Protein AF-0000000077428680 (afdb_homodimer)

InterPro domains:
  IPR003689 Zinc/iron permease [PF02535] (7-332)
  IPR004698 Zinc/iron permease, fungal/plant [TIGR00820] (6-335)

Radius of gyration: 29.69 Å; Cα contacts (8 Å, |Δi|>4): 941; chains: 2; bounding box: 73×96×70 Å

Nearest PDB structures (foldseek):
  7bc7-assembly1_A  TM=4.109E-01  e=5.512E+00  Gallus gallus
  7bc7-assembly1_A  TM=2.282E-01  e=4.426E+00  Gallus gallus

pLDDT: mean 78.98, std 23.43, range [19.64, 98.31]

Sequence (672 aa):
MDQEECSAIFVIFLTSAFGALFPILTRKSKKCNIPAGMYDFAKYFGSGVIIATAFIHLLVPAHESLSSPCLSEGWHTYPWAEAIAMSSVFAICIIELVAYRAGKARFTKLGMKYNSHGIEAASDDPHKDHGHTMGGGFNFTVPPPAPPSECQVSNSGKTRIEDEEDSDSEQVDVGAQLIGVAVLELGVVLHSAVIGLTLAVDSQFKTLFAVVIFHQTFEGLGLGSRLSQLKMIKKYNWLPVSAGITYSLVTPMGLAVGLAIRNTYNPNSAKALIVSGCLDSFSAGVLMYTGLVELLAHDFVFNERMLLKSSNGKLAFNFGSVLCGAVLMAILGRWSMDQEECSAIFVIFLTSAFGALFPILTRKSKKCNIPAGMYDFAKYFGSGVIIATAFIHLLVPAHESLSSPCLSEGWHTYPWAEAIAMSSVFAICIIELVAYRAGKARFTKLGMKYNSHGIEAASDDPHKDHGHTMGGGFNFTVPPPAPPSECQVSNSGKTRIEDEEDSDSEQVDVGAQLIGVAVLELGVVLHSAVIGLTLAVDSQFKTLFAVVIFHQTFEGLGLGSRLSQLKMIKKYNWLPVSAGITYSLVTPMGLAVGLAIRNTYNPNSAKALIVSGCLDSFSAGVLMYTGLVELLAHDFVFNERMLLKSSNGKLAFNFGSVLCGAVLMAILGRWS

Solvent-accessible surface area (backbone atoms only — not comparable to full-atom values): 34006 Å² total; per-residue (Å²): 131,56,72,68,55,56,50,48,37,51,50,43,26,51,41,18,33,47,18,11,39,47,40,37,52,39,68,71,32,87,83,49,83,74,61,68,65,58,45,46,41,33,27,26,19,12,42,13,32,43,36,27,36,15,42,49,69,18,34,45,56,6,40,54,36,42,58,37,83,71,45,63,70,80,47,68,61,40,70,53,32,43,51,40,13,52,50,26,31,53,48,51,51,49,51,50,52,51,49,53,42,53,48,38,54,52,32,47,72,67,70,38,53,63,40,56,74,53,69,72,77,77,74,76,71,71,71,79,66,74,74,73,72,76,72,64,78,74,74,74,72,78,72,74,87,74,74,88,78,74,82,72,80,73,79,62,74,82,60,74,62,71,57,56,61,58,49,27,57,54,48,7,22,37,53,32,46,48,49,53,50,49,54,43,48,50,31,52,44,53,37,32,28,50,51,16,29,50,47,42,54,40,92,56,38,70,59,43,48,55,52,49,45,53,49,38,23,40,40,19,25,12,50,11,30,52,45,45,67,57,79,60,57,80,90,51,58,58,50,50,57,51,52,22,51,50,54,18,46,34,28,31,49,19,26,51,53,21,53,71,39,35,89,81,47,57,69,79,36,48,67,44,20,47,52,52,12,51,52,26,6,33,31,14,14,30,24,41,42,37,28,47,40,66,38,50,34,42,58,42,71,68,20,56,58,50,48,70,65,45,54,69,65,57,48,49,49,45,53,46,25,20,49,48,23,21,50,54,44,48,61,52,42,57,68,96,132,56,72,68,54,55,49,48,37,51,50,43,26,51,41,18,33,47,19,10,38,47,41,36,52,38,68,71,33,88,83,49,85,72,59,68,66,58,45,47,41,33,28,27,20,12,43,14,31,44,36,26,36,15,43,50,67,17,34,45,55,6,40,53,36,42,58,35,83,72,45,61,68,79,46,67,60,39,69,54,30,43,51,40,13,53,50,26,32,54,48,50,50,50,52,49,52,52,50,52,42,53,50,37,53,52,31,46,70,67,71,37,53,64,40,56,74,53,70,70,77,78,73,75,71,72,74,78,64,74,71,74,72,75,73,66,78,72,77,73,74,76,72,74,86,74,74,88,78,76,83,73,80,74,82,67,73,83,65,77,66,69,58,56,62,58,50,29,57,54,46,7,21,37,53,32,48,50,50,52,49,48,54,42,47,50,29,53,44,52,38,31,29,50,50,16,28,50,47,43,55,40,90,56,37,70,59,43,46,55,52,48,45,53,50,38,23,41,39,19,25,12,52,10,30,53,45,45,66,57,77,61,57,80,91,50,59,58,51,50,57,52,54,23,51,51,55,17,44,34,27,31,49,19,26,51,53,21,53,70,40,35,89,80,45,57,65,79,35,47,68,43,20,47,52,52,11,50,51,26,6,33,32,13,13,29,24,41,44,35,25,47,39,66,38,50,34,42,58,42,71,70,19,56,58,50,48,72,66,44,52,70,66,58,47,50,49,44,53,47,25,20,51,50,22,20,50,54,45,47,61,50,41,57,68,97

Organism: Phakopsora pachyrhizi (NCBI:txid170000)

Structure (mmCIF, N/CA/C/O backbone):
data_AF-0000000077428680-model_v1
#
loop_
_entity.id
_entity.type
_entity.pdbx_description
1 polymer 'Zinc/iron permease'
#
loop_
_atom_site.group_PDB
_atom_site.id
_atom_site.type_symbol
_atom_site.label_atom_id
_atom_site.label_alt_id
_atom_site.label_comp_id
_atom_site.label_asym_id
_atom_site.label_entity_id
_atom_site.label_seq_id
_atom_site.pdbx_PDB_ins_code
_atom_site.Cartn_x
_atom_site.Cartn_y
_atom_site.Cartn_z
_atom_site.occupancy
_atom_site.B_iso_or_equiv
_atom_site.auth_seq_id
_atom_site.auth_comp_id
_atom_site.auth_asym_id
_atom_site.auth_atom_id
_atom_site.pdbx_PDB_model_num
ATOM 1 N N . MET A 1 1 ? -32.812 -16.875 -14.906 1 62.31 1 MET A N 1
ATOM 2 C CA . MET A 1 1 ? -32.469 -16.609 -13.516 1 62.31 1 MET A CA 1
ATOM 3 C C . MET A 1 1 ? -33.344 -17.391 -12.562 1 62.31 1 MET A C 1
ATOM 5 O O . MET A 1 1 ? -34.594 -17.297 -12.633 1 62.31 1 MET A O 1
ATOM 9 N N . ASP A 1 2 ? -32.719 -18.359 -11.867 1 78.19 2 ASP A N 1
ATOM 10 C CA . ASP A 1 2 ? -33.438 -19.172 -10.906 1 78.19 2 ASP A CA 1
ATOM 11 C C . ASP A 1 2 ? -33.781 -18.391 -9.648 1 78.19 2 ASP A C 1
ATOM 13 O O . ASP A 1 2 ? -33.281 -17.281 -9.445 1 78.19 2 ASP A O 1
ATOM 17 N N . GLN A 1 3 ? -34.781 -18.734 -8.938 1 76.19 3 GLN A N 1
ATOM 18 C CA . GLN A 1 3 ? -35.281 -18.094 -7.727 1 76.19 3 GLN A CA 1
ATOM 19 C C . GLN A 1 3 ? -34.125 -17.828 -6.75 1 76.19 3 GLN A C 1
ATOM 21 O O . GLN A 1 3 ? -34.094 -16.781 -6.098 1 76.19 3 GLN A O 1
ATOM 26 N N . GLU A 1 4 ? -33.188 -18.625 -6.645 1 83.12 4 GLU A N 1
ATOM 27 C CA . GLU A 1 4 ? -32.062 -18.469 -5.734 1 83.12 4 GLU A CA 1
ATOM 28 C C . GLU A 1 4 ? -31.156 -17.297 -6.156 1 83.12 4 GLU A C 1
ATOM 30 O O . GLU A 1 4 ? -30.656 -16.547 -5.312 1 83.12 4 GLU A O 1
ATOM 35 N N . GLU A 1 5 ? -31.156 -17.141 -7.453 1 87.25 5 GLU A N 1
ATOM 36 C CA . GLU A 1 5 ? -30.312 -16.078 -7.977 1 87.25 5 GLU A CA 1
ATOM 37 C C . GLU A 1 5 ? -30.938 -14.711 -7.762 1 87.25 5 GLU A C 1
ATOM 39 O O . GLU A 1 5 ? -30.25 -13.75 -7.41 1 87.25 5 GLU A O 1
ATOM 44 N N . CYS A 1 6 ? -32.156 -14.695 -7.941 1 87.62 6 CYS A N 1
ATOM 45 C CA . CYS A 1 6 ? -32.875 -13.453 -7.684 1 87.62 6 CYS A CA 1
ATOM 46 C C . CYS A 1 6 ? -32.812 -13.086 -6.207 1 87.62 6 CYS A C 1
ATOM 48 O O . CYS A 1 6 ? -32.625 -11.914 -5.859 1 87.62 6 CYS A O 1
ATOM 50 N N . SER A 1 7 ? -32.938 -14.055 -5.406 1 92.38 7 SER A N 1
ATOM 51 C CA . SER A 1 7 ? -32.875 -13.82 -3.969 1 92.38 7 SER A CA 1
ATOM 52 C C . SER A 1 7 ? -31.484 -13.328 -3.568 1 92.38 7 SER A C 1
ATOM 54 O O . SER A 1 7 ? -31.344 -12.5 -2.664 1 92.38 7 SER A O 1
ATOM 56 N N . ALA A 1 8 ? -30.516 -13.836 -4.223 1 94 8 ALA A N 1
ATOM 57 C CA . ALA A 1 8 ? -29.141 -13.438 -3.916 1 94 8 ALA A CA 1
ATOM 58 C C . ALA A 1 8 ? -28.922 -11.961 -4.211 1 94 8 ALA A C 1
ATOM 60 O O . ALA A 1 8 ? -28.266 -11.258 -3.443 1 94 8 ALA A O 1
ATOM 61 N N . ILE A 1 9 ? -29.469 -11.484 -5.305 1 95.31 9 ILE A N 1
ATOM 62 C CA . ILE A 1 9 ? -29.344 -10.086 -5.684 1 95.31 9 ILE A CA 1
ATOM 63 C C . ILE A 1 9 ? -29.969 -9.203 -4.605 1 95.31 9 ILE A C 1
ATOM 65 O O . ILE A 1 9 ? -29.375 -8.211 -4.176 1 95.31 9 ILE A O 1
ATOM 69 N N . PHE A 1 10 ? -31.062 -9.594 -4.129 1 95.81 10 PHE A N 1
ATOM 70 C CA . PHE A 1 10 ? -31.797 -8.82 -3.135 1 95.81 10 PHE A CA 1
ATOM 71 C C . PHE A 1 10 ? -31.078 -8.852 -1.789 1 95.81 10 PHE A C 1
ATOM 73 O O . PHE A 1 10 ? -30.984 -7.832 -1.104 1 95.81 10 PHE A O 1
ATOM 80 N N . VAL A 1 11 ? -30.625 -9.992 -1.457 1 95.94 11 VAL A N 1
ATOM 81 C CA . VAL A 1 11 ? -29.938 -10.133 -0.174 1 95.94 11 VAL A CA 1
ATOM 82 C C . VAL A 1 11 ? -28.672 -9.273 -0.162 1 95.94 11 VAL A C 1
ATOM 84 O O . VAL A 1 11 ? -28.406 -8.578 0.817 1 95.94 11 VAL A O 1
ATOM 87 N N . ILE A 1 12 ? -27.938 -9.281 -1.234 1 96.19 12 ILE A N 1
ATOM 88 C CA . ILE A 1 12 ? -26.719 -8.492 -1.327 1 96.19 12 ILE A CA 1
ATOM 89 C C . ILE A 1 12 ? -27.062 -7.004 -1.275 1 96.19 12 ILE A C 1
ATOM 91 O O . ILE A 1 12 ? -26.375 -6.223 -0.611 1 96.19 12 ILE A O 1
ATOM 95 N N . PHE A 1 13 ? -28.156 -6.688 -1.962 1 97.19 13 PHE A N 1
ATOM 96 C CA . PHE A 1 13 ? -28.578 -5.293 -1.955 1 97.19 13 PHE A CA 1
ATOM 97 C C . PHE A 1 13 ? -28.953 -4.848 -0.544 1 97.19 13 PHE A C 1
ATOM 99 O O . PHE A 1 13 ? -28.5 -3.805 -0.078 1 97.19 13 PHE A O 1
ATOM 106 N N . LEU A 1 14 ? -29.688 -5.637 0.158 1 96.94 14 LEU A N 1
ATOM 107 C CA . LEU A 1 14 ? -30.172 -5.273 1.483 1 96.94 14 LEU A CA 1
ATOM 108 C C . LEU A 1 14 ? -29.031 -5.207 2.488 1 96.94 14 LEU A C 1
ATOM 110 O O . LEU A 1 14 ? -28.969 -4.285 3.307 1 96.94 14 LEU A O 1
ATOM 114 N N . THR A 1 15 ? -28.188 -6.113 2.439 1 96.25 15 THR A N 1
ATOM 115 C CA . THR A 1 15 ? -27.078 -6.156 3.393 1 96.25 15 THR A CA 1
ATOM 116 C C . THR A 1 15 ? -26.094 -5.016 3.133 1 96.25 15 THR A C 1
ATOM 118 O O . THR A 1 15 ? -25.609 -4.391 4.074 1 96.25 15 THR A O 1
ATOM 121 N N . SER A 1 16 ? -25.828 -4.75 1.83 1 96.69 16 SER A N 1
ATOM 122 C CA . SER A 1 16 ? -24.938 -3.641 1.489 1 96.69 16 SER A CA 1
ATOM 123 C C . SER A 1 16 ? -25.562 -2.299 1.852 1 96.69 16 SER A C 1
ATOM 125 O O . SER A 1 16 ? -24.891 -1.4 2.348 1 96.69 16 SER A O 1
ATOM 127 N N . ALA A 1 17 ? -26.875 -2.225 1.626 1 97.38 17 ALA A N 1
ATOM 128 C CA . ALA A 1 17 ? -27.594 -0.997 1.963 1 97.38 17 ALA A CA 1
ATOM 129 C C . ALA A 1 17 ? -27.625 -0.771 3.471 1 97.38 17 ALA A C 1
ATOM 131 O O . ALA A 1 17 ? -27.375 0.343 3.943 1 97.38 17 ALA A O 1
ATOM 132 N N . PHE A 1 18 ? -27.891 -1.792 4.137 1 96.81 18 PHE A N 1
ATOM 133 C CA . PHE A 1 18 ? -27.875 -1.707 5.59 1 96.81 18 PHE A CA 1
ATOM 134 C C . PHE A 1 18 ? -26.5 -1.307 6.102 1 96.81 18 PHE A C 1
ATOM 136 O O . PHE A 1 18 ? -26.391 -0.428 6.957 1 96.81 18 PHE A O 1
ATOM 143 N N . GLY A 1 19 ? -25.516 -1.914 5.613 1 95.94 19 GLY A N 1
ATOM 144 C CA . GLY A 1 19 ? -24.172 -1.612 6.047 1 95.94 19 GLY A CA 1
ATOM 145 C C . GLY A 1 19 ? -23.766 -0.17 5.793 1 95.94 19 GLY A C 1
ATOM 146 O O . GLY A 1 19 ? -23.281 0.51 6.699 1 95.94 19 GLY A O 1
ATOM 147 N N . ALA A 1 20 ? -24.016 0.316 4.652 1 96.31 20 ALA A N 1
ATOM 148 C CA . ALA A 1 20 ? -23.547 1.638 4.25 1 96.31 20 ALA A CA 1
ATOM 149 C C . ALA A 1 20 ? -24.438 2.736 4.812 1 96.31 20 ALA A C 1
ATOM 151 O O . ALA A 1 20 ? -23.953 3.762 5.289 1 96.31 20 ALA A O 1
ATOM 152 N N . LEU A 1 21 ? -25.781 2.549 4.875 1 96.5 21 LEU A N 1
ATOM 153 C CA . LEU A 1 21 ? -26.703 3.625 5.211 1 96.5 21 LEU A CA 1
ATOM 154 C C . LEU A 1 21 ? -26.969 3.664 6.711 1 96.5 21 LEU A C 1
ATOM 156 O O . LEU A 1 21 ? -27.328 4.711 7.254 1 96.5 21 LEU A O 1
ATOM 160 N N . PHE A 1 22 ? -26.797 2.568 7.371 1 95.19 22 PHE A N 1
ATOM 161 C CA . PHE A 1 22 ? -27.094 2.504 8.797 1 95.19 22 PHE A CA 1
ATOM 162 C C . PHE A 1 22 ? -26.297 3.549 9.562 1 95.19 22 PHE A C 1
ATOM 164 O O . PHE A 1 22 ? -26.859 4.375 10.273 1 95.19 22 PHE A O 1
ATOM 171 N N . PRO A 1 23 ? -25 3.613 9.445 1 94.81 23 PRO A N 1
ATOM 172 C CA . PRO A 1 23 ? -24.219 4.625 10.164 1 94.81 23 PRO A CA 1
ATOM 173 C C . PRO A 1 23 ? -24.531 6.047 9.711 1 94.81 23 PRO A C 1
ATOM 175 O O . PRO A 1 23 ? -24.516 6.977 10.523 1 94.81 23 PRO A O 1
ATOM 178 N N . ILE A 1 24 ? -24.812 6.219 8.461 1 93.25 24 ILE A N 1
ATOM 179 C CA . ILE A 1 24 ? -25.078 7.543 7.914 1 93.25 24 ILE A CA 1
ATOM 180 C C . ILE A 1 24 ? -26.375 8.086 8.5 1 93.25 24 ILE A C 1
ATOM 182 O O . ILE A 1 24 ? -26.438 9.234 8.945 1 93.25 24 ILE A O 1
ATOM 186 N N . LEU A 1 25 ? -27.406 7.266 8.594 1 92.88 25 LEU A N 1
ATOM 187 C CA . LEU A 1 25 ? -28.734 7.699 9.039 1 92.88 25 LEU A CA 1
ATOM 188 C C . LEU A 1 25 ? -28.797 7.797 10.555 1 92.88 25 LEU A C 1
ATOM 190 O O . LEU A 1 25 ? -29.453 8.688 11.102 1 92.88 25 LEU A O 1
ATOM 194 N N . THR A 1 26 ? -28.141 6.957 11.219 1 92.25 26 THR A N 1
ATOM 195 C CA . THR A 1 26 ? -28.203 6.934 12.68 1 92.25 26 THR A CA 1
ATOM 196 C C . THR A 1 26 ? -27.406 8.078 13.273 1 92.25 26 THR A C 1
ATOM 198 O O . THR A 1 26 ? -27.734 8.602 14.344 1 92.25 26 THR A O 1
ATOM 201 N N . ARG A 1 27 ? -26.344 8.406 12.625 1 88.62 27 ARG A N 1
ATOM 202 C CA . ARG A 1 27 ? -25.547 9.508 13.156 1 88.62 27 ARG A CA 1
ATOM 203 C C . ARG A 1 27 ? -26.281 10.836 12.992 1 88.62 27 ARG A C 1
ATOM 205 O O . ARG A 1 27 ? -26.109 11.75 13.805 1 88.62 27 ARG A O 1
ATOM 212 N N . LYS A 1 28 ? -27.047 10.945 12.031 1 83.06 28 LYS A N 1
ATOM 213 C CA . LYS A 1 28 ? -27.812 12.164 11.781 1 83.06 28 LYS A CA 1
ATOM 214 C C . LYS A 1 28 ? -29.078 12.203 12.641 1 83.06 28 LYS A C 1
ATOM 216 O O . LYS A 1 28 ? -29.625 13.273 12.883 1 83.06 28 LYS A O 1
ATOM 221 N N . SER A 1 29 ? -29.438 11.047 13.016 1 85.19 29 SER A N 1
ATOM 222 C CA . SER A 1 29 ? -30.688 10.969 13.758 1 85.19 29 SER A CA 1
ATOM 223 C C . SER A 1 29 ? -30.469 11.266 15.234 1 85.19 29 SER A C 1
ATOM 225 O O . SER A 1 29 ? -29.547 10.734 15.852 1 85.19 29 SER A O 1
ATOM 227 N N . LYS A 1 30 ? -31.125 12.203 15.82 1 78.81 30 LYS A N 1
ATOM 228 C CA . LYS A 1 30 ? -31.094 12.547 17.234 1 78.81 30 LYS A CA 1
ATOM 229 C C . LYS A 1 30 ? -31.734 11.445 18.078 1 78.81 30 LYS A C 1
ATOM 231 O O . LYS A 1 30 ? -31.516 11.375 19.297 1 78.81 30 LYS A O 1
ATOM 236 N N . LYS A 1 31 ? -32.438 10.531 17.484 1 85 31 LYS A N 1
ATOM 237 C CA . LYS A 1 31 ? -33.188 9.492 18.203 1 85 31 LYS A CA 1
ATOM 238 C C . LYS A 1 31 ? -32.281 8.297 18.5 1 85 31 LY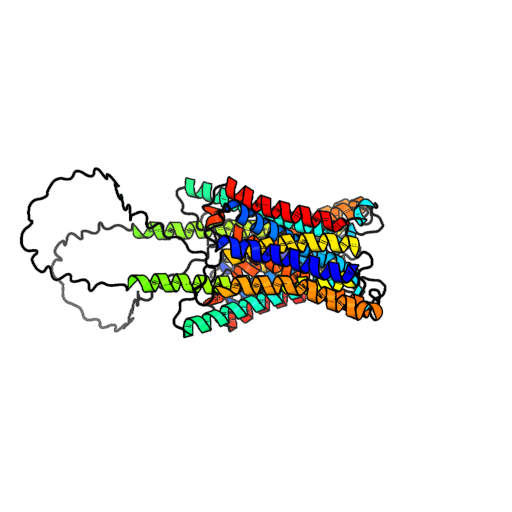S A C 1
ATOM 240 O O . LYS A 1 31 ? -32.562 7.52 19.422 1 85 31 LYS A O 1
ATOM 245 N N . CYS A 1 32 ? -31.312 8.117 17.703 1 81.25 32 CYS A N 1
ATOM 246 C CA . CYS A 1 32 ? -30.422 6.965 17.891 1 81.25 32 CYS A CA 1
ATOM 247 C C . CYS A 1 32 ? -29.188 7.352 18.688 1 81.25 32 CYS A C 1
ATOM 249 O O . CYS A 1 32 ? -28.469 8.281 18.312 1 81.25 32 CYS A O 1
ATOM 251 N N . ASN A 1 33 ? -29.047 6.848 19.922 1 86 33 ASN A N 1
ATOM 252 C CA . ASN A 1 33 ? -27.875 7.156 20.75 1 86 33 ASN A CA 1
ATOM 253 C C . ASN A 1 33 ? -26.828 6.047 20.688 1 86 33 ASN A C 1
ATOM 255 O O . ASN A 1 33 ? -26.609 5.34 21.672 1 86 33 ASN A O 1
ATOM 259 N N . ILE A 1 34 ? -26.266 5.867 19.547 1 88.81 34 ILE A N 1
ATOM 260 C CA . ILE A 1 34 ? -25.203 4.891 19.406 1 88.81 34 ILE A CA 1
ATOM 261 C C . ILE A 1 34 ? -23.875 5.496 19.875 1 88.81 34 ILE A C 1
ATOM 263 O O . ILE A 1 34 ? -23.516 6.605 19.469 1 88.81 34 ILE A O 1
ATOM 267 N N . PRO A 1 35 ? -23.297 4.746 20.797 1 90.25 35 PRO A N 1
ATOM 268 C CA . PRO A 1 35 ? -22.016 5.254 21.297 1 90.25 35 PRO A CA 1
ATOM 269 C C . PRO A 1 35 ? -20.984 5.441 20.188 1 90.25 35 PRO A C 1
ATOM 271 O O . PRO A 1 35 ? -20.969 4.684 19.203 1 90.25 35 PRO A O 1
ATOM 274 N N . ALA A 1 36 ? -20.109 6.367 20.312 1 88.88 36 ALA A N 1
ATOM 275 C CA . ALA A 1 36 ? -19.078 6.711 19.328 1 88.88 36 ALA A CA 1
ATOM 276 C C . ALA A 1 36 ? -18.141 5.535 19.078 1 88.88 36 ALA A C 1
ATOM 278 O O . ALA A 1 36 ? -17.625 5.363 17.969 1 88.88 36 ALA A O 1
ATOM 279 N N . GLY A 1 37 ? -17.953 4.672 20.094 1 92.19 37 GLY A N 1
ATOM 280 C CA . GLY A 1 37 ? -17.078 3.516 19.984 1 92.19 37 GLY A CA 1
ATOM 281 C C . GLY A 1 37 ? -17.562 2.512 18.938 1 92.19 37 GLY A C 1
ATOM 282 O O . GLY A 1 37 ? -16.75 1.821 18.328 1 92.19 37 GLY A O 1
ATOM 283 N N . MET A 1 38 ? -18.812 2.469 18.812 1 92.12 38 MET A N 1
ATOM 284 C CA . MET A 1 38 ? -19.375 1.529 17.844 1 92.12 38 MET A CA 1
ATOM 285 C C . MET A 1 38 ? -19.125 2.014 16.406 1 92.12 38 MET A C 1
ATOM 287 O O . MET A 1 38 ? -18.891 1.207 15.508 1 92.12 38 MET A O 1
ATOM 291 N N . TYR A 1 39 ? -19.172 3.305 16.219 1 92.44 39 TYR A N 1
ATOM 292 C CA . TYR A 1 39 ? -18.859 3.859 14.906 1 92.44 39 TYR A CA 1
ATOM 293 C C . TYR A 1 39 ? -17.375 3.668 14.586 1 92.44 39 TYR A C 1
ATOM 295 O O . TYR A 1 39 ? -17.031 3.309 13.453 1 92.44 39 TYR A O 1
ATOM 303 N N . ASP A 1 40 ? -16.578 3.828 15.609 1 94.31 40 ASP A N 1
ATOM 304 C CA . ASP A 1 40 ? -15.148 3.629 15.422 1 94.31 40 ASP A CA 1
ATOM 305 C C . ASP A 1 40 ? -14.828 2.166 15.109 1 94.31 40 ASP A C 1
ATOM 307 O O . ASP A 1 40 ? -14.016 1.875 14.234 1 94.31 40 ASP A O 1
ATOM 311 N N . PHE A 1 41 ? -15.477 1.33 15.82 1 95.94 41 PHE A N 1
ATOM 312 C CA . PHE A 1 41 ? -15.266 -0.09 15.57 1 95.94 41 PHE A CA 1
ATOM 313 C C . PHE A 1 41 ? -15.633 -0.45 14.141 1 95.94 41 PHE A C 1
ATOM 315 O O . PHE A 1 41 ? -14.867 -1.124 13.445 1 95.94 41 PHE A O 1
ATOM 322 N N . ALA A 1 42 ? -16.766 0.002 13.719 1 94.69 42 ALA A N 1
ATOM 323 C CA . ALA A 1 42 ? -17.234 -0.294 12.367 1 94.69 42 ALA A CA 1
ATOM 324 C C . ALA A 1 42 ? -16.281 0.303 11.32 1 94.69 42 ALA A C 1
ATOM 326 O O . ALA A 1 42 ? -15.953 -0.35 10.328 1 94.69 42 ALA A O 1
ATOM 327 N N . LYS A 1 43 ? -15.859 1.464 11.547 1 94.81 43 LYS A N 1
ATOM 328 C CA . LYS A 1 43 ? -14.969 2.18 10.633 1 94.81 43 LYS A CA 1
ATOM 329 C C . LYS A 1 43 ? -13.648 1.441 10.461 1 94.81 43 LYS A C 1
ATOM 331 O O . LYS A 1 43 ? -13.258 1.117 9.336 1 94.81 43 LYS A O 1
ATOM 336 N N . TYR A 1 44 ? -13.055 1.086 11.57 1 97.31 44 TYR A N 1
ATOM 337 C CA . TYR A 1 44 ? -11.719 0.499 11.531 1 97.31 44 TYR A CA 1
ATOM 338 C C . TYR A 1 44 ? -11.789 -0.986 11.195 1 97.31 44 TYR A C 1
ATOM 340 O O . TYR A 1 44 ? -10.891 -1.521 10.531 1 97.31 44 TYR A O 1
ATOM 348 N N . PHE A 1 45 ? -12.844 -1.669 11.641 1 97.38 45 PHE A N 1
ATOM 349 C CA . PHE A 1 45 ? -13.086 -3.041 11.211 1 97.38 45 PHE A CA 1
ATOM 350 C C . PHE A 1 45 ? -13.227 -3.113 9.695 1 97.38 45 PHE A C 1
ATOM 352 O O . PHE A 1 45 ? -12.648 -3.99 9.055 1 97.38 45 PHE A O 1
ATOM 359 N N . GLY A 1 46 ? -13.969 -2.168 9.18 1 95.06 46 GLY A N 1
ATOM 360 C CA . GLY A 1 46 ? -14.117 -2.076 7.738 1 95.06 46 GLY A CA 1
ATOM 361 C C . GLY A 1 46 ? -12.805 -1.842 7.012 1 95.06 46 GLY A C 1
ATOM 362 O O . GLY A 1 46 ? -12.57 -2.398 5.938 1 95.06 46 GLY A O 1
ATOM 363 N N . SER A 1 47 ? -11.914 -1.01 7.574 1 96 47 SER A N 1
ATOM 364 C CA . SER A 1 47 ? -10.602 -0.766 6.977 1 96 47 SER A CA 1
ATOM 365 C C . SER A 1 47 ? -9.797 -2.053 6.875 1 96 47 SER A C 1
ATOM 367 O O . SER A 1 47 ? -9.141 -2.305 5.863 1 96 47 SER A O 1
ATOM 369 N N . GLY A 1 48 ? -9.859 -2.889 7.941 1 97.5 48 GLY A N 1
ATOM 370 C CA . GLY A 1 48 ? -9.195 -4.184 7.914 1 97.5 48 GLY A CA 1
ATOM 371 C C . GLY A 1 48 ? -9.742 -5.109 6.844 1 97.5 48 GLY A C 1
ATOM 372 O O . GLY A 1 48 ? -8.969 -5.777 6.148 1 97.5 48 GLY A O 1
ATOM 373 N N . VAL A 1 49 ? -11.031 -5.078 6.691 1 95.62 49 VAL A N 1
ATOM 374 C CA . VAL A 1 49 ? -11.688 -5.91 5.688 1 95.62 49 VAL A CA 1
ATOM 375 C C . VAL A 1 49 ? -11.242 -5.488 4.293 1 95.62 49 VAL A C 1
ATOM 377 O O . VAL A 1 49 ? -10.93 -6.336 3.451 1 95.62 49 VAL A O 1
ATOM 380 N N . ILE A 1 50 ? -11.141 -4.254 4.055 1 94.56 50 ILE A N 1
ATOM 381 C CA . ILE A 1 50 ? -10.773 -3.713 2.75 1 94.56 50 ILE A CA 1
ATOM 382 C C . ILE A 1 50 ? -9.336 -4.113 2.416 1 94.56 50 ILE A C 1
ATOM 384 O O . ILE A 1 50 ? -9.055 -4.57 1.306 1 94.56 50 ILE A O 1
ATOM 388 N N . ILE A 1 51 ? -8.461 -3.996 3.355 1 96.75 51 ILE A N 1
ATOM 389 C CA . ILE A 1 51 ? -7.055 -4.305 3.129 1 96.75 51 ILE A CA 1
ATOM 390 C C . ILE A 1 51 ? -6.891 -5.801 2.852 1 96.75 51 ILE A C 1
ATOM 392 O O . ILE A 1 51 ? -6.199 -6.191 1.907 1 96.75 51 ILE A O 1
ATOM 396 N N . ALA A 1 52 ? -7.555 -6.617 3.631 1 96.75 52 ALA A N 1
ATOM 397 C CA . ALA A 1 52 ? -7.469 -8.062 3.428 1 96.75 52 ALA A CA 1
ATOM 398 C C . ALA A 1 52 ? -8.078 -8.469 2.09 1 96.75 52 ALA A C 1
ATOM 400 O O . ALA A 1 52 ? -7.598 -9.391 1.434 1 96.75 52 ALA A O 1
ATOM 401 N N . THR A 1 53 ? -9.117 -7.812 1.747 1 93.25 53 THR A N 1
ATOM 402 C CA . THR A 1 53 ? -9.742 -8.086 0.458 1 93.25 53 THR A CA 1
ATOM 403 C C . THR A 1 53 ? -8.766 -7.816 -0.685 1 93.25 53 THR A C 1
ATOM 405 O O . THR A 1 53 ? -8.68 -8.602 -1.63 1 93.25 53 THR A O 1
ATOM 408 N N . ALA A 1 54 ? -8.016 -6.77 -0.582 1 95.5 54 ALA A N 1
ATOM 409 C CA . ALA A 1 54 ? -7.066 -6.414 -1.63 1 95.5 54 ALA A CA 1
ATOM 410 C C . ALA A 1 54 ? -6.008 -7.504 -1.801 1 95.5 54 ALA A C 1
ATOM 412 O O . ALA A 1 54 ? -5.727 -7.934 -2.922 1 95.5 54 ALA A O 1
ATOM 413 N N . PHE A 1 55 ? -5.484 -7.992 -0.703 1 96.94 55 PHE A N 1
ATOM 414 C CA . PHE A 1 55 ? -4.383 -8.945 -0.739 1 96.94 55 PHE A CA 1
ATOM 415 C C . PHE A 1 55 ? -4.883 -10.344 -1.066 1 96.94 55 PHE A C 1
ATOM 417 O O . PHE A 1 55 ? -4.309 -11.039 -1.907 1 96.94 55 PHE A O 1
ATOM 424 N N . ILE A 1 56 ? -5.969 -10.719 -0.452 1 94.38 56 ILE A N 1
ATOM 425 C CA . ILE A 1 56 ? -6.324 -12.133 -0.432 1 94.38 56 ILE A CA 1
ATOM 426 C C . ILE A 1 56 ? -7.449 -12.398 -1.432 1 94.38 56 ILE A C 1
ATOM 428 O O . ILE A 1 56 ? -7.398 -13.367 -2.193 1 94.38 56 ILE A O 1
ATOM 432 N N . HIS A 1 57 ? -8.398 -11.547 -1.49 1 90.94 57 HIS A N 1
ATOM 433 C CA . HIS A 1 57 ? -9.609 -11.875 -2.242 1 90.94 57 HIS A CA 1
ATOM 434 C C . HIS A 1 57 ? -9.57 -11.273 -3.641 1 90.94 57 HIS A C 1
ATOM 436 O O . HIS A 1 57 ? -10.43 -11.562 -4.473 1 90.94 57 HIS A O 1
ATOM 442 N N . LEU A 1 58 ? -8.594 -10.469 -3.904 1 93 58 LEU A N 1
ATOM 443 C CA . LEU A 1 58 ? -8.523 -9.883 -5.242 1 93 58 LEU A CA 1
ATOM 444 C C . LEU A 1 58 ? -7.207 -10.258 -5.922 1 93 58 LEU A C 1
ATOM 446 O O . LEU A 1 58 ? -7.211 -10.805 -7.027 1 93 58 LEU A O 1
ATOM 450 N N . LEU A 1 59 ? -6.145 -10.078 -5.223 1 95.81 59 LEU A N 1
ATOM 451 C CA . LEU A 1 59 ? -4.848 -10.305 -5.852 1 95.81 59 LEU A CA 1
ATOM 452 C C . LEU A 1 59 ? -4.629 -11.797 -6.117 1 95.81 59 LEU A C 1
ATOM 454 O O . LEU A 1 59 ? -4.109 -12.172 -7.172 1 95.81 59 LEU A O 1
ATOM 458 N N . VAL A 1 60 ? -5.039 -12.633 -5.188 1 94.38 60 VAL A N 1
ATOM 459 C CA . VAL A 1 60 ? -4.801 -14.07 -5.297 1 94.38 60 VAL A CA 1
ATOM 460 C C . VAL A 1 60 ? -5.582 -14.633 -6.484 1 94.38 60 VAL A C 1
ATOM 462 O O . VAL A 1 60 ? -5.004 -15.258 -7.375 1 94.38 60 VAL A O 1
ATOM 465 N N . PRO A 1 61 ? -6.895 -14.398 -6.566 1 91.56 61 PRO A N 1
ATOM 466 C CA . PRO A 1 61 ? -7.602 -14.898 -7.746 1 91.56 61 PRO A CA 1
ATOM 467 C C . PRO A 1 61 ? -7.094 -14.273 -9.047 1 91.56 61 PRO A C 1
ATOM 469 O O . PRO A 1 61 ? -7.117 -14.922 -10.094 1 91.56 61 PRO A O 1
ATOM 472 N N . ALA A 1 62 ? -6.641 -13.047 -8.992 1 93.88 62 ALA A N 1
ATOM 473 C CA . ALA A 1 62 ? -6.051 -12.43 -10.18 1 93.88 62 ALA A CA 1
ATOM 474 C C . ALA A 1 62 ? -4.832 -13.211 -10.648 1 93.88 62 ALA A C 1
ATOM 476 O O . ALA A 1 62 ? -4.684 -13.477 -11.852 1 93.88 62 ALA A O 1
ATOM 477 N N . HIS A 1 63 ? -4.035 -13.57 -9.727 1 94.06 63 HIS A N 1
ATOM 478 C CA . HIS A 1 63 ? -2.85 -14.359 -10.039 1 94.06 63 HIS A CA 1
ATOM 479 C C . HIS A 1 63 ? -3.234 -15.719 -10.617 1 94.06 63 HIS A C 1
ATOM 481 O O . HIS A 1 63 ? -2.625 -16.172 -11.586 1 94.06 63 HIS A O 1
ATOM 487 N N . GLU A 1 64 ? -4.184 -16.328 -10.07 1 91 64 GLU A N 1
ATOM 488 C CA . GLU A 1 64 ? -4.629 -17.641 -10.523 1 91 64 GLU A CA 1
ATOM 489 C C . GLU A 1 64 ? -5.199 -17.578 -11.938 1 91 64 GLU A C 1
ATOM 491 O O . GLU A 1 64 ? -4.91 -18.438 -12.773 1 91 64 GLU A O 1
ATOM 496 N N . SER A 1 65 ? -5.957 -16.547 -12.188 1 92.19 65 SER A N 1
ATOM 497 C CA . SER A 1 65 ? -6.586 -16.391 -13.492 1 92.19 65 SER A CA 1
ATOM 498 C C . SER A 1 65 ? -5.551 -16.094 -14.57 1 92.19 65 SER A C 1
ATOM 500 O O . SER A 1 65 ? -5.586 -16.656 -15.656 1 92.19 65 SER A O 1
ATOM 502 N N . LEU A 1 66 ? -4.598 -15.305 -14.25 1 94.81 66 LEU A N 1
ATOM 503 C CA . LEU A 1 66 ? -3.662 -14.828 -15.258 1 94.81 66 LEU A CA 1
ATOM 504 C C . LEU A 1 66 ? -2.488 -15.789 -15.414 1 94.81 66 LEU A C 1
ATOM 506 O O . LEU A 1 66 ? -1.684 -15.648 -16.344 1 94.81 66 LEU A O 1
ATOM 510 N N . SER A 1 67 ? -2.434 -16.734 -14.508 1 91.75 67 SER A N 1
ATOM 511 C CA . SER A 1 67 ? -1.403 -17.766 -14.617 1 91.75 67 SER A CA 1
ATOM 512 C C . SER A 1 67 ? -1.993 -19.094 -15.07 1 91.75 67 SER A C 1
ATOM 514 O O . SER A 1 67 ? -1.321 -20.125 -15.023 1 91.75 67 SER A O 1
ATOM 516 N N . SER A 1 68 ? -3.17 -19.109 -15.516 1 92.06 68 SER A N 1
ATOM 517 C CA . SER A 1 68 ? -3.834 -20.328 -15.945 1 92.06 68 SER A CA 1
ATOM 518 C C . SER A 1 68 ? -3.154 -20.922 -17.172 1 92.06 68 SER A C 1
ATOM 520 O O . SER A 1 68 ? -2.746 -20.203 -18.078 1 92.06 68 SER A O 1
ATOM 522 N N . PRO A 1 69 ? -3.088 -22.203 -17.219 1 90.5 69 PRO A N 1
ATOM 523 C CA . PRO A 1 69 ? -2.479 -22.859 -18.375 1 90.5 69 PRO A CA 1
ATOM 524 C C . PRO A 1 69 ? -3.289 -22.688 -19.656 1 90.5 69 PRO A C 1
ATOM 526 O O . PRO A 1 69 ? -2.781 -22.922 -20.75 1 90.5 69 PRO A O 1
ATOM 529 N N . CYS A 1 70 ? -4.492 -22.234 -19.516 1 90 70 CYS A N 1
ATOM 530 C CA . CYS A 1 70 ? -5.367 -22.031 -20.656 1 90 70 CYS A CA 1
ATOM 531 C C . CYS A 1 70 ? -4.977 -20.781 -21.438 1 90 70 CYS A C 1
ATOM 533 O O . CYS A 1 70 ? -5.457 -20.562 -22.547 1 90 70 CYS A O 1
ATOM 535 N N . LEU A 1 71 ? -4.094 -20.016 -20.812 1 93.19 71 LEU A N 1
ATOM 536 C CA . LEU A 1 71 ? -3.705 -18.766 -21.469 1 93.19 71 LEU A CA 1
ATOM 537 C C . LEU A 1 71 ? -2.484 -18.969 -22.359 1 93.19 71 LEU A C 1
ATOM 539 O O . LEU A 1 71 ? -1.741 -19.938 -22.188 1 93.19 71 LEU A O 1
ATOM 543 N N . SER A 1 72 ? -2.326 -18.078 -23.312 1 91.19 72 SER A N 1
ATOM 544 C CA . SER A 1 72 ? -1.186 -18.141 -24.219 1 91.19 72 SER A CA 1
ATOM 545 C C . SER A 1 72 ? 0.127 -17.906 -23.469 1 91.19 72 SER A C 1
ATOM 547 O O . SER A 1 72 ? 0.128 -17.438 -22.328 1 91.19 72 SER A O 1
ATOM 549 N N . GLU A 1 73 ? 1.187 -18.219 -24.078 1 88.19 73 GLU A N 1
ATOM 550 C CA . GLU A 1 73 ? 2.521 -18.188 -23.5 1 88.19 73 GLU A CA 1
ATOM 551 C C . GLU A 1 73 ? 2.893 -16.797 -23.016 1 88.19 73 GLU A C 1
ATOM 553 O O . GLU A 1 73 ? 3.602 -16.641 -22.016 1 88.19 73 GLU A O 1
ATOM 558 N N . GLY A 1 74 ? 2.445 -15.781 -23.656 1 85.94 74 GLY A N 1
ATOM 559 C CA . GLY A 1 74 ? 2.752 -14.398 -23.328 1 85.94 74 GLY A CA 1
ATOM 560 C C . GLY A 1 74 ? 2.297 -14.016 -21.922 1 85.94 74 GLY A C 1
ATOM 561 O O . GLY A 1 74 ? 2.914 -13.172 -21.281 1 85.94 74 GLY A O 1
ATOM 562 N N . TRP A 1 75 ? 1.345 -14.719 -21.406 1 88.5 75 TRP A N 1
ATOM 563 C CA . TRP A 1 75 ? 0.787 -14.398 -20.094 1 88.5 75 TRP A CA 1
ATOM 564 C C . TRP A 1 75 ? 1.585 -15.07 -18.984 1 88.5 75 TRP A C 1
ATOM 566 O O . TRP A 1 75 ? 1.438 -14.727 -17.812 1 88.5 75 TRP A O 1
ATOM 576 N N . HIS A 1 76 ? 2.502 -16.031 -19.375 1 86.38 76 HIS A N 1
ATOM 577 C CA . HIS A 1 76 ? 3.25 -16.766 -18.359 1 86.38 76 HIS A CA 1
ATOM 578 C C . HIS A 1 76 ? 4.68 -16.25 -18.25 1 86.38 76 HIS A C 1
ATOM 580 O O . HIS A 1 76 ? 5.406 -16.641 -17.328 1 86.38 76 HIS A O 1
ATOM 586 N N . THR A 1 77 ? 5.086 -15.375 -19.109 1 85.31 77 THR A N 1
ATOM 587 C CA . THR A 1 77 ? 6.469 -14.914 -19.156 1 85.31 77 THR A CA 1
ATOM 588 C C . THR A 1 77 ? 6.676 -13.734 -18.219 1 85.31 77 THR A C 1
ATOM 590 O O . THR A 1 77 ? 7.812 -13.32 -17.969 1 85.31 77 THR A O 1
ATOM 593 N N . TYR A 1 78 ? 5.613 -13.219 -17.688 1 90.12 78 TYR A N 1
ATOM 594 C CA . TYR A 1 78 ? 5.668 -12.023 -16.859 1 90.12 78 TYR A CA 1
ATOM 595 C C . TYR A 1 78 ? 4.555 -12.039 -15.82 1 90.12 78 TYR A C 1
ATOM 597 O O . TYR A 1 78 ? 3.473 -12.578 -16.062 1 90.12 78 TYR A O 1
ATOM 605 N N . PRO A 1 79 ? 4.91 -11.555 -14.656 1 92.81 79 PRO A N 1
ATOM 606 C CA . PRO A 1 79 ? 3.877 -11.508 -13.617 1 92.81 79 PRO A CA 1
ATOM 607 C C . PRO A 1 79 ? 2.871 -10.383 -13.836 1 92.81 79 PRO A C 1
ATOM 609 O O . PRO A 1 79 ? 2.92 -9.359 -13.141 1 92.81 79 PRO A O 1
ATOM 612 N N . TRP A 1 80 ? 1.896 -10.602 -14.625 1 94.5 80 TRP A N 1
ATOM 613 C CA . TRP A 1 80 ? 0.951 -9.578 -15.055 1 94.5 80 TRP A CA 1
ATOM 614 C C . TRP A 1 80 ? 0.04 -9.164 -13.906 1 94.5 80 TRP A C 1
ATOM 616 O O . TRP A 1 80 ? -0.349 -7.996 -13.805 1 94.5 80 TRP A O 1
ATOM 626 N N . ALA A 1 81 ? -0.344 -10.141 -13.055 1 96.12 81 ALA A N 1
ATOM 627 C CA . ALA A 1 81 ? -1.24 -9.812 -11.945 1 96.12 81 ALA A CA 1
ATOM 628 C C . ALA A 1 81 ? -0.646 -8.727 -11.055 1 96.12 81 ALA A C 1
ATOM 630 O O . ALA A 1 81 ? -1.295 -7.711 -10.789 1 96.12 81 ALA A O 1
ATOM 631 N N . GLU A 1 82 ? 0.604 -8.906 -10.648 1 96.94 82 GLU A N 1
ATOM 632 C CA . GLU A 1 82 ? 1.277 -7.945 -9.781 1 96.94 82 GLU A CA 1
ATOM 633 C C . GLU A 1 82 ? 1.607 -6.66 -10.531 1 96.94 82 GLU A C 1
ATOM 635 O O . GLU A 1 82 ? 1.561 -5.57 -9.961 1 96.94 82 GLU A O 1
ATOM 640 N N . ALA A 1 83 ? 1.934 -6.781 -11.797 1 96.88 83 ALA A N 1
ATOM 641 C CA . ALA A 1 83 ? 2.256 -5.605 -12.609 1 96.88 83 ALA A CA 1
ATOM 642 C C . ALA A 1 83 ? 1.035 -4.707 -12.773 1 96.88 83 ALA A C 1
ATOM 644 O O . ALA A 1 83 ? 1.138 -3.482 -12.656 1 96.88 83 ALA A O 1
ATOM 645 N N . ILE A 1 84 ? -0.09 -5.305 -13.031 1 97.19 84 ILE A N 1
ATOM 646 C CA . ILE A 1 84 ? -1.322 -4.547 -13.211 1 97.19 84 ILE A CA 1
ATOM 647 C C . ILE A 1 84 ? -1.743 -3.922 -11.883 1 97.19 84 ILE A C 1
ATOM 649 O O . ILE A 1 84 ? -2.16 -2.762 -11.844 1 97.19 84 ILE A O 1
ATOM 653 N N . ALA A 1 85 ? -1.632 -4.699 -10.828 1 97.75 85 ALA A N 1
ATOM 654 C CA . ALA A 1 85 ? -1.949 -4.156 -9.508 1 97.75 85 ALA A CA 1
ATOM 655 C C . ALA A 1 85 ? -1.074 -2.947 -9.188 1 97.75 85 ALA A C 1
ATOM 657 O O . ALA A 1 85 ? -1.574 -1.911 -8.742 1 97.75 85 ALA A O 1
ATOM 658 N N . MET A 1 86 ? 0.207 -3.039 -9.445 1 97.81 86 MET A N 1
ATOM 659 C CA . MET A 1 86 ? 1.134 -1.935 -9.211 1 97.81 86 MET A CA 1
ATOM 660 C C . MET A 1 86 ? 0.773 -0.729 -10.07 1 97.81 86 MET A C 1
ATOM 662 O O . MET A 1 86 ? 0.748 0.402 -9.578 1 97.81 86 MET A O 1
ATOM 666 N N . SER A 1 87 ? 0.469 -0.964 -11.328 1 97.88 87 SER A N 1
ATOM 667 C CA . SER A 1 87 ? 0.107 0.116 -12.242 1 97.88 87 SER A CA 1
ATOM 668 C C . SER A 1 87 ? -1.148 0.841 -11.766 1 97.88 87 SER A C 1
ATOM 670 O O . SER A 1 87 ? -1.247 2.064 -11.891 1 97.88 87 SER A O 1
ATOM 672 N N . SER A 1 88 ? -2.051 0.055 -11.242 1 97.12 88 SER A N 1
ATOM 673 C CA . SER A 1 88 ? -3.291 0.669 -10.781 1 97.12 88 SER A CA 1
ATOM 674 C C . SER A 1 88 ? -3.061 1.516 -9.539 1 97.12 88 SER A C 1
ATOM 676 O O . SER A 1 88 ? -3.734 2.527 -9.336 1 97.12 88 SER A O 1
ATOM 678 N N . VAL A 1 89 ? -2.117 1.139 -8.695 1 97.44 89 VAL A N 1
ATOM 679 C CA . VAL A 1 89 ? -1.726 1.954 -7.551 1 97.44 89 VAL A CA 1
ATOM 680 C C . VAL A 1 89 ? -1.262 3.328 -8.031 1 97.44 89 VAL A C 1
ATOM 682 O O . VAL A 1 89 ? -1.706 4.355 -7.508 1 97.44 89 VAL A O 1
ATOM 685 N N . PHE A 1 90 ? -0.438 3.346 -9.023 1 97.94 90 PHE A N 1
ATOM 686 C CA . PHE A 1 90 ? 0.065 4.609 -9.555 1 97.94 90 PHE A CA 1
ATOM 687 C C . PHE A 1 90 ? -1.051 5.395 -10.227 1 97.94 90 PHE A C 1
ATOM 689 O O . PHE A 1 90 ? -1.113 6.621 -10.109 1 97.94 90 PHE A O 1
ATOM 696 N N . ALA A 1 91 ? -1.911 4.691 -10.883 1 96.62 91 ALA A N 1
ATOM 697 C CA . ALA A 1 91 ? -3.01 5.355 -11.586 1 96.62 91 ALA A CA 1
ATOM 698 C C . ALA A 1 91 ? -3.93 6.07 -10.594 1 96.62 91 ALA A C 1
ATOM 700 O O . ALA A 1 91 ? -4.285 7.234 -10.805 1 96.62 91 ALA A O 1
ATOM 701 N N . ILE A 1 92 ? -4.27 5.379 -9.547 1 95 92 ILE A N 1
ATOM 702 C CA . ILE A 1 92 ? -5.188 5.988 -8.586 1 95 92 ILE A CA 1
ATOM 703 C C . ILE A 1 92 ? -4.48 7.125 -7.848 1 95 92 ILE A C 1
ATOM 705 O O . ILE A 1 92 ? -5.105 8.125 -7.496 1 95 92 ILE A O 1
ATOM 709 N N . CYS A 1 93 ? -3.232 7 -7.598 1 95.25 93 CYS A N 1
ATOM 710 C CA . CYS A 1 93 ? -2.475 8.086 -6.992 1 95.25 93 CYS A CA 1
ATOM 711 C C . CYS A 1 93 ? -2.477 9.32 -7.891 1 95.25 93 CYS A C 1
ATOM 713 O O . CYS A 1 93 ? -2.656 10.438 -7.41 1 95.25 93 CYS A O 1
ATOM 715 N N . ILE A 1 94 ? -2.291 9.117 -9.18 1 95.5 94 ILE A N 1
ATOM 716 C CA . ILE A 1 94 ? -2.295 10.219 -10.133 1 95.5 94 ILE A CA 1
ATOM 717 C C . ILE A 1 94 ? -3.67 10.883 -10.148 1 95.5 94 ILE A C 1
ATOM 719 O O . ILE A 1 94 ? -3.773 12.109 -10.125 1 95.5 94 ILE A O 1
ATOM 723 N N . ILE A 1 95 ? -4.676 10.07 -10.125 1 93.38 95 ILE A N 1
ATOM 724 C CA . ILE A 1 95 ? -6.039 10.594 -10.117 1 93.38 95 ILE A CA 1
ATOM 725 C C . ILE A 1 95 ? -6.258 11.445 -8.867 1 93.38 95 ILE A C 1
ATOM 727 O O . ILE A 1 95 ? -6.859 12.516 -8.938 1 93.38 95 ILE A O 1
ATOM 731 N N . GLU A 1 96 ? -5.773 10.969 -7.816 1 92.69 96 GLU A N 1
ATOM 732 C CA . GLU A 1 96 ? -5.91 11.695 -6.559 1 92.69 96 GLU A CA 1
ATOM 733 C C . GLU A 1 96 ? -5.152 13.023 -6.598 1 92.69 96 GLU A C 1
ATOM 735 O O . GLU A 1 96 ? -5.676 14.055 -6.176 1 92.69 96 GLU A O 1
ATOM 740 N N . LEU A 1 97 ? -3.971 13.047 -7.133 1 92.44 97 LEU A N 1
ATOM 741 C CA . LEU A 1 97 ? -3.16 14.258 -7.227 1 92.44 97 LEU A CA 1
ATOM 742 C C . LEU A 1 97 ? -3.824 15.289 -8.133 1 92.44 97 LEU A C 1
ATOM 744 O O . LEU A 1 97 ? -3.893 16.469 -7.781 1 92.44 97 LEU A O 1
ATOM 748 N N . VAL A 1 98 ? -4.312 14.828 -9.227 1 90.88 98 VAL A N 1
ATOM 749 C CA . VAL A 1 98 ? -4.977 15.711 -10.18 1 90.88 98 VAL A CA 1
ATOM 750 C C . VAL A 1 98 ? -6.258 16.266 -9.562 1 90.88 98 VAL A C 1
ATOM 752 O O . VAL A 1 98 ? -6.574 17.453 -9.734 1 90.88 98 VAL A O 1
ATOM 755 N N . ALA A 1 99 ? -6.949 15.445 -8.844 1 88.19 99 ALA A N 1
ATOM 756 C CA . ALA A 1 99 ? -8.18 15.867 -8.195 1 88.19 99 ALA A CA 1
ATOM 757 C C . ALA A 1 99 ? -7.906 16.938 -7.145 1 88.19 99 ALA A C 1
ATOM 759 O O . ALA A 1 99 ? -8.641 17.922 -7.043 1 88.19 99 ALA A O 1
ATOM 760 N N . TYR A 1 100 ? -6.867 16.734 -6.352 1 86.31 100 TYR A N 1
ATOM 761 C CA . TYR A 1 100 ? -6.5 17.719 -5.336 1 86.31 100 TYR A CA 1
ATOM 762 C C . TYR A 1 100 ? -6.098 19.031 -5.98 1 86.31 100 TYR A C 1
ATOM 764 O O . TYR A 1 100 ? -6.504 20.109 -5.52 1 86.31 100 TYR A O 1
ATOM 772 N N . ARG A 1 101 ? -5.391 19 -7.023 1 86.12 101 ARG A N 1
ATOM 773 C CA . ARG A 1 101 ? -4.93 20.203 -7.699 1 86.12 101 ARG A CA 1
ATOM 774 C C . ARG A 1 101 ? -6.086 20.922 -8.391 1 86.12 101 ARG A C 1
ATOM 776 O O . ARG A 1 101 ? -6.152 22.156 -8.383 1 86.12 101 ARG A O 1
ATOM 783 N N . ALA A 1 102 ? -6.898 20.203 -9.039 1 83.75 102 ALA A N 1
ATOM 784 C CA . ALA A 1 102 ? -8.07 20.797 -9.68 1 83.75 102 ALA A CA 1
ATOM 785 C C . ALA A 1 102 ? -9.023 21.391 -8.648 1 83.75 102 ALA A C 1
ATOM 787 O O . ALA A 1 102 ? -9.641 22.422 -8.898 1 83.75 102 ALA A O 1
ATOM 788 N N . GLY A 1 103 ? -9.203 20.688 -7.527 1 77.19 103 GLY A N 1
ATOM 789 C CA . GLY A 1 103 ? -10.031 21.219 -6.449 1 77.19 103 GLY A CA 1
ATOM 790 C C . GLY A 1 103 ? -9.5 22.516 -5.875 1 77.19 103 GLY A C 1
ATOM 791 O O . GLY A 1 103 ? -10.266 23.453 -5.621 1 77.19 103 GLY A O 1
ATOM 792 N N . LYS A 1 104 ? -8.258 22.578 -5.672 1 74.44 104 LYS A N 1
ATOM 793 C CA . LYS A 1 104 ? -7.633 23.797 -5.18 1 74.44 104 LYS A CA 1
ATOM 794 C C . LYS A 1 104 ? -7.848 24.953 -6.152 1 74.44 104 LYS A C 1
ATOM 796 O O . LYS A 1 104 ? -8.156 26.078 -5.734 1 74.44 104 LYS A O 1
ATOM 801 N N . ALA A 1 105 ? -7.66 24.672 -7.387 1 72.12 105 ALA A N 1
ATOM 802 C CA . ALA A 1 105 ? -7.832 25.703 -8.406 1 72.12 105 ALA A CA 1
ATOM 803 C C . ALA A 1 105 ? -9.25 26.266 -8.391 1 72.12 105 ALA A C 1
ATOM 805 O O . ALA A 1 105 ? -9.453 27.469 -8.523 1 72.12 105 ALA A O 1
ATOM 806 N N . ARG A 1 106 ? -10.102 25.359 -8.164 1 68.5 106 ARG A N 1
ATOM 807 C CA . ARG A 1 106 ? -11.5 25.766 -8.141 1 68.5 106 ARG A CA 1
ATOM 808 C C . ARG A 1 106 ? -11.812 26.562 -6.871 1 68.5 106 ARG A C 1
ATOM 810 O O . ARG A 1 106 ? -12.508 27.578 -6.926 1 68.5 106 ARG A O 1
ATOM 817 N N . PHE A 1 107 ? -11.242 26.047 -5.801 1 66.25 107 PHE A N 1
ATOM 818 C CA . PHE A 1 107 ? -11.492 26.719 -4.531 1 66.25 107 PHE A CA 1
ATOM 819 C C . PHE A 1 107 ? -10.805 28.078 -4.496 1 66.25 107 PHE A C 1
ATOM 821 O O . PHE A 1 107 ? -11.359 29.047 -3.963 1 66.25 107 PHE A O 1
ATOM 828 N N . THR A 1 108 ? -9.625 28.156 -5.047 1 61.47 108 THR A N 1
ATOM 829 C CA . THR A 1 108 ? -8.914 29.422 -5.125 1 61.47 108 THR A CA 1
ATOM 830 C C . THR A 1 108 ? -9.672 30.422 -6.012 1 61.47 108 THR A C 1
ATOM 832 O O . THR A 1 108 ? -9.734 31.609 -5.711 1 61.47 108 THR A O 1
ATOM 835 N N . LYS A 1 109 ? -10.188 29.875 -6.996 1 62.94 109 LYS A N 1
ATOM 836 C CA . LYS A 1 109 ? -10.992 30.719 -7.867 1 62.94 109 LYS A CA 1
ATOM 837 C C . LYS A 1 109 ? -12.234 31.25 -7.141 1 62.94 109 LYS A C 1
ATOM 839 O O . LYS A 1 109 ? -12.703 32.344 -7.41 1 62.94 109 LYS A O 1
ATOM 844 N N . LEU A 1 110 ? -12.57 30.391 -6.301 1 56.84 110 LEU A N 1
ATOM 845 C CA . LEU A 1 110 ? -13.75 30.781 -5.543 1 56.84 110 LEU A CA 1
ATOM 846 C C . LEU A 1 110 ? -13.359 31.594 -4.312 1 56.84 110 LEU A C 1
ATOM 848 O O . LEU A 1 110 ? -14.219 31.984 -3.521 1 56.84 110 LEU A O 1
ATOM 852 N N . GLY A 1 111 ? -12.07 31.859 -4.207 1 49.03 111 GLY A N 1
ATOM 853 C CA . GLY A 1 111 ? -11.57 32.688 -3.121 1 49.03 111 GLY A CA 1
ATOM 854 C C . GLY A 1 111 ? -11.461 31.938 -1.805 1 49.03 111 GLY A C 1
ATOM 855 O O . GLY A 1 111 ? -11.43 32.562 -0.736 1 49.03 111 GLY A O 1
ATOM 856 N N . MET A 1 112 ? -11.484 30.578 -1.887 1 50.66 112 MET A N 1
ATOM 857 C CA . MET A 1 112 ? -11.477 29.781 -0.665 1 50.66 112 MET A CA 1
ATOM 858 C C . MET A 1 112 ? -10.094 29.172 -0.425 1 50.66 112 MET A C 1
ATOM 860 O O . MET A 1 112 ? -9.336 28.938 -1.37 1 50.66 112 MET A O 1
ATOM 864 N N . LYS A 1 113 ? -9.5 29.25 0.803 1 49.66 113 LYS A N 1
ATOM 865 C CA . LYS A 1 113 ? -8.219 28.625 1.134 1 49.66 113 LYS A CA 1
ATOM 866 C C . LYS A 1 113 ? -8.336 27.109 1.194 1 49.66 113 LYS A C 1
ATOM 868 O O . LYS A 1 113 ? -9.305 26.578 1.743 1 49.66 113 LYS A O 1
ATOM 873 N N . TYR A 1 114 ? -7.621 26.375 0.481 1 43.69 114 TYR A N 1
ATOM 874 C CA . TYR A 1 114 ? -7.582 24.922 0.315 1 43.69 114 TYR A CA 1
ATOM 875 C C . TYR A 1 114 ? -6.543 24.297 1.233 1 43.69 114 TYR A C 1
ATOM 877 O O . TYR A 1 114 ? -5.359 24.625 1.164 1 43.69 114 TYR A O 1
ATOM 885 N N . ASN A 1 115 ? -6.867 23.828 2.543 1 43.66 115 ASN A N 1
ATOM 886 C CA . ASN A 1 115 ? -5.895 23.062 3.309 1 43.66 115 ASN A CA 1
ATOM 887 C C . ASN A 1 115 ? -5.988 21.578 2.994 1 43.66 115 ASN A C 1
ATOM 889 O O . ASN A 1 115 ? -7.09 21.031 2.867 1 43.66 115 ASN A O 1
ATOM 893 N N . SER A 1 116 ? -5.168 21.094 2.529 1 44.31 116 SER A N 1
ATOM 894 C CA . SER A 1 116 ? -5.117 19.75 1.964 1 44.31 116 SER A CA 1
ATOM 895 C C . SER A 1 116 ? -5.676 18.719 2.938 1 44.31 116 SER A C 1
ATOM 897 O O . SER A 1 116 ? -6.52 17.891 2.566 1 44.31 116 SER A O 1
ATOM 899 N N . HIS A 1 117 ? -4.977 18.188 3.896 1 45.44 117 HIS A N 1
ATOM 900 C CA . HIS A 1 117 ? -5.383 17.047 4.703 1 45.44 117 HIS A CA 1
ATOM 901 C C . HIS A 1 117 ? -5.938 17.484 6.051 1 45.44 117 HIS A C 1
ATOM 903 O O . HIS A 1 117 ? -5.359 18.344 6.711 1 45.44 117 HIS A O 1
ATOM 909 N N . GLY A 1 118 ? -7.273 17.797 6.16 1 38.59 118 GLY A N 1
ATOM 910 C CA . GLY A 1 118 ? -8.148 18.156 7.258 1 38.59 118 GLY A CA 1
ATOM 911 C C . GLY A 1 118 ? -7.539 17.891 8.625 1 38.59 118 GLY A C 1
ATOM 912 O O . GLY A 1 118 ? -8.25 17.594 9.578 1 38.59 118 GLY A O 1
ATOM 913 N N . ILE A 1 119 ? -6.234 17.766 8.703 1 35.88 119 ILE A N 1
ATOM 914 C CA . ILE A 1 119 ? -5.738 17.531 10.055 1 35.88 119 ILE A CA 1
ATOM 915 C C . ILE A 1 119 ? -5.832 18.828 10.867 1 35.88 119 ILE A C 1
ATOM 917 O O . ILE A 1 119 ? -5.094 19.781 10.609 1 35.88 119 ILE A O 1
ATOM 921 N N . GLU A 1 120 ? -7 19.375 11.18 1 34.66 120 GLU A N 1
ATOM 922 C CA . GLU A 1 120 ? -7.188 20.531 12.062 1 34.66 120 GLU A CA 1
ATOM 923 C C . GLU A 1 120 ? -6.359 20.375 13.336 1 34.66 120 GLU A C 1
ATOM 925 O O . GLU A 1 120 ? -6.449 19.359 14.031 1 34.66 120 GLU A O 1
ATOM 930 N N . ALA A 1 121 ? -5.227 21.078 13.5 1 31.77 121 ALA A N 1
ATOM 931 C CA . ALA A 1 121 ? -4.703 21.422 14.82 1 31.77 121 ALA A CA 1
ATOM 932 C C . ALA A 1 121 ? -5.75 22.156 15.648 1 31.77 121 ALA A C 1
ATOM 934 O O . ALA A 1 121 ? -6.164 23.266 15.297 1 31.77 121 ALA A O 1
ATOM 935 N N . ALA A 1 122 ? -6.695 21.5 16.359 1 30.67 122 ALA A N 1
ATOM 936 C CA . ALA A 1 122 ? -7.508 22.219 17.344 1 30.67 122 ALA A CA 1
ATOM 937 C C . ALA A 1 122 ? -6.648 23.156 18.188 1 30.67 122 ALA A C 1
ATOM 939 O O . ALA A 1 122 ? -5.711 22.719 18.859 1 30.67 122 ALA A O 1
ATOM 940 N N . SER A 1 123 ? -6.363 24.344 17.844 1 28.23 123 SER A N 1
ATOM 941 C CA . SER A 1 123 ? -5.844 25.375 18.734 1 28.23 123 SER A CA 1
ATOM 942 C C . SER A 1 123 ? -6.578 25.391 20.062 1 28.23 123 SER A C 1
ATOM 944 O O . SER A 1 123 ? -7.797 25.562 20.109 1 28.23 123 SER A O 1
ATOM 946 N N . ASP A 1 124 ? -6.133 24.625 21.078 1 27.8 124 ASP A N 1
ATOM 947 C CA . ASP A 1 124 ? -6.551 24.797 22.469 1 27.8 124 ASP A CA 1
ATOM 948 C C . ASP A 1 124 ? -6.539 26.266 22.859 1 27.8 124 ASP A C 1
ATOM 950 O O . ASP A 1 124 ? -5.473 26.875 23.031 1 27.8 124 ASP A O 1
ATOM 954 N N . ASP A 1 125 ? -7.297 27.125 22.25 1 26.52 125 ASP A N 1
ATOM 955 C CA . ASP A 1 125 ? -7.438 28.344 23.047 1 26.52 125 ASP A CA 1
ATOM 956 C C . ASP A 1 125 ? -7.879 28.016 24.469 1 26.52 125 ASP A C 1
ATOM 958 O O . ASP A 1 125 ? -8.992 27.547 24.688 1 26.52 125 ASP A O 1
ATOM 962 N N . PRO A 1 126 ? -6.949 27.609 25.375 1 29.27 126 PRO A N 1
ATOM 963 C CA . PRO A 1 126 ? -7.254 27.359 26.781 1 29.27 126 PRO A CA 1
ATOM 964 C C . PRO A 1 126 ? -8.211 28.391 27.375 1 29.27 126 PRO A C 1
ATOM 966 O O . PRO A 1 126 ? -8.859 28.125 28.391 1 29.27 126 PRO A O 1
ATOM 969 N N . HIS A 1 127 ? -7.957 29.75 27 1 27.36 127 HIS A N 1
ATOM 970 C CA . HIS A 1 127 ? -8.375 30.703 28.016 1 27.36 127 HIS A CA 1
ATOM 971 C C . HIS A 1 127 ? -9.891 30.766 28.141 1 27.36 127 HIS A C 1
ATOM 973 O O . HIS A 1 127 ? -10.438 31.594 28.859 1 27.36 127 HIS A O 1
ATOM 979 N N . LYS A 1 128 ? -10.641 30.469 27.047 1 29.45 128 LYS A N 1
ATOM 980 C CA . LYS A 1 128 ? -11.961 30.969 27.406 1 29.45 128 LYS A CA 1
ATOM 981 C C . LYS A 1 128 ? -12.594 30.125 28.516 1 29.45 128 LYS A C 1
ATOM 983 O O . LYS A 1 128 ? -13.109 29.047 28.25 1 29.45 128 LYS A O 1
ATOM 988 N N . ASP A 1 129 ? -11.945 30.031 29.766 1 23.14 129 ASP A N 1
ATOM 989 C CA . ASP A 1 129 ? -12.539 29.609 31.016 1 23.14 129 ASP A CA 1
ATOM 990 C C . ASP A 1 129 ? -13.93 30.203 31.219 1 23.14 129 ASP A C 1
ATOM 992 O O . ASP A 1 129 ? -14.062 31.406 31.484 1 23.14 129 ASP A O 1
ATOM 996 N N . HIS A 1 130 ? -14.828 30.172 30.188 1 23.59 130 HIS A N 1
ATOM 997 C CA . HIS A 1 130 ? -16.141 30.641 30.641 1 23.59 130 HIS A CA 1
ATOM 998 C C . HIS A 1 130 ? -16.578 29.891 31.891 1 23.59 130 HIS A C 1
ATOM 1000 O O . HIS A 1 130 ? -16.797 28.672 31.844 1 23.59 130 HIS A O 1
ATOM 1006 N N . GLY A 1 131 ? -15.938 30.109 33.062 1 21.47 131 GLY A N 1
ATOM 1007 C CA . GLY A 1 131 ? -16.391 29.781 34.406 1 21.47 131 GLY A CA 1
ATOM 1008 C C . GLY A 1 131 ? -17.859 30.062 34.625 1 21.47 131 GLY A C 1
ATOM 1009 O O . GLY A 1 131 ? -18.25 31.188 34.938 1 21.47 131 GLY A O 1
ATOM 1010 N N . HIS A 1 132 ? -18.75 29.703 33.625 1 22.41 132 HIS A N 1
ATOM 1011 C CA . HIS A 1 132 ? -20.141 29.938 34 1 22.41 132 HIS A CA 1
ATOM 1012 C C . HIS A 1 132 ? -20.484 29.234 35.312 1 22.41 132 HIS A C 1
ATOM 1014 O O . HIS A 1 132 ? -20.406 28.016 35.406 1 22.41 132 HIS A O 1
ATOM 1020 N N . THR A 1 133 ? -19.938 29.719 36.469 1 21.31 133 THR A N 1
ATOM 1021 C CA . THR A 1 133 ? -20.406 29.422 37.812 1 21.31 133 THR A CA 1
ATOM 1022 C C . THR A 1 133 ? -21.922 29.516 37.906 1 21.31 133 THR A C 1
ATOM 1024 O O . THR A 1 133 ? -22.516 30.547 37.594 1 21.31 133 THR A O 1
ATOM 1027 N N . MET A 1 134 ? -22.625 28.438 37.438 1 20.42 134 MET A N 1
ATOM 1028 C CA . MET A 1 134 ? -24.078 28.328 37.5 1 20.42 134 MET A CA 1
ATOM 1029 C C . MET A 1 134 ? -24.578 28.562 38.938 1 20.42 134 MET A C 1
ATOM 1031 O O . MET A 1 134 ? -24.844 27.609 39.656 1 20.42 134 MET A O 1
ATOM 1035 N N . GLY A 1 135 ? -23.781 29.25 39.844 1 20.66 135 GLY A N 1
ATOM 1036 C CA . GLY A 1 135 ? -24.406 29.375 41.125 1 20.66 135 GLY A CA 1
ATOM 1037 C C . GLY A 1 135 ? -25.797 29.984 41.062 1 20.66 135 GLY A C 1
ATOM 1038 O O . GLY A 1 135 ? -25.969 31.141 40.688 1 20.66 135 GLY A O 1
ATOM 1039 N N . GLY A 1 136 ? -26.766 29.203 40.625 1 20.73 136 GLY A N 1
ATOM 1040 C CA . GLY A 1 136 ? -28.156 29.594 40.469 1 20.73 136 GLY A CA 1
ATOM 1041 C C . GLY A 1 136 ? -28.766 30.141 41.75 1 20.73 136 GLY A C 1
ATOM 1042 O O . GLY A 1 136 ? -30 30.266 41.844 1 20.73 136 GLY A O 1
ATOM 1043 N N . GLY A 1 137 ? -28.016 30.391 42.844 1 20.34 137 GLY A N 1
ATOM 1044 C CA . GLY A 1 137 ? -28.969 30.703 43.906 1 20.34 137 GLY A CA 1
ATOM 1045 C C . GLY A 1 137 ? -29.938 31.812 43.531 1 20.34 137 GLY A C 1
ATOM 1046 O O . GLY A 1 137 ? -29.547 32.812 42.906 1 20.34 137 GLY A O 1
ATOM 1047 N N . PHE A 1 138 ? -31.172 31.438 43.188 1 22.14 138 PHE A N 1
ATOM 1048 C CA . PHE A 1 138 ? -32.312 32.219 42.781 1 22.14 138 PHE A CA 1
ATOM 1049 C C . PHE A 1 138 ? -32.562 33.406 43.719 1 22.14 138 PHE A C 1
ATOM 1051 O O . PHE A 1 138 ? -33.625 33.531 44.344 1 22.14 138 PHE A O 1
ATOM 1058 N N . ASN A 1 139 ? -31.453 33.875 44.469 1 20.56 139 ASN A N 1
ATOM 1059 C CA . ASN A 1 139 ? -31.984 34.812 45.438 1 20.56 139 ASN A CA 1
ATOM 1060 C C . ASN A 1 139 ? -32.75 35.969 44.781 1 20.56 139 ASN A C 1
ATOM 1062 O O . ASN A 1 139 ? -32.25 36.531 43.781 1 20.56 139 ASN A O 1
ATOM 1066 N N . PHE A 1 140 ? -34.062 36.031 45 1 23.38 140 PHE A N 1
ATOM 1067 C CA . PHE A 1 140 ? -35.188 36.844 44.531 1 23.38 140 PHE A CA 1
ATOM 1068 C C . PHE A 1 140 ? -34.875 38.312 44.719 1 23.38 140 PHE A C 1
ATOM 1070 O O . PHE A 1 140 ? -35.75 39.156 44.5 1 23.38 140 PHE A O 1
ATOM 1077 N N . THR A 1 141 ? -33.625 38.656 45.188 1 23.48 141 THR A N 1
ATOM 1078 C CA . THR A 1 141 ? -33.75 39.969 45.781 1 23.48 141 THR A CA 1
ATOM 1079 C C . THR A 1 141 ? -34.094 41 44.719 1 23.48 141 THR A C 1
ATOM 1081 O O . THR A 1 141 ? -33.562 41 43.625 1 23.48 141 THR A O 1
ATOM 1084 N N . VAL A 1 142 ? -35.188 41.781 45.094 1 26.59 142 VAL A N 1
ATOM 1085 C CA . VAL A 1 142 ? -36 42.812 44.438 1 26.59 142 VAL A CA 1
ATOM 1086 C C . VAL A 1 142 ? -35.094 43.969 43.969 1 26.59 142 VAL A C 1
ATOM 1088 O O . VAL A 1 142 ? -34.531 44.688 44.781 1 26.59 142 VAL A O 1
ATOM 1091 N N . PRO A 1 143 ? -34.031 43.656 43.125 1 27.84 143 PRO A N 1
ATOM 1092 C CA . PRO A 1 143 ? -33.094 44.781 43.062 1 27.84 143 PRO A CA 1
ATOM 1093 C C . PRO A 1 143 ? -33.719 46.062 42.594 1 27.84 143 PRO A C 1
ATOM 1095 O O . PRO A 1 143 ? -34.75 46.062 41.906 1 27.84 143 PRO A O 1
ATOM 1098 N N . PRO A 1 144 ? -33.469 47.219 43.375 1 31.22 144 PRO A N 1
ATOM 1099 C CA . PRO A 1 144 ? -34.125 48.5 43.188 1 31.22 144 PRO A CA 1
ATOM 1100 C C . PRO A 1 144 ? -34 49.031 41.781 1 31.22 144 PRO A C 1
ATOM 1102 O O . PRO A 1 144 ? -33.125 48.594 41.031 1 31.22 144 PRO A O 1
ATOM 1105 N N . PRO A 1 145 ? -34.938 50.062 41.344 1 28.8 145 PRO A N 1
ATOM 1106 C CA . PRO A 1 145 ? -35.281 50.594 40.031 1 28.8 145 PRO A CA 1
ATOM 1107 C C . PRO A 1 145 ? -34.094 51.281 39.344 1 28.8 145 PRO A C 1
ATOM 1109 O O . PRO A 1 145 ? -33.531 52.219 39.906 1 28.8 145 PRO A O 1
ATOM 1112 N N . ALA A 1 146 ? -33.094 50.562 38.906 1 28.25 146 ALA A N 1
ATOM 1113 C CA . ALA A 1 146 ? -31.812 51.156 38.5 1 28.25 146 ALA A CA 1
ATOM 1114 C C . ALA A 1 146 ? -32.031 52.25 37.438 1 28.25 146 ALA A C 1
ATOM 1116 O O . ALA A 1 146 ? -32.969 52.156 36.656 1 28.25 146 ALA A O 1
ATOM 1117 N N . PRO A 1 147 ? -31.375 53.438 37.75 1 32.28 147 PRO A N 1
ATOM 1118 C CA . PRO A 1 147 ? -31.562 54.688 37.031 1 32.28 147 PRO A CA 1
ATOM 1119 C C . PRO A 1 147 ? -31.25 54.562 35.531 1 32.28 147 PRO A C 1
ATOM 1121 O O . PRO A 1 147 ? -30.641 53.594 35.125 1 32.28 147 PRO A O 1
ATOM 1124 N N . PRO A 1 148 ? -31.516 55.719 34.75 1 27.94 148 PRO A N 1
ATOM 1125 C CA . PRO A 1 148 ? -31.641 55.938 33.281 1 27.94 148 PRO A CA 1
ATOM 1126 C C . PRO A 1 148 ? -30.344 55.625 32.531 1 27.94 148 PRO A C 1
ATOM 1128 O O . PRO A 1 148 ? -29.266 55.969 33 1 27.94 148 PRO A O 1
ATOM 1131 N N . SER A 1 149 ? -30.203 54.469 31.938 1 26.16 149 SER A N 1
ATOM 1132 C CA . SER A 1 149 ? -29.094 53.875 31.219 1 26.16 149 SER A CA 1
ATOM 1133 C C . SER A 1 149 ? -28.562 54.781 30.125 1 26.16 149 SER A C 1
ATOM 1135 O O . SER A 1 149 ? -29.328 55.25 29.281 1 26.16 149 SER A O 1
ATOM 1137 N N . GLU A 1 150 ? -27.578 55.688 30.531 1 26.17 150 GLU A N 1
ATOM 1138 C CA . GLU A 1 150 ? -26.859 56.5 29.547 1 26.17 150 GLU A CA 1
ATOM 1139 C C . GLU A 1 150 ? -26.422 55.656 28.359 1 26.17 150 GLU A C 1
ATOM 1141 O O . GLU A 1 150 ? -26.141 54.469 28.5 1 26.17 150 GLU A O 1
ATOM 1146 N N . CYS A 1 151 ? -26.625 56.188 27.125 1 24.84 151 CYS A N 1
ATOM 1147 C CA . CYS A 1 151 ? -26.469 55.781 25.734 1 24.84 151 CYS A CA 1
ATOM 1148 C C . CYS A 1 151 ? -25.031 55.375 25.438 1 24.84 151 CYS A C 1
ATOM 1150 O O . CYS A 1 151 ? -24.156 56.25 25.375 1 24.84 151 CYS A O 1
ATOM 1152 N N . GLN A 1 152 ? -24.406 54.438 26.266 1 26.02 152 GLN A N 1
ATOM 1153 C CA . GLN A 1 152 ? -23.047 54.125 25.859 1 26.02 152 GLN A CA 1
ATOM 1154 C C . GLN A 1 152 ? -23 53.688 24.391 1 26.02 152 GLN A C 1
ATOM 1156 O O . GLN A 1 152 ? -23.797 52.844 23.984 1 26.02 152 GLN A O 1
ATOM 1161 N N . VAL A 1 153 ? -22.531 54.562 23.531 1 29.31 153 VAL A N 1
ATOM 1162 C CA . VAL A 1 153 ? -22.172 54.406 22.109 1 29.31 153 VAL A CA 1
ATOM 1163 C C . VAL A 1 153 ? -21.281 53.188 21.938 1 29.31 153 VAL A C 1
ATOM 1165 O O . VAL A 1 153 ? -20.172 53.125 22.5 1 29.31 153 VAL A O 1
ATOM 1168 N N . SER A 1 154 ? -21.859 52 22.016 1 28.14 154 SER A N 1
ATOM 1169 C CA . SER A 1 154 ? -21.141 50.75 21.766 1 28.14 154 SER A CA 1
ATOM 1170 C C . SER A 1 154 ? -20.438 50.781 20.406 1 28.14 154 SER A C 1
ATOM 1172 O O . SER A 1 154 ? -21.062 51.062 19.391 1 28.14 154 SER A O 1
ATOM 1174 N N . ASN A 1 155 ? -19.203 51.312 20.359 1 28.34 155 ASN A N 1
ATOM 1175 C CA . ASN A 1 155 ? -18.25 51.156 19.266 1 28.34 155 ASN A CA 1
ATOM 1176 C C . ASN A 1 155 ? -18.172 49.688 18.812 1 28.34 155 ASN A C 1
ATOM 1178 O O . ASN A 1 155 ? -17.406 48.906 19.375 1 28.34 155 ASN A O 1
ATOM 1182 N N . SER A 1 156 ? -19.266 49.094 18.594 1 31 156 SER A N 1
ATOM 1183 C CA . SER A 1 156 ? -19.297 47.688 18.234 1 31 156 SER A CA 1
ATOM 1184 C C . SER A 1 156 ? -18.625 47.406 16.906 1 31 156 SER A C 1
ATOM 1186 O O . SER A 1 156 ? -18.75 46.344 16.328 1 31 156 SER A O 1
ATOM 1188 N N . GLY A 1 157 ? -17.953 48.406 16.312 1 29.2 157 GLY A N 1
ATOM 1189 C CA . GLY A 1 157 ? -17.672 48.031 14.938 1 29.2 157 GLY A CA 1
ATOM 1190 C C . GLY A 1 157 ? -16.641 46.938 14.82 1 29.2 157 GLY A C 1
ATOM 1191 O O . GLY A 1 157 ? -16.125 46.656 13.734 1 29.2 157 GLY A O 1
ATOM 1192 N N . LYS A 1 158 ? -15.898 46.656 15.859 1 37.03 158 LYS A N 1
ATOM 1193 C CA . LYS A 1 158 ? -14.875 45.656 15.531 1 37.03 158 LYS A CA 1
ATOM 1194 C C . LYS A 1 158 ? -15.5 44.312 15.188 1 37.03 158 LYS A C 1
ATOM 1196 O O . LYS A 1 158 ? -15.648 43.438 16.062 1 37.03 158 LYS A O 1
ATOM 1201 N N . THR A 1 159 ? -16.562 44.25 14.406 1 30.92 159 THR A N 1
ATOM 1202 C CA . THR A 1 159 ? -17.219 43 14.156 1 30.92 159 THR A CA 1
ATOM 1203 C C . THR A 1 159 ? -16.203 41.938 13.734 1 30.92 159 THR A C 1
ATOM 1205 O O . THR A 1 159 ? -15.07 42.25 13.375 1 30.92 159 THR A O 1
ATOM 1208 N N . ARG A 1 160 ? -16.781 40.875 12.867 1 34.75 160 ARG A N 1
ATOM 1209 C CA . ARG A 1 160 ? -16.641 39.469 12.547 1 34.75 160 ARG A CA 1
ATOM 1210 C C . ARG A 1 160 ? -15.461 39.219 11.617 1 34.75 160 ARG A C 1
ATOM 1212 O O . ARG A 1 160 ? -15.641 38.844 10.461 1 34.75 160 ARG A O 1
ATOM 1219 N N . ILE A 1 161 ? -14.5 40.125 11.648 1 36.44 161 ILE A N 1
ATOM 1220 C CA . ILE A 1 161 ? -13.492 39.719 10.688 1 36.44 161 ILE A CA 1
ATOM 1221 C C . ILE A 1 161 ? -12.906 38.375 11.102 1 36.44 161 ILE A C 1
ATOM 1223 O O . ILE A 1 161 ? -12.195 37.719 10.32 1 36.44 161 ILE A O 1
ATOM 1227 N N . GLU A 1 162 ? -13 38.156 12.383 1 37.22 162 GLU A N 1
ATOM 1228 C CA . GLU A 1 162 ? -12.297 36.938 12.781 1 37.22 162 GLU A CA 1
ATOM 1229 C C . GLU A 1 162 ? -12.977 35.688 12.219 1 37.22 162 GLU A C 1
ATOM 1231 O O . GLU A 1 162 ? -12.398 34.594 12.219 1 37.22 162 GLU A O 1
ATOM 1236 N N . ASP A 1 163 ? -14.273 35.812 11.875 1 38.41 163 ASP A N 1
ATOM 1237 C CA . ASP A 1 163 ? -14.969 34.562 11.516 1 38.41 163 ASP A CA 1
ATOM 1238 C C . ASP A 1 163 ? -14.57 34.125 10.117 1 38.41 163 ASP A C 1
ATOM 1240 O O . ASP A 1 163 ? -14.898 33 9.711 1 38.41 163 ASP A O 1
ATOM 1244 N N . GLU A 1 164 ? -14.102 35.031 9.352 1 39 164 GLU A N 1
ATOM 1245 C CA . GLU A 1 164 ? -13.836 34.594 7.984 1 39 164 GLU A CA 1
ATOM 1246 C C . GLU A 1 164 ? -12.594 33.719 7.914 1 39 164 GLU A C 1
ATOM 1248 O O . GLU A 1 164 ? -12.477 32.875 7.031 1 39 164 GLU A O 1
ATOM 1253 N N . GLU A 1 165 ? -11.641 34 8.68 1 41.78 165 GLU A N 1
ATOM 1254 C CA . GLU A 1 165 ? -10.43 33.219 8.594 1 41.78 165 GLU A CA 1
ATOM 1255 C C . GLU A 1 165 ? -10.688 31.766 9.047 1 41.78 165 GLU A C 1
ATOM 1257 O O . GLU A 1 165 ? -10.117 30.828 8.492 1 41.78 165 GLU A O 1
ATOM 1262 N N . ASP A 1 166 ? -11.523 31.578 10.094 1 42.69 166 ASP A N 1
ATOM 1263 C CA . ASP A 1 166 ? -11.875 30.25 10.586 1 42.69 166 ASP A CA 1
ATOM 1264 C C . ASP A 1 166 ? -12.695 29.469 9.562 1 42.69 166 ASP A C 1
ATOM 1266 O O . ASP A 1 166 ? -12.594 28.25 9.469 1 42.69 166 ASP A O 1
ATOM 1270 N N . SER A 1 167 ? -13.492 30.203 8.82 1 45.47 167 SER A N 1
ATOM 1271 C CA . SER A 1 167 ? -14.352 29.594 7.824 1 45.47 167 SER A CA 1
ATOM 1272 C C . SER A 1 167 ? -13.539 28.984 6.684 1 45.47 167 SER A C 1
ATOM 1274 O O . SER A 1 167 ? -13.867 27.922 6.18 1 45.47 167 SER A O 1
ATOM 1276 N N . ASP A 1 168 ? -12.492 29.656 6.273 1 44.38 168 ASP A N 1
ATOM 1277 C CA . ASP A 1 168 ? -11.695 29.219 5.129 1 44.38 168 ASP A CA 1
ATOM 1278 C C . ASP A 1 168 ? -10.898 27.969 5.465 1 44.38 168 ASP A C 1
ATOM 1280 O O . ASP A 1 168 ? -10.758 27.078 4.625 1 44.38 168 ASP A O 1
ATOM 1284 N N . SER A 1 169 ? -10.344 28.016 6.66 1 47.47 169 SER A N 1
ATOM 1285 C CA . SER A 1 169 ? -9.602 26.844 7.105 1 47.47 169 SER A CA 1
ATOM 1286 C C . SER A 1 169 ? -10.508 25.625 7.227 1 47.47 169 SER A C 1
ATOM 1288 O O . SER A 1 169 ? -10.117 24.5 6.875 1 47.47 169 SER A O 1
ATOM 1290 N N . GLU A 1 170 ? -11.805 25.922 7.582 1 52.22 170 GLU A N 1
ATOM 1291 C CA . GLU A 1 170 ? -12.797 24.859 7.723 1 52.22 170 GLU A CA 1
ATOM 1292 C C . GLU A 1 170 ? -13.219 24.328 6.359 1 52.22 170 GLU A C 1
ATOM 1294 O O . GLU A 1 170 ? -13.43 23.109 6.203 1 52.22 170 GLU A O 1
ATOM 1299 N N . GLN A 1 171 ? -13.188 25.141 5.324 1 52.31 171 GLN A N 1
ATOM 1300 C CA . GLN A 1 171 ? -13.641 24.719 4.004 1 52.31 171 GLN A CA 1
ATOM 1301 C C . GLN A 1 171 ? -12.578 23.891 3.299 1 52.31 171 GLN A C 1
ATOM 1303 O O . GLN A 1 171 ? -12.906 22.906 2.611 1 52.31 171 GLN A O 1
ATOM 1308 N N . VAL A 1 172 ? -11.281 24.281 3.402 1 53.06 172 VAL A N 1
ATOM 1309 C CA . VAL A 1 172 ? -10.195 23.547 2.766 1 53.06 172 VAL A CA 1
ATOM 1310 C C . VAL A 1 172 ? -10.109 22.141 3.348 1 53.06 172 VAL A C 1
ATOM 1312 O O . VAL A 1 172 ? -9.93 21.156 2.611 1 53.06 172 VAL A O 1
ATOM 1315 N N . ASP A 1 173 ? -10.445 22.031 4.543 1 63.81 173 ASP A N 1
ATOM 1316 C CA . ASP A 1 173 ? -10.445 20.734 5.238 1 63.81 173 ASP A CA 1
ATOM 1317 C C . ASP A 1 173 ? -11.578 19.844 4.734 1 63.81 173 ASP A C 1
ATOM 1319 O O . ASP A 1 173 ? -11.367 18.656 4.484 1 63.81 173 ASP A O 1
ATOM 1323 N N . VAL A 1 174 ? -12.523 20.609 4.129 1 69.31 174 VAL A N 1
ATOM 1324 C CA . VAL A 1 174 ? -13.672 19.844 3.654 1 69.31 174 VAL A CA 1
ATOM 1325 C C . VAL A 1 174 ? -13.391 19.297 2.258 1 69.31 174 VAL A C 1
ATOM 1327 O O . VAL A 1 174 ? -13.727 18.156 1.953 1 69.31 174 VAL A O 1
ATOM 1330 N N . GLY A 1 175 ? -12.688 20.094 1.45 1 72.56 175 GLY A N 1
ATOM 1331 C CA . GLY A 1 175 ? -12.344 19.656 0.108 1 72.56 175 GLY A CA 1
ATOM 1332 C C . GLY A 1 175 ? -11.43 18.438 0.092 1 72.56 175 GLY A C 1
ATOM 1333 O O . GLY A 1 175 ? -11.664 17.484 -0.659 1 72.56 175 GLY A O 1
ATOM 1334 N N . ALA A 1 176 ? -10.414 18.5 0.943 1 73.44 176 ALA A N 1
ATOM 1335 C CA . ALA A 1 176 ? -9.469 17.391 1.041 1 73.44 176 ALA A CA 1
ATOM 1336 C C . ALA A 1 176 ? -10.164 16.125 1.538 1 73.44 176 ALA A C 1
ATOM 1338 O O . ALA A 1 176 ? -9.898 15.023 1.043 1 73.44 176 ALA A O 1
ATOM 1339 N N . GLN A 1 177 ? -11.055 16.328 2.371 1 75.06 177 GLN A N 1
ATOM 1340 C CA . GLN A 1 177 ? -11.805 15.195 2.9 1 75.06 177 GLN A CA 1
ATOM 1341 C C . GLN A 1 177 ? -12.719 14.594 1.834 1 75.06 177 GLN A C 1
ATOM 1343 O O . GLN A 1 177 ? -12.836 13.367 1.726 1 75.06 177 GLN A O 1
ATOM 1348 N N . LEU A 1 178 ? -13.25 15.492 1.044 1 79.94 178 LEU A N 1
ATOM 1349 C CA . LEU A 1 178 ? -14.148 15.031 -0.009 1 79.94 178 LEU A CA 1
ATOM 1350 C C . LEU A 1 178 ? -13.383 14.266 -1.083 1 79.94 178 LEU A C 1
ATOM 1352 O O . LEU A 1 178 ? -13.875 13.258 -1.597 1 79.94 178 LEU A O 1
ATOM 1356 N N . ILE A 1 179 ? -12.227 14.695 -1.358 1 83.19 179 ILE A N 1
ATOM 1357 C CA . ILE A 1 179 ? -11.422 14.016 -2.365 1 83.19 179 ILE A CA 1
ATOM 1358 C C . ILE A 1 179 ? -11.008 12.641 -1.848 1 83.19 179 ILE A C 1
ATOM 1360 O O . ILE A 1 179 ? -11.078 11.648 -2.576 1 83.19 179 ILE A O 1
ATOM 1364 N N . GLY A 1 180 ? -10.602 12.578 -0.603 1 81.19 180 GLY A N 1
ATOM 1365 C CA . GLY A 1 180 ? -10.25 11.297 -0.01 1 81.19 180 GLY A CA 1
ATOM 1366 C C . GLY A 1 180 ? -11.383 10.297 -0.04 1 81.19 180 GLY A C 1
ATOM 1367 O O . GLY A 1 180 ? -11.18 9.133 -0.398 1 81.19 180 GLY A O 1
ATOM 1368 N N . VAL A 1 181 ? -12.523 10.789 0.221 1 82.06 181 VAL A N 1
ATOM 1369 C CA . VAL A 1 181 ? -13.695 9.922 0.247 1 82.06 181 VAL A CA 1
ATOM 1370 C C . VAL A 1 181 ? -14.062 9.508 -1.175 1 82.06 181 VAL A C 1
ATOM 1372 O O . VAL A 1 181 ? -14.477 8.367 -1.406 1 82.06 181 VAL A O 1
ATOM 1375 N N . ALA A 1 182 ? -13.875 10.398 -2.066 1 86.38 182 ALA A N 1
ATOM 1376 C CA . ALA A 1 182 ? -14.172 10.086 -3.461 1 86.38 182 ALA A CA 1
ATOM 1377 C C . ALA A 1 182 ? -13.242 9.008 -3.996 1 86.38 182 ALA A C 1
ATOM 1379 O O . ALA A 1 182 ? -13.672 8.109 -4.723 1 86.38 182 ALA A O 1
ATOM 1380 N N . VAL A 1 183 ? -12 9.172 -3.621 1 87.38 183 VAL A N 1
ATOM 1381 C CA . VAL A 1 183 ? -11.016 8.18 -4.043 1 87.38 183 VAL A CA 1
ATOM 1382 C C . VAL A 1 183 ? -11.336 6.832 -3.404 1 87.38 183 VAL A C 1
ATOM 1384 O O . VAL A 1 183 ? -11.266 5.793 -4.062 1 87.38 183 VAL A O 1
ATOM 1387 N N . LEU A 1 184 ? -11.695 6.844 -2.191 1 85.81 184 LEU A N 1
ATOM 1388 C CA . LEU A 1 184 ? -12.094 5.621 -1.507 1 85.81 184 LEU A CA 1
ATOM 1389 C C . LEU A 1 184 ? -13.312 4.996 -2.184 1 85.81 184 LEU A C 1
ATOM 1391 O O . LEU A 1 184 ? -13.328 3.791 -2.445 1 85.81 184 LEU A O 1
ATOM 1395 N N . GLU A 1 185 ? -14.258 5.82 -2.504 1 89.5 185 GLU A N 1
ATOM 1396 C CA . GLU A 1 185 ? -15.484 5.355 -3.141 1 89.5 185 GLU A CA 1
ATOM 1397 C C . GLU A 1 185 ? -15.203 4.738 -4.508 1 89.5 185 GLU A C 1
ATOM 1399 O O . GLU A 1 185 ? -15.797 3.721 -4.867 1 89.5 185 GLU A O 1
ATOM 1404 N N . LEU A 1 186 ? -14.312 5.312 -5.188 1 87.31 186 LEU A N 1
ATOM 1405 C CA . LEU A 1 186 ? -13.977 4.785 -6.504 1 87.31 186 LEU A CA 1
ATOM 1406 C C . LEU A 1 186 ? -13.391 3.383 -6.395 1 87.31 186 LEU A C 1
ATOM 1408 O O . LEU A 1 186 ? -13.773 2.484 -7.148 1 87.31 186 LEU A O 1
ATOM 1412 N N . GLY A 1 187 ? -12.523 3.244 -5.473 1 86.56 187 GLY A N 1
ATOM 1413 C CA . GLY A 1 187 ? -11.922 1.934 -5.277 1 86.56 187 GLY A CA 1
ATOM 1414 C C . GLY A 1 187 ? -12.93 0.874 -4.863 1 86.56 187 GLY A C 1
ATOM 1415 O O . GLY A 1 187 ? -12.938 -0.231 -5.41 1 86.56 187 GLY A O 1
ATOM 1416 N N . VAL A 1 188 ? -13.812 1.205 -4.012 1 89.75 188 VAL A N 1
ATOM 1417 C CA . VAL A 1 188 ? -14.773 0.261 -3.449 1 89.75 188 VAL A CA 1
ATOM 1418 C C . VAL A 1 188 ? -15.828 -0.079 -4.496 1 89.75 188 VAL A C 1
ATOM 1420 O O . VAL A 1 188 ? -16.219 -1.239 -4.633 1 89.75 188 VAL A O 1
ATOM 1423 N N . VAL A 1 189 ? -16.219 0.906 -5.234 1 89.19 189 VAL A N 1
ATOM 1424 C CA . VAL A 1 189 ? -17.25 0.703 -6.258 1 89.19 189 VAL A CA 1
ATOM 1425 C C . VAL A 1 189 ? -16.688 -0.184 -7.367 1 89.19 189 VAL A C 1
ATOM 1427 O O . VAL A 1 189 ? -17.375 -1.097 -7.84 1 89.19 189 VAL A O 1
ATOM 1430 N N . LEU A 1 190 ? -15.469 0.061 -7.715 1 86.56 190 LEU A N 1
ATOM 1431 C CA . LEU A 1 190 ? -14.859 -0.733 -8.773 1 86.56 190 LEU A CA 1
ATOM 1432 C C . LEU A 1 190 ? -14.734 -2.195 -8.359 1 86.56 190 LEU A C 1
ATOM 1434 O O . LEU A 1 190 ? -15.125 -3.094 -9.109 1 86.56 190 LEU A O 1
ATOM 1438 N N . HIS A 1 191 ? -14.258 -2.408 -7.25 1 89.88 191 HIS A N 1
ATOM 1439 C CA . HIS A 1 191 ? -14.078 -3.787 -6.809 1 89.88 191 HIS A CA 1
ATOM 1440 C C . HIS A 1 191 ? -15.422 -4.48 -6.602 1 89.88 191 HIS A C 1
ATOM 1442 O O . HIS A 1 191 ? -15.555 -5.676 -6.875 1 89.88 191 HIS A O 1
ATOM 1448 N N . SER A 1 192 ? -16.469 -3.686 -6.152 1 94.38 192 SER A N 1
ATOM 1449 C CA . SER A 1 192 ? -17.797 -4.242 -5.941 1 94.38 192 SER A CA 1
ATOM 1450 C C . SER A 1 192 ? -18.422 -4.703 -7.258 1 94.38 192 SER A C 1
ATOM 1452 O O . SER A 1 192 ? -19.078 -5.738 -7.305 1 94.38 192 SER A O 1
ATOM 1454 N N . ALA A 1 193 ? -18.156 -3.963 -8.258 1 91.06 193 ALA A N 1
ATOM 1455 C CA . ALA A 1 193 ? -18.656 -4.348 -9.57 1 91.06 193 ALA A CA 1
ATOM 1456 C C . ALA A 1 193 ? -18.031 -5.66 -10.039 1 91.06 193 ALA A C 1
ATOM 1458 O O . ALA A 1 193 ? -18.734 -6.543 -10.539 1 91.06 193 ALA A O 1
ATOM 1459 N N . VAL A 1 194 ? -16.828 -5.801 -9.828 1 87.5 194 VAL A N 1
ATOM 1460 C CA . VAL A 1 194 ? -16.094 -6.969 -10.305 1 87.5 194 VAL A CA 1
ATOM 1461 C C . VAL A 1 194 ? -16.5 -8.203 -9.5 1 87.5 194 VAL A C 1
ATOM 1463 O O . VAL A 1 194 ? -16.719 -9.273 -10.07 1 87.5 194 VAL A O 1
ATOM 1466 N N . ILE A 1 195 ? -16.609 -8.055 -8.211 1 89.88 195 ILE A N 1
ATOM 1467 C CA . ILE A 1 195 ? -16.969 -9.18 -7.363 1 89.88 195 ILE A CA 1
ATOM 1468 C C . ILE A 1 195 ? -18.375 -9.656 -7.703 1 89.88 195 ILE A C 1
ATOM 1470 O O . ILE A 1 195 ? -18.656 -10.859 -7.668 1 89.88 195 ILE A O 1
ATOM 1474 N N . GLY A 1 196 ? -19.266 -8.742 -7.988 1 92.56 196 GLY A N 1
ATOM 1475 C CA . GLY A 1 196 ? -20.594 -9.133 -8.438 1 92.56 196 GLY A CA 1
ATOM 1476 C C . GLY A 1 196 ? -20.578 -9.977 -9.695 1 92.56 196 GLY A C 1
ATOM 1477 O O . GLY A 1 196 ? -21.234 -11.016 -9.766 1 92.56 196 GLY A O 1
ATOM 1478 N N . LEU A 1 197 ? -19.797 -9.594 -10.594 1 88.88 197 LEU A N 1
ATOM 1479 C CA . LEU A 1 197 ? -19.672 -10.305 -11.859 1 88.88 197 LEU A CA 1
ATOM 1480 C C . LEU A 1 197 ? -19.062 -11.688 -11.656 1 88.88 197 LEU A C 1
ATOM 1482 O O . LEU A 1 197 ? -19.578 -12.68 -12.188 1 88.88 197 LEU A O 1
ATOM 1486 N N . THR A 1 198 ? -18.047 -11.719 -10.875 1 85.56 198 THR A N 1
ATOM 1487 C CA . THR A 1 198 ? -17.328 -12.969 -10.68 1 85.56 198 THR A CA 1
ATOM 1488 C C . THR A 1 198 ? -18.156 -13.953 -9.852 1 85.56 198 THR A C 1
ATOM 1490 O O . THR A 1 198 ? -18.078 -15.164 -10.047 1 85.56 198 THR A O 1
ATOM 1493 N N . LEU A 1 199 ? -18.906 -13.422 -8.93 1 89.31 199 LEU A N 1
ATOM 1494 C CA . LEU A 1 199 ? -19.781 -14.266 -8.133 1 89.31 199 LEU A CA 1
ATOM 1495 C C . LEU A 1 199 ? -20.781 -15.008 -9.023 1 89.31 199 LEU A C 1
ATOM 1497 O O . LEU A 1 199 ? -21.031 -16.203 -8.82 1 89.31 199 LEU A O 1
ATOM 1501 N N . ALA A 1 200 ? -21.281 -14.43 -10.055 1 90 200 ALA A N 1
ATOM 1502 C CA . ALA A 1 200 ? -22.328 -14.977 -10.914 1 90 200 ALA A CA 1
ATOM 1503 C C . ALA A 1 200 ? -21.797 -16.156 -11.727 1 90 200 ALA A C 1
ATOM 1505 O O . ALA A 1 200 ? -22.547 -17.078 -12.047 1 90 200 ALA A O 1
ATOM 1506 N N . VAL A 1 201 ? -20.547 -16.156 -12 1 84.06 201 VAL A N 1
ATOM 1507 C CA . VAL A 1 201 ? -20.016 -17.156 -12.922 1 84.06 201 VAL A CA 1
ATOM 1508 C C . VAL A 1 201 ? -19.172 -18.172 -12.164 1 84.06 201 VAL A C 1
ATOM 1510 O O . VAL A 1 201 ? -18.625 -19.109 -12.766 1 84.06 201 VAL A O 1
ATOM 1513 N N . ASP A 1 202 ? -19.125 -17.969 -10.898 1 84.06 202 ASP A N 1
ATOM 1514 C CA . ASP A 1 202 ? -18.297 -18.859 -10.094 1 84.06 202 ASP A CA 1
ATOM 1515 C C . ASP A 1 202 ? -18.984 -20.203 -9.859 1 84.06 202 ASP A C 1
ATOM 1517 O O . ASP A 1 202 ? -20.203 -20.234 -9.602 1 84.06 202 ASP A O 1
ATOM 1521 N N . SER A 1 203 ? -18.203 -21.312 -9.891 1 82.69 203 SER A N 1
ATOM 1522 C CA . SER A 1 203 ? -18.75 -22.656 -9.695 1 82.69 203 SER A CA 1
ATOM 1523 C C . SER A 1 203 ? -19.156 -22.875 -8.242 1 82.69 203 SER A C 1
ATOM 1525 O O . SER A 1 203 ? -20.031 -23.688 -7.949 1 82.69 203 SER A O 1
ATOM 1527 N N . GLN A 1 204 ? -18.516 -22.141 -7.371 1 84.94 204 GLN A N 1
ATOM 1528 C CA . GLN A 1 204 ? -18.828 -22.234 -5.949 1 84.94 204 GLN A CA 1
ATOM 1529 C C . GLN A 1 204 ? -19.688 -21.047 -5.5 1 84.94 204 GLN A C 1
ATOM 1531 O O . GLN A 1 204 ? -19.359 -20.391 -4.512 1 84.94 204 GLN A O 1
ATOM 1536 N N . PHE A 1 205 ? -20.766 -20.891 -6.082 1 86.5 205 PHE A N 1
ATOM 1537 C CA . PHE A 1 205 ? -21.625 -19.719 -5.91 1 86.5 205 PHE A CA 1
ATOM 1538 C C . PHE A 1 205 ? -22.078 -19.594 -4.461 1 86.5 205 PHE A C 1
ATOM 1540 O O . PHE A 1 205 ? -21.969 -18.516 -3.865 1 86.5 205 PHE A O 1
ATOM 1547 N N . LYS A 1 206 ? -22.484 -20.688 -3.842 1 87.25 206 LYS A N 1
ATOM 1548 C CA . LYS A 1 206 ? -23.062 -20.625 -2.5 1 87.25 206 LYS A CA 1
ATOM 1549 C C . LYS A 1 206 ? -22.016 -20.219 -1.47 1 87.25 206 LYS A C 1
ATOM 1551 O O . LYS A 1 206 ? -22.281 -19.375 -0.615 1 87.25 206 LYS A O 1
ATOM 1556 N N . THR A 1 207 ? -20.891 -20.766 -1.571 1 85.56 207 THR A N 1
ATOM 1557 C CA . THR A 1 207 ? -19.828 -20.453 -0.638 1 85.56 207 THR A CA 1
ATOM 1558 C C . THR A 1 207 ? -19.359 -19.016 -0.832 1 85.56 207 THR A C 1
ATOM 1560 O O . THR A 1 207 ? -19.203 -18.266 0.139 1 85.56 207 THR A O 1
ATOM 1563 N N . LEU A 1 208 ? -19.172 -18.656 -2.057 1 87.5 208 LEU A N 1
ATOM 1564 C CA . LEU A 1 208 ? -18.719 -17.312 -2.357 1 87.5 208 LEU A CA 1
ATOM 1565 C C . LEU A 1 208 ? -19.781 -16.281 -1.993 1 87.5 208 LEU A C 1
ATOM 1567 O O . LEU A 1 208 ? -19.469 -15.164 -1.568 1 87.5 208 LEU A O 1
ATOM 1571 N N . PHE A 1 209 ? -21.016 -16.75 -2.143 1 91.94 209 PHE A N 1
ATOM 1572 C CA . PHE A 1 209 ? -22.141 -15.867 -1.81 1 91.94 209 PHE A CA 1
ATOM 1573 C C . PHE A 1 209 ? -22.094 -15.469 -0.34 1 91.94 209 PHE A C 1
ATOM 1575 O O . PHE A 1 209 ? -22.234 -14.289 -0.008 1 91.94 209 PHE A O 1
ATOM 1582 N N . ALA A 1 210 ? -21.812 -16.344 0.495 1 88.94 210 ALA A N 1
ATOM 1583 C CA . ALA A 1 210 ? -21.719 -16.078 1.928 1 88.94 210 ALA A CA 1
ATOM 1584 C C . ALA A 1 210 ? -20.562 -15.125 2.234 1 88.94 210 ALA A C 1
ATOM 1586 O O . ALA A 1 210 ? -20.703 -14.211 3.049 1 88.94 210 ALA A O 1
ATOM 1587 N N . VAL A 1 211 ? -19.484 -15.32 1.612 1 88.44 211 VAL A N 1
ATOM 1588 C CA . VAL A 1 211 ? -18.297 -14.492 1.827 1 88.44 211 VAL A CA 1
ATOM 1589 C C . VAL A 1 211 ? -18.578 -13.062 1.361 1 88.44 211 VAL A C 1
ATOM 1591 O O . VAL A 1 211 ? -18.219 -12.102 2.045 1 88.44 211 VAL A O 1
ATOM 1594 N N . VAL A 1 212 ? -19.25 -12.953 0.264 1 91.88 212 VAL A N 1
ATOM 1595 C CA . VAL A 1 212 ? -19.531 -11.648 -0.325 1 91.88 212 VAL A CA 1
ATOM 1596 C C . VAL A 1 212 ? -20.5 -10.875 0.566 1 91.88 212 VAL A C 1
ATOM 1598 O O . VAL A 1 212 ? -20.344 -9.672 0.775 1 91.88 212 VAL A O 1
ATOM 1601 N N . ILE A 1 213 ? -21.469 -11.586 1.102 1 92.88 213 ILE A N 1
ATOM 1602 C CA . ILE A 1 213 ? -22.422 -10.93 1.982 1 92.88 213 ILE A CA 1
ATOM 1603 C C . ILE A 1 213 ? -21.703 -10.367 3.205 1 92.88 213 ILE A C 1
ATOM 1605 O O . ILE A 1 213 ? -21.953 -9.227 3.607 1 92.88 213 ILE A O 1
ATOM 1609 N N . PHE A 1 214 ? -20.875 -11.117 3.783 1 90.31 214 PHE A N 1
ATOM 1610 C CA . PHE A 1 214 ? -20.125 -10.703 4.961 1 90.31 214 PHE A CA 1
ATOM 1611 C C . PHE A 1 214 ? -19.219 -9.516 4.637 1 90.31 214 PHE A C 1
ATOM 1613 O O . PHE A 1 214 ? -19.234 -8.508 5.344 1 90.31 214 PHE A O 1
ATOM 1620 N N . HIS A 1 215 ? -18.547 -9.633 3.637 1 91.12 215 HIS A N 1
ATOM 1621 C CA . HIS A 1 215 ? -17.609 -8.594 3.223 1 91.12 215 HIS A CA 1
ATOM 1622 C C . HIS A 1 215 ? -18.328 -7.305 2.867 1 91.12 215 HIS A C 1
ATOM 1624 O O . HIS A 1 215 ? -17.922 -6.219 3.279 1 91.12 215 HIS A O 1
ATOM 1630 N N . GLN A 1 216 ? -19.438 -7.422 2.127 1 93.69 216 GLN A N 1
ATOM 1631 C CA . GLN A 1 216 ? -20.219 -6.258 1.705 1 93.69 216 GLN A CA 1
ATOM 1632 C C . GLN A 1 216 ? -20.812 -5.535 2.906 1 93.69 216 GLN A C 1
ATOM 1634 O O . GLN A 1 216 ? -20.875 -4.305 2.928 1 93.69 216 GLN A O 1
ATOM 1639 N N . THR A 1 217 ? -21.188 -6.293 3.838 1 94.88 217 THR A N 1
ATOM 1640 C CA . THR A 1 217 ? -21.812 -5.695 5.02 1 94.88 217 THR A CA 1
ATOM 1641 C C . THR A 1 217 ? -20.781 -4.891 5.812 1 94.88 217 THR A C 1
ATOM 1643 O O . THR A 1 217 ? -21.016 -3.7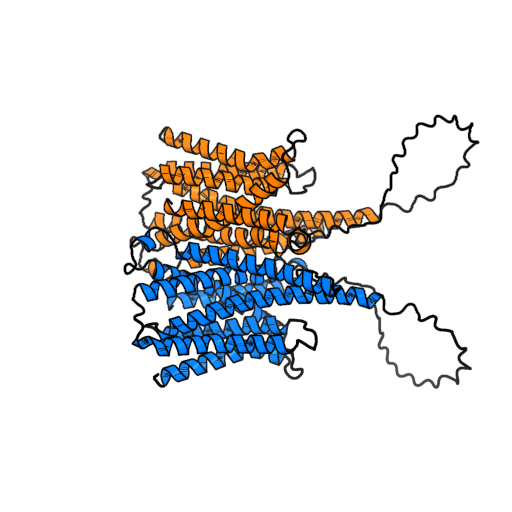25 6.133 1 94.88 217 THR A O 1
ATOM 1646 N N . PHE A 1 218 ? -19.656 -5.457 6.055 1 94 218 PHE A N 1
ATOM 1647 C CA . PHE A 1 218 ? -18.688 -4.809 6.922 1 94 218 PHE A CA 1
ATOM 1648 C C . PHE A 1 218 ? -17.906 -3.74 6.16 1 94 218 PHE A C 1
ATOM 1650 O O . PHE A 1 218 ? -17.5 -2.732 6.738 1 94 218 PHE A O 1
ATOM 1657 N N . GLU A 1 219 ? -17.703 -3.957 4.93 1 93.94 219 GLU A N 1
ATOM 1658 C CA . GLU A 1 219 ? -17.156 -2.887 4.102 1 93.94 219 GLU A CA 1
ATOM 1659 C C . GLU A 1 219 ? -18.109 -1.69 4.055 1 93.94 219 GLU A C 1
ATOM 1661 O O . GLU A 1 219 ? -17.672 -0.542 4.164 1 93.94 219 GLU A O 1
ATOM 1666 N N . GLY A 1 220 ? -19.406 -2.01 3.896 1 95.31 220 GLY A N 1
ATOM 1667 C CA . GLY A 1 220 ? -20.422 -0.959 3.938 1 95.31 220 GLY A CA 1
ATOM 1668 C C . GLY A 1 220 ? -20.453 -0.214 5.258 1 95.31 220 GLY A C 1
ATOM 1669 O O . GLY A 1 220 ? -20.547 1.015 5.281 1 95.31 220 GLY A O 1
ATOM 1670 N N . LEU A 1 221 ? -20.344 -0.953 6.32 1 95.12 221 LEU A N 1
ATOM 1671 C CA . LEU A 1 221 ? -20.312 -0.335 7.641 1 95.12 221 LEU A CA 1
ATOM 1672 C C . LEU A 1 221 ? -19.125 0.599 7.777 1 95.12 221 LEU A C 1
ATOM 1674 O O . LEU A 1 221 ? -19.234 1.688 8.344 1 95.12 221 LEU A O 1
ATOM 1678 N N . GLY A 1 222 ? -18.031 0.12 7.27 1 93.75 222 GLY A N 1
ATOM 1679 C CA . GLY A 1 222 ? -16.844 0.965 7.289 1 93.75 222 GLY A CA 1
ATOM 1680 C C . GLY A 1 222 ? -17 2.232 6.469 1 93.75 222 GLY A C 1
ATOM 1681 O O . GLY A 1 222 ? -16.719 3.33 6.953 1 93.75 222 GLY A O 1
ATOM 1682 N N . LEU A 1 223 ? -17.438 2.104 5.309 1 93.62 223 LEU A N 1
ATOM 1683 C CA . LEU A 1 223 ? -17.672 3.232 4.414 1 93.62 223 LEU A CA 1
ATOM 1684 C C . LEU A 1 223 ? -18.719 4.188 5 1 93.62 223 LEU A C 1
ATOM 1686 O O . LEU A 1 223 ? -18.5 5.398 5.043 1 93.62 223 LEU A O 1
ATOM 1690 N N . GLY A 1 224 ? -19.797 3.637 5.449 1 94.5 224 GLY A N 1
ATOM 1691 C CA . GLY A 1 224 ? -20.859 4.441 6.031 1 94.5 224 GLY A CA 1
ATOM 1692 C C . GLY A 1 224 ? -20.406 5.223 7.254 1 94.5 224 GLY A C 1
ATOM 1693 O O . GLY A 1 224 ? -20.797 6.383 7.43 1 94.5 224 GLY A O 1
ATOM 1694 N N . SER A 1 225 ? -19.641 4.578 8.055 1 93.56 225 SER A N 1
ATOM 1695 C CA . SER A 1 225 ? -19.141 5.246 9.25 1 93.56 225 SER A CA 1
ATOM 1696 C C . SER A 1 225 ? -18.234 6.422 8.891 1 93.56 225 SER A C 1
ATOM 1698 O O . SER A 1 225 ? -18.297 7.473 9.539 1 93.56 225 SER A O 1
ATOM 1700 N N . ARG A 1 226 ? -17.5 6.297 7.879 1 90 226 ARG A N 1
ATOM 1701 C CA . ARG A 1 226 ? -16.625 7.379 7.426 1 90 226 ARG A CA 1
ATOM 1702 C C . ARG A 1 226 ? -17.453 8.508 6.812 1 90 226 ARG A C 1
ATOM 1704 O O . ARG A 1 226 ? -17.188 9.688 7.066 1 90 226 ARG A O 1
ATOM 1711 N N . LEU A 1 227 ? -18.391 8.133 6.055 1 90.62 227 LEU A N 1
ATOM 1712 C CA . LEU A 1 227 ? -19.234 9.117 5.395 1 90.62 227 LEU A CA 1
ATOM 1713 C C . LEU A 1 227 ? -20.062 9.906 6.414 1 90.62 227 LEU A C 1
ATOM 1715 O O . LEU A 1 227 ? -20.328 11.094 6.219 1 90.62 227 LEU A O 1
ATOM 1719 N N . SER A 1 228 ? -20.406 9.25 7.461 1 90.38 228 SER A N 1
ATOM 1720 C CA . SER A 1 228 ? -21.234 9.875 8.484 1 90.38 228 SER A CA 1
ATOM 1721 C C . SER A 1 228 ? -20.453 10.938 9.258 1 90.38 228 SER A C 1
ATOM 1723 O O . SER A 1 228 ? -21.047 11.805 9.898 1 90.38 228 SER A O 1
ATOM 1725 N N . GLN A 1 229 ? -19.141 10.859 9.211 1 84.88 229 GLN A N 1
ATOM 1726 C CA . GLN A 1 229 ? -18.297 11.773 9.977 1 84.88 229 GLN A CA 1
ATOM 1727 C C . GLN A 1 229 ? -17.891 12.984 9.141 1 84.88 229 GLN A C 1
ATOM 1729 O O . GLN A 1 229 ? -17.25 13.906 9.641 1 84.88 229 GLN A O 1
ATOM 1734 N N . LEU A 1 230 ? -18.281 13.008 7.902 1 81.69 230 LEU A N 1
ATOM 1735 C CA . LEU A 1 230 ? -17.969 14.141 7.043 1 81.69 230 LEU A CA 1
ATOM 1736 C C . LEU A 1 230 ? -18.781 15.367 7.438 1 81.69 230 LEU A C 1
ATOM 1738 O O . LEU A 1 230 ? -19.984 15.273 7.66 1 81.69 230 LEU A O 1
ATOM 1742 N N . LYS A 1 231 ? -18.016 16.406 7.734 1 77.19 231 LYS A N 1
ATOM 1743 C CA . LYS A 1 231 ? -18.688 17.672 8 1 77.19 231 LYS A CA 1
ATOM 1744 C C . LYS A 1 231 ? -19.016 18.406 6.703 1 77.19 231 LYS A C 1
ATOM 1746 O O . LYS A 1 231 ? -18.125 18.969 6.055 1 77.19 231 LYS A O 1
ATOM 1751 N N . MET A 1 232 ? -20.172 18.203 6.273 1 74.88 232 MET A N 1
ATOM 1752 C CA . MET A 1 232 ? -20.594 18.797 5.008 1 74.88 232 MET A CA 1
ATOM 1753 C C . MET A 1 232 ? -21.469 20.031 5.242 1 74.88 232 MET A C 1
ATOM 1755 O O . MET A 1 232 ? -22.078 20.172 6.301 1 74.88 232 MET A O 1
ATOM 1759 N N . ILE A 1 233 ? -21.359 20.969 4.32 1 73.81 233 ILE A N 1
ATOM 1760 C CA . ILE A 1 233 ? -22.312 22.062 4.309 1 73.81 233 ILE A CA 1
ATOM 1761 C C . ILE A 1 233 ? -23.719 21.531 4.051 1 73.81 233 ILE A C 1
ATOM 1763 O O . ILE A 1 233 ? -23.875 20.484 3.412 1 73.81 233 ILE A O 1
ATOM 1767 N N . LYS A 1 234 ? -24.641 22.25 4.602 1 76.94 234 LYS A N 1
ATOM 1768 C CA . LYS A 1 234 ? -26.047 21.812 4.555 1 76.94 234 LYS A CA 1
ATOM 1769 C C . LYS A 1 234 ? -26.469 21.5 3.125 1 76.94 234 LYS A C 1
ATOM 1771 O O . LYS A 1 234 ? -27.203 20.531 2.895 1 76.94 234 LYS A O 1
ATOM 1776 N N . LYS A 1 235 ? -25.938 22.203 2.146 1 80.12 235 LYS A N 1
ATOM 1777 C CA . LYS A 1 235 ? -26.312 22.031 0.748 1 80.12 235 LYS A CA 1
ATOM 1778 C C . LYS A 1 235 ? -25.875 20.672 0.211 1 80.12 235 LYS A C 1
ATOM 1780 O O . LYS A 1 235 ? -26.516 20.125 -0.682 1 80.12 235 LYS A O 1
ATOM 1785 N N . TYR A 1 236 ? -24.906 20.109 0.791 1 81.5 236 TYR A N 1
ATOM 1786 C CA . TYR A 1 236 ? -24.328 18.875 0.262 1 81.5 236 TYR A CA 1
ATOM 1787 C C . TYR A 1 236 ? -24.531 17.719 1.232 1 81.5 236 TYR A C 1
ATOM 1789 O O . TYR A 1 236 ? -23.844 16.688 1.135 1 81.5 236 TYR A O 1
ATOM 1797 N N . ASN A 1 237 ? -25.5 17.828 2.094 1 84.06 237 ASN A N 1
ATOM 1798 C CA . ASN A 1 237 ? -25.766 16.797 3.092 1 84.06 237 ASN A CA 1
ATOM 1799 C C . ASN A 1 237 ? -26.312 15.531 2.453 1 84.06 237 ASN A C 1
ATOM 1801 O O . ASN A 1 237 ? -26.344 14.469 3.084 1 84.06 237 ASN A O 1
ATOM 1805 N N . TRP A 1 238 ? -26.703 15.594 1.209 1 88.62 238 TRP A N 1
ATOM 1806 C CA . TRP A 1 238 ? -27.266 14.438 0.513 1 88.62 238 TRP A CA 1
ATOM 1807 C C . TRP A 1 238 ? -26.141 13.555 -0.054 1 88.62 238 TRP A C 1
ATOM 1809 O O . TRP A 1 238 ? -26.391 12.406 -0.427 1 88.62 238 TRP A O 1
ATOM 1819 N N . LEU A 1 239 ? -24.938 14.016 -0.088 1 88.12 239 LEU A N 1
ATOM 1820 C CA . LEU A 1 239 ? -23.828 13.344 -0.756 1 88.12 239 LEU A CA 1
ATOM 1821 C C . LEU A 1 239 ? -23.5 12.031 -0.063 1 88.12 239 LEU A C 1
ATOM 1823 O O . LEU A 1 239 ? -23.344 10.992 -0.72 1 88.12 239 LEU A O 1
ATOM 1827 N N . PRO A 1 240 ? -23.438 12.016 1.28 1 91.69 240 PRO A N 1
ATOM 1828 C CA . PRO A 1 240 ? -23.141 10.742 1.936 1 91.69 240 PRO A CA 1
ATOM 1829 C C . PRO A 1 240 ? -24.203 9.688 1.692 1 91.69 240 PRO A C 1
ATOM 1831 O O . PRO A 1 240 ? -23.875 8.508 1.506 1 91.69 240 PRO A O 1
ATOM 1834 N N . VAL A 1 241 ? -25.438 10.094 1.656 1 93.44 241 VAL A N 1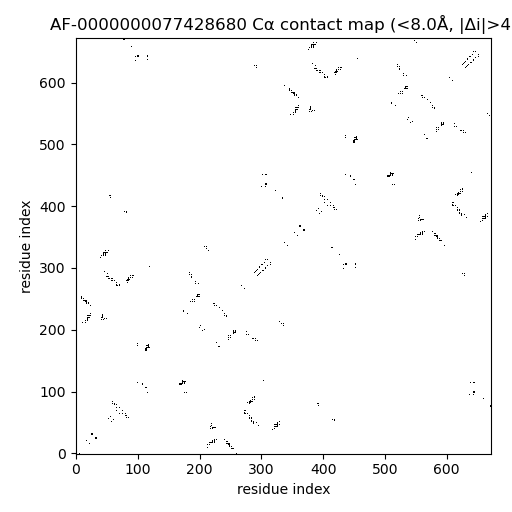
ATOM 1835 C CA . VAL A 1 241 ? -26.547 9.164 1.428 1 93.44 241 VAL A CA 1
ATOM 1836 C C . VAL A 1 241 ? -26.484 8.641 -0.006 1 93.44 241 VAL A C 1
ATOM 1838 O O . VAL A 1 241 ? -26.656 7.445 -0.243 1 93.44 241 VAL A O 1
ATOM 1841 N N . SER A 1 242 ? -26.234 9.5 -0.915 1 94.06 242 SER A N 1
ATOM 1842 C CA . SER A 1 242 ? -26.125 9.094 -2.312 1 94.06 242 SER A CA 1
ATOM 1843 C C . SER A 1 242 ? -24.953 8.133 -2.516 1 94.06 242 SER A C 1
ATOM 1845 O O . SER A 1 242 ? -25.047 7.188 -3.299 1 94.06 242 SER A O 1
ATOM 1847 N N . ALA A 1 243 ? -23.844 8.422 -1.851 1 93.38 243 ALA A N 1
ATOM 1848 C CA . ALA A 1 243 ? -22.688 7.547 -1.938 1 93.38 243 ALA A CA 1
ATOM 1849 C C . ALA A 1 243 ? -23 6.16 -1.381 1 93.38 243 ALA A C 1
ATOM 1851 O O . ALA A 1 243 ? -22.594 5.148 -1.958 1 93.38 243 ALA A O 1
ATOM 1852 N N . GLY A 1 244 ? -23.75 6.152 -0.271 1 95.12 244 GLY A N 1
ATOM 1853 C CA . GLY A 1 244 ? -24.156 4.883 0.308 1 95.12 244 GLY A CA 1
ATOM 1854 C C . GLY A 1 244 ? -25.078 4.086 -0.599 1 95.12 244 GLY A C 1
ATOM 1855 O O . GLY A 1 244 ? -24.938 2.867 -0.723 1 95.12 244 GLY A O 1
ATOM 1856 N N . ILE A 1 245 ? -25.938 4.758 -1.261 1 96.38 245 ILE A N 1
ATOM 1857 C CA . ILE A 1 245 ? -26.875 4.109 -2.178 1 96.38 245 ILE A CA 1
ATOM 1858 C C . ILE A 1 245 ? -26.109 3.561 -3.383 1 96.38 245 ILE A C 1
ATOM 1860 O O . ILE A 1 245 ? -26.359 2.434 -3.818 1 96.38 245 ILE A O 1
ATOM 1864 N N . THR A 1 246 ? -25.234 4.316 -3.883 1 95.25 246 THR A N 1
ATOM 1865 C CA . THR A 1 246 ? -24.438 3.875 -5.02 1 95.25 246 THR A CA 1
ATOM 1866 C C . THR A 1 246 ? -23.656 2.604 -4.676 1 95.25 246 THR A C 1
ATOM 1868 O O . THR A 1 246 ? -23.672 1.636 -5.438 1 95.25 246 THR A O 1
ATOM 1871 N N . TYR A 1 247 ? -23.047 2.611 -3.541 1 95.69 247 TYR A N 1
ATOM 1872 C CA . TYR A 1 247 ? -22.328 1.432 -3.08 1 95.69 247 TYR A CA 1
ATOM 1873 C C . TYR A 1 247 ? -23.234 0.212 -3.041 1 95.69 247 TYR A C 1
ATOM 1875 O O . TYR A 1 247 ? -22.844 -0.875 -3.475 1 95.69 247 TYR A O 1
ATOM 1883 N N . SER A 1 248 ? -24.422 0.388 -2.566 1 96.81 248 SER A N 1
ATOM 1884 C CA . SER A 1 248 ? -25.328 -0.723 -2.334 1 96.81 248 SER A CA 1
ATOM 1885 C C . SER A 1 248 ? -25.875 -1.278 -3.646 1 96.81 248 SER A C 1
ATOM 1887 O O . SER A 1 248 ? -26.281 -2.441 -3.717 1 96.81 248 SER A O 1
ATOM 1889 N N . LEU A 1 249 ? -25.781 -0.545 -4.68 1 96.94 249 LEU A N 1
ATOM 1890 C CA . LEU A 1 249 ? -26.375 -0.95 -5.945 1 96.94 249 LEU A CA 1
ATOM 1891 C C . LEU A 1 249 ? -25.344 -1.608 -6.855 1 96.94 249 LEU A C 1
ATOM 1893 O O . LEU A 1 249 ? -25.703 -2.385 -7.746 1 96.94 249 LEU A O 1
ATOM 1897 N N . VAL A 1 250 ? -24.141 -1.422 -6.629 1 96 250 VAL A N 1
ATOM 1898 C CA . VAL A 1 250 ? -23.109 -1.773 -7.594 1 96 250 VAL A CA 1
ATOM 1899 C C . VAL A 1 250 ? -22.938 -3.291 -7.645 1 96 250 VAL A C 1
ATOM 1901 O O . VAL A 1 250 ? -22.938 -3.885 -8.727 1 96 250 VAL A O 1
ATOM 1904 N N . THR A 1 251 ? -22.797 -3.883 -6.469 1 95.69 251 THR A N 1
ATOM 1905 C CA . THR A 1 251 ? -22.562 -5.32 -6.449 1 95.69 251 THR A CA 1
ATOM 1906 C C . THR A 1 251 ? -23.766 -6.074 -7.008 1 95.69 251 THR A C 1
ATOM 1908 O O . THR A 1 251 ? -23.625 -6.977 -7.832 1 95.69 251 THR A O 1
ATOM 1911 N N . PRO A 1 252 ? -25 -5.734 -6.605 1 96 252 PRO A N 1
ATOM 1912 C CA . PRO A 1 252 ? -26.172 -6.379 -7.199 1 96 252 PRO A CA 1
ATOM 1913 C C . PRO A 1 252 ? -26.25 -6.172 -8.711 1 96 252 PRO A C 1
ATOM 1915 O O . PRO A 1 252 ? -26.672 -7.07 -9.438 1 96 252 PRO A O 1
ATOM 1918 N N . MET A 1 253 ? -25.891 -5.07 -9.156 1 96.12 253 MET A N 1
ATOM 1919 C CA . MET A 1 253 ? -25.875 -4.824 -10.594 1 96.12 253 MET A CA 1
ATOM 1920 C C . MET A 1 253 ? -24.844 -5.707 -11.289 1 96.12 253 MET A C 1
ATOM 1922 O O . MET A 1 253 ? -25.125 -6.273 -12.344 1 96.12 253 MET A O 1
ATOM 1926 N N . GLY A 1 254 ? -23.734 -5.777 -10.703 1 94.12 254 GLY A N 1
ATOM 1927 C CA . GLY A 1 254 ? -22.734 -6.688 -11.234 1 94.12 254 GLY A CA 1
ATOM 1928 C C . GLY A 1 254 ? -23.203 -8.133 -11.273 1 94.12 254 GLY A C 1
ATOM 1929 O O . GLY A 1 254 ? -22.969 -8.836 -12.258 1 94.12 254 GLY A O 1
ATOM 1930 N N . LEU A 1 255 ? -23.812 -8.539 -10.18 1 95 255 LEU A N 1
ATOM 1931 C CA . LEU A 1 255 ? -24.344 -9.891 -10.109 1 95 255 LEU A CA 1
ATOM 1932 C C . LEU A 1 255 ? -25.391 -10.117 -11.188 1 95 255 LEU A C 1
ATOM 1934 O O . LEU A 1 255 ? -25.391 -11.156 -11.852 1 95 255 LEU A O 1
ATOM 1938 N N . ALA A 1 256 ? -26.219 -9.188 -11.422 1 94.56 256 ALA A N 1
ATOM 1939 C CA . ALA A 1 256 ? -27.266 -9.289 -12.438 1 94.56 256 ALA A CA 1
ATOM 1940 C C . ALA A 1 256 ? -26.656 -9.414 -13.836 1 94.56 256 ALA A C 1
ATOM 1942 O O . ALA A 1 256 ? -27.094 -10.25 -14.633 1 94.56 256 ALA A O 1
ATOM 1943 N N . VAL A 1 257 ? -25.703 -8.641 -14.117 1 92.06 257 VAL A N 1
ATOM 1944 C CA . VAL A 1 257 ? -25.031 -8.688 -15.414 1 92.06 257 VAL A CA 1
ATOM 1945 C C . VAL A 1 257 ? -24.344 -10.039 -15.594 1 92.06 257 VAL A C 1
ATOM 1947 O O . VAL A 1 257 ? -24.438 -10.656 -16.656 1 92.06 257 VAL A O 1
ATOM 1950 N N . GLY A 1 258 ? -23.672 -10.461 -14.555 1 90 258 GLY A N 1
ATOM 1951 C CA . GLY A 1 258 ? -23.031 -11.758 -14.602 1 90 258 GLY A CA 1
ATOM 1952 C C . GLY A 1 258 ? -23.984 -12.906 -14.852 1 90 258 GLY A C 1
ATOM 1953 O O . GLY A 1 258 ? -23.703 -13.797 -15.664 1 90 258 GLY A O 1
ATOM 1954 N N . LEU A 1 259 ? -25.125 -12.867 -14.227 1 90.44 259 LEU A N 1
ATOM 1955 C CA . LEU A 1 259 ? -26.125 -13.906 -14.391 1 90.44 259 LEU A CA 1
ATOM 1956 C C . LEU A 1 259 ? -26.719 -13.867 -15.789 1 90.44 259 LEU A C 1
ATOM 1958 O O . LEU A 1 259 ? -27.047 -14.914 -16.359 1 90.44 259 LEU A O 1
ATOM 1962 N N . ALA A 1 260 ? -26.812 -12.719 -16.328 1 89.25 260 ALA A N 1
ATOM 1963 C CA . ALA A 1 260 ? -27.375 -12.539 -17.656 1 89.25 260 ALA A CA 1
ATOM 1964 C C . ALA A 1 260 ? -26.453 -13.133 -18.734 1 89.25 260 ALA A C 1
ATOM 1966 O O . ALA A 1 260 ? -26.922 -13.648 -19.75 1 89.25 260 ALA A O 1
ATOM 1967 N N . ILE A 1 261 ? -25.219 -13.188 -18.469 1 85.75 261 ILE A N 1
ATOM 1968 C CA . ILE A 1 261 ? -24.281 -13.625 -19.5 1 85.75 261 ILE A CA 1
ATOM 1969 C C . ILE A 1 261 ? -23.719 -15 -19.141 1 85.75 261 ILE A C 1
ATOM 1971 O O . ILE A 1 261 ? -22.891 -15.547 -19.875 1 85.75 261 ILE A O 1
ATOM 1975 N N . ARG A 1 262 ? -24.078 -15.539 -18.109 1 83.88 262 ARG A N 1
ATOM 1976 C CA . ARG A 1 262 ? -23.484 -16.766 -17.578 1 83.88 262 ARG A CA 1
ATOM 1977 C C . ARG A 1 262 ? -23.609 -17.922 -18.578 1 83.88 262 ARG A C 1
ATOM 1979 O O . ARG A 1 262 ? -22.719 -18.766 -18.688 1 83.88 262 ARG A O 1
ATOM 1986 N N . ASN A 1 263 ? -24.719 -17.953 -19.281 1 81.75 263 ASN A N 1
ATOM 1987 C CA . ASN A 1 263 ? -24.938 -19.062 -20.203 1 81.75 263 ASN A CA 1
ATOM 1988 C C . ASN A 1 263 ? -24.156 -18.891 -21.5 1 81.75 263 ASN A C 1
ATOM 1990 O O . ASN A 1 263 ? -23.969 -19.844 -22.25 1 81.75 263 ASN A O 1
ATOM 1994 N N . THR A 1 264 ? -23.656 -17.734 -21.719 1 79.94 264 THR A N 1
ATOM 1995 C CA . THR A 1 264 ? -22.844 -17.469 -22.906 1 79.94 264 THR A CA 1
ATOM 1996 C C . THR A 1 264 ? -21.391 -17.266 -22.531 1 79.94 264 THR A C 1
ATOM 1998 O O . THR A 1 264 ? -20.547 -17.062 -23.406 1 79.94 264 THR A O 1
ATOM 2001 N N . TYR A 1 265 ? -21.234 -17.453 -21.266 1 73.81 265 TYR A N 1
ATOM 2002 C CA . TYR A 1 265 ? -19.922 -17.109 -20.703 1 73.81 265 TYR A CA 1
ATOM 2003 C C . TYR A 1 265 ? -19.234 -18.344 -20.141 1 73.81 265 TYR A C 1
ATOM 2005 O O . TYR A 1 265 ? -19.797 -19.031 -19.281 1 73.81 265 TYR A O 1
ATOM 2013 N N . ASN A 1 266 ? -18.172 -18.828 -20.859 1 78.88 266 ASN A N 1
ATOM 2014 C CA . ASN A 1 266 ? -17.328 -19.859 -20.266 1 78.88 266 ASN A CA 1
ATOM 2015 C C . ASN A 1 266 ? -16.266 -19.266 -19.359 1 78.88 266 ASN A C 1
ATOM 2017 O O . ASN A 1 266 ? -15.297 -18.656 -19.844 1 78.88 266 ASN A O 1
ATOM 2021 N N . PRO A 1 267 ? -16.438 -19.422 -18.031 1 78.31 267 PRO A N 1
ATOM 2022 C CA . PRO A 1 267 ? -15.5 -18.812 -17.078 1 78.31 267 PRO A CA 1
ATOM 2023 C C . PRO A 1 267 ? -14.078 -19.359 -17.219 1 78.31 267 PRO A C 1
ATOM 2025 O O . PRO A 1 267 ? -13.133 -18.734 -16.734 1 78.31 267 PRO A O 1
ATOM 2028 N N . ASN A 1 268 ? -13.961 -20.453 -17.938 1 81.94 268 ASN A N 1
ATOM 2029 C CA . ASN A 1 268 ? -12.641 -21.062 -18.078 1 81.94 268 ASN A CA 1
ATOM 2030 C C . ASN A 1 268 ? -12.031 -20.734 -19.438 1 81.94 268 ASN A C 1
ATOM 2032 O O . ASN A 1 268 ? -10.922 -21.188 -19.734 1 81.94 268 ASN A O 1
ATOM 2036 N N . SER A 1 269 ? -12.789 -19.922 -20.172 1 87.81 269 SER A N 1
ATOM 2037 C CA . SER A 1 269 ? -12.211 -19.484 -21.438 1 87.81 269 SER A CA 1
ATOM 2038 C C . SER A 1 269 ? -11.055 -18.516 -21.234 1 87.81 269 SER A C 1
ATOM 2040 O O . SER A 1 269 ? -11.008 -17.812 -20.219 1 87.81 269 SER A O 1
ATOM 2042 N N . ALA A 1 270 ? -10.148 -18.547 -22.172 1 91.06 270 ALA A N 1
ATOM 2043 C CA . ALA A 1 270 ? -8.984 -17.672 -22.094 1 91.06 270 ALA A CA 1
ATOM 2044 C C . ALA A 1 270 ? -9.398 -16.219 -21.953 1 91.06 270 ALA A C 1
ATOM 2046 O O . ALA A 1 270 ? -8.836 -15.477 -21.156 1 91.06 270 ALA A O 1
ATOM 2047 N N . LYS A 1 271 ? -10.359 -15.812 -22.734 1 89.56 271 LYS A N 1
ATOM 2048 C CA . LYS A 1 271 ? -10.828 -14.43 -22.703 1 89.56 271 LYS A CA 1
ATOM 2049 C C . LYS A 1 271 ? -11.43 -14.086 -21.344 1 89.56 271 LYS A C 1
ATOM 2051 O O . LYS A 1 271 ? -11.164 -13.016 -20.797 1 89.56 271 LYS A O 1
ATOM 2056 N N . ALA A 1 272 ? -12.188 -14.945 -20.844 1 86.62 272 ALA A N 1
ATOM 2057 C CA . ALA A 1 272 ? -12.828 -14.719 -19.547 1 86.62 272 ALA A CA 1
ATOM 2058 C C . ALA A 1 272 ? -11.789 -14.617 -18.438 1 86.62 272 ALA A C 1
ATOM 2060 O O . ALA A 1 272 ? -11.883 -13.758 -17.562 1 86.62 272 ALA A O 1
ATOM 2061 N N . LEU A 1 273 ? -10.82 -15.438 -18.5 1 91.31 273 LEU A N 1
ATOM 2062 C CA . LEU A 1 273 ? -9.75 -15.453 -17.5 1 91.31 273 LEU A CA 1
ATOM 2063 C C . LEU A 1 273 ? -8.93 -14.172 -17.562 1 91.31 273 LEU A C 1
ATOM 2065 O O . LEU A 1 273 ? -8.57 -13.602 -16.531 1 91.31 273 LEU A O 1
ATOM 2069 N N . ILE A 1 274 ? -8.727 -13.734 -18.75 1 93.31 274 ILE A N 1
ATOM 2070 C CA . ILE A 1 274 ? -7.949 -12.516 -18.938 1 93.31 274 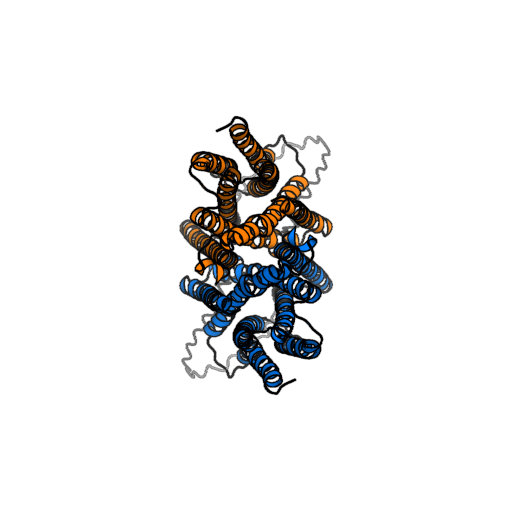ILE A CA 1
ATOM 2071 C C . ILE A 1 274 ? -8.727 -11.32 -18.406 1 93.31 274 ILE A C 1
ATOM 2073 O O . ILE A 1 274 ? -8.18 -10.492 -17.672 1 93.31 274 ILE A O 1
ATOM 2077 N N . VAL A 1 275 ? -9.992 -11.297 -18.719 1 89.5 275 VAL A N 1
ATOM 2078 C CA . VAL A 1 275 ? -10.805 -10.156 -18.312 1 89.5 275 VAL A CA 1
ATOM 2079 C C . VAL A 1 275 ? -10.961 -10.156 -16.797 1 89.5 275 VAL A C 1
ATOM 2081 O O . VAL A 1 275 ? -10.75 -9.125 -16.141 1 89.5 275 VAL A O 1
ATOM 2084 N N . SER A 1 276 ? -11.289 -11.258 -16.234 1 88.94 276 SER A N 1
ATOM 2085 C CA . SER A 1 276 ? -11.484 -11.344 -14.797 1 88.94 276 SER A CA 1
ATOM 2086 C C . SER A 1 276 ? -10.18 -11.086 -14.047 1 88.94 276 SER A C 1
ATOM 2088 O O . SER A 1 276 ? -10.164 -10.359 -13.055 1 88.94 276 SER A O 1
ATOM 2090 N N . GLY A 1 277 ? -9.117 -11.672 -14.555 1 93.19 277 GLY A N 1
ATOM 2091 C CA . GLY A 1 277 ? -7.816 -11.484 -13.93 1 93.19 277 GLY A CA 1
ATOM 2092 C C . GLY A 1 277 ? -7.348 -10.039 -13.953 1 93.19 277 GLY A C 1
ATOM 2093 O O . GLY A 1 277 ? -6.859 -9.516 -12.953 1 93.19 277 GLY A O 1
ATOM 2094 N N . CYS A 1 278 ? -7.551 -9.406 -15.055 1 94.25 278 CYS A N 1
ATOM 2095 C CA . CYS A 1 278 ? -7.133 -8.016 -15.203 1 94.25 278 CYS A CA 1
ATOM 2096 C C . CYS A 1 278 ? -7.961 -7.094 -14.312 1 94.25 278 CYS A C 1
ATOM 2098 O O . CYS A 1 278 ? -7.422 -6.191 -13.672 1 94.25 278 CYS A O 1
ATOM 2100 N N . LEU A 1 279 ? -9.203 -7.371 -14.258 1 91.75 279 LEU A N 1
ATOM 2101 C CA . LEU A 1 279 ? -10.078 -6.535 -13.438 1 91.75 279 LEU A CA 1
ATOM 2102 C C . LEU A 1 279 ? -9.797 -6.75 -11.953 1 91.75 279 LEU A C 1
ATOM 2104 O O . LEU A 1 279 ? -9.75 -5.789 -11.188 1 91.75 279 LEU A O 1
ATOM 2108 N N . ASP A 1 280 ? -9.594 -7.988 -11.594 1 93.19 280 ASP A N 1
ATOM 2109 C CA . ASP A 1 280 ? -9.258 -8.305 -10.211 1 93.19 280 ASP A CA 1
ATOM 2110 C C . ASP A 1 280 ? -7.938 -7.652 -9.805 1 93.19 280 ASP A C 1
ATOM 2112 O O . ASP A 1 280 ? -7.828 -7.074 -8.719 1 93.19 280 ASP A O 1
ATOM 2116 N N . SER A 1 281 ? -7 -7.75 -10.703 1 96.62 281 SER A N 1
ATOM 2117 C CA . SER A 1 281 ? -5.688 -7.168 -10.43 1 96.62 281 SER A CA 1
ATOM 2118 C C . SER A 1 281 ? -5.777 -5.652 -10.297 1 96.62 281 SER A C 1
ATOM 2120 O O . SER A 1 281 ? -5.18 -5.066 -9.391 1 96.62 281 SER A O 1
ATOM 2122 N N . PHE A 1 282 ? -6.488 -5.074 -11.203 1 95.19 282 PHE A N 1
ATOM 2123 C CA . PHE A 1 282 ? -6.668 -3.629 -11.172 1 95.19 282 PHE A CA 1
ATOM 2124 C C . PHE A 1 282 ? -7.355 -3.191 -9.891 1 95.19 282 PHE A C 1
ATOM 2126 O O . PHE A 1 282 ? -6.914 -2.246 -9.227 1 95.19 282 PHE A O 1
ATOM 2133 N N . SER A 1 283 ? -8.375 -3.908 -9.5 1 93.75 283 SER A N 1
ATOM 2134 C CA . SER A 1 283 ? -9.109 -3.6 -8.273 1 93.75 283 SER A CA 1
ATOM 2135 C C . SER A 1 283 ? -8.25 -3.812 -7.039 1 93.75 283 SER A C 1
ATOM 2137 O O . SER A 1 283 ? -8.336 -3.055 -6.07 1 93.75 283 SER A O 1
ATOM 2139 N N . ALA A 1 284 ? -7.445 -4.832 -7.07 1 96.06 284 ALA A N 1
ATOM 2140 C CA . ALA A 1 284 ? -6.547 -5.109 -5.949 1 96.06 284 ALA A CA 1
ATOM 2141 C C . ALA A 1 284 ? -5.605 -3.936 -5.703 1 96.06 284 ALA A C 1
ATOM 2143 O O . ALA A 1 284 ? -5.426 -3.506 -4.562 1 96.06 284 ALA A O 1
ATOM 2144 N N . GLY A 1 285 ? -5.043 -3.404 -6.762 1 96.81 285 GLY A N 1
ATOM 2145 C CA . GLY A 1 285 ? -4.145 -2.27 -6.629 1 96.81 285 GLY A CA 1
ATOM 2146 C C . GLY A 1 285 ? -4.824 -1.027 -6.086 1 96.81 285 GLY A C 1
ATOM 2147 O O . GLY A 1 285 ? -4.289 -0.36 -5.195 1 96.81 285 GLY A O 1
ATOM 2148 N N . VAL A 1 286 ? -5.961 -0.735 -6.574 1 94.94 286 VAL A N 1
ATOM 2149 C CA . VAL A 1 286 ? -6.707 0.435 -6.125 1 94.94 286 VAL A CA 1
ATOM 2150 C C . VAL A 1 286 ? -7.051 0.292 -4.641 1 94.94 286 VAL A C 1
ATOM 2152 O O . VAL A 1 286 ? -6.871 1.232 -3.865 1 94.94 286 VAL A O 1
ATOM 2155 N N . LEU A 1 287 ? -7.492 -0.888 -4.297 1 95 287 LEU A N 1
ATOM 2156 C CA . LEU A 1 287 ? -7.891 -1.118 -2.91 1 95 287 LEU A CA 1
ATOM 2157 C C . LEU A 1 287 ? -6.668 -1.143 -1.995 1 95 287 LEU A C 1
ATOM 2159 O O . LEU A 1 287 ? -6.75 -0.728 -0.836 1 95 287 LEU A O 1
ATOM 2163 N N . MET A 1 288 ? -5.582 -1.618 -2.51 1 96.88 288 MET A N 1
ATOM 2164 C CA . MET A 1 288 ? -4.352 -1.591 -1.722 1 96.88 288 MET A CA 1
ATOM 2165 C C . MET A 1 288 ? -3.939 -0.157 -1.408 1 96.88 288 MET A C 1
ATOM 2167 O O . MET A 1 288 ? -3.592 0.159 -0.269 1 96.88 288 MET A O 1
ATOM 2171 N N . TYR A 1 289 ? -4.008 0.663 -2.393 1 96.56 289 TYR A N 1
ATOM 2172 C CA . TYR A 1 289 ? -3.676 2.07 -2.199 1 96.56 289 TYR A CA 1
ATOM 2173 C C . TYR A 1 289 ? -4.637 2.73 -1.22 1 96.56 289 TYR A C 1
ATOM 2175 O O . TYR A 1 289 ? -4.211 3.389 -0.269 1 96.56 289 TYR A O 1
ATOM 2183 N N . THR A 1 290 ? -5.875 2.578 -1.448 1 93.56 290 THR A N 1
ATOM 2184 C CA . THR A 1 290 ? -6.883 3.207 -0.6 1 93.56 290 THR A CA 1
ATOM 2185 C C . THR A 1 290 ? -6.812 2.654 0.821 1 93.56 290 THR A C 1
ATOM 2187 O O . THR A 1 290 ? -6.957 3.402 1.791 1 93.56 290 THR A O 1
ATOM 2190 N N . GLY A 1 291 ? -6.641 1.361 0.912 1 95.25 291 GLY A N 1
ATOM 2191 C CA . GLY A 1 291 ? -6.559 0.735 2.223 1 95.25 291 GLY A CA 1
ATOM 2192 C C . GLY A 1 291 ? -5.34 1.175 3.016 1 95.25 291 GLY A C 1
ATOM 2193 O O . GLY A 1 291 ? -5.453 1.51 4.195 1 95.25 291 GLY A O 1
ATOM 2194 N N . LEU A 1 292 ? -4.223 1.252 2.373 1 96.69 292 LEU A N 1
ATOM 2195 C CA . LEU A 1 292 ? -2.982 1.532 3.086 1 96.69 292 LEU A CA 1
ATOM 2196 C C . LEU A 1 292 ? -2.781 3.035 3.26 1 96.69 292 LEU A C 1
ATOM 2198 O O . LEU A 1 292 ? -2.391 3.492 4.336 1 96.69 292 LEU A O 1
ATOM 2202 N N . VAL A 1 293 ? -3.111 3.801 2.238 1 93.88 293 VAL A N 1
ATOM 2203 C CA . VAL A 1 293 ? -2.807 5.227 2.258 1 93.88 293 VAL A CA 1
ATOM 2204 C C . VAL A 1 293 ? -3.998 6.004 2.814 1 93.88 293 VAL A C 1
ATOM 2206 O O . VAL A 1 293 ? -3.869 6.719 3.811 1 93.88 293 VAL A O 1
ATOM 2209 N N . GLU A 1 294 ? -5.137 5.781 2.32 1 91 294 GLU A N 1
ATOM 2210 C CA . GLU A 1 294 ? -6.281 6.621 2.65 1 91 294 GLU A CA 1
ATOM 2211 C C . GLU A 1 294 ? -6.934 6.176 3.957 1 91 294 GLU A C 1
ATOM 2213 O O . GLU A 1 294 ? -7.605 6.969 4.621 1 91 294 GLU A O 1
ATOM 2218 N N . LEU A 1 295 ? -6.73 4.887 4.301 1 93.38 295 LEU A N 1
ATOM 2219 C CA . LEU A 1 295 ? -7.379 4.418 5.52 1 93.38 295 LEU A CA 1
ATOM 2220 C C . LEU A 1 295 ? -6.359 4.227 6.637 1 93.38 295 LEU A C 1
ATOM 2222 O O . LEU A 1 295 ? -6.316 5.02 7.582 1 93.38 295 LEU A O 1
ATOM 2226 N N . LEU A 1 296 ? -5.453 3.32 6.426 1 94.38 296 LEU A N 1
ATOM 2227 C CA . LEU A 1 296 ? -4.527 2.943 7.488 1 94.38 296 LEU A CA 1
ATOM 2228 C C . LEU A 1 296 ? -3.604 4.102 7.844 1 94.38 296 LEU A C 1
ATOM 2230 O O . LEU A 1 296 ? -3.564 4.543 8.992 1 94.38 296 LEU A O 1
ATOM 2234 N N . ALA A 1 297 ? -2.938 4.645 6.906 1 91.75 297 ALA A N 1
ATOM 2235 C CA . ALA A 1 297 ? -1.967 5.707 7.156 1 91.75 297 ALA A CA 1
ATOM 2236 C C . ALA A 1 297 ? -2.666 7.012 7.535 1 91.75 297 ALA A C 1
ATOM 2238 O O . ALA A 1 297 ? -2.232 7.715 8.453 1 91.75 297 ALA A O 1
ATOM 2239 N N . HIS A 1 298 ? -3.656 7.332 6.836 1 89.5 298 HIS A N 1
ATOM 2240 C CA . HIS A 1 298 ? -4.395 8.562 7.09 1 89.5 298 HIS A CA 1
ATOM 2241 C C . HIS A 1 298 ? -4.98 8.578 8.5 1 89.5 298 HIS A C 1
ATOM 2243 O O . HIS A 1 298 ? -4.902 9.594 9.195 1 89.5 298 HIS A O 1
ATOM 2249 N N . ASP A 1 299 ? -5.477 7.477 8.953 1 91.38 299 ASP A N 1
ATOM 2250 C CA . ASP A 1 299 ? -6.188 7.434 10.227 1 91.38 299 ASP A CA 1
ATOM 2251 C C . ASP A 1 299 ? -5.215 7.301 11.391 1 91.38 299 ASP A C 1
ATOM 2253 O O . ASP A 1 299 ? -5.516 7.73 12.508 1 91.38 299 ASP A O 1
ATOM 2257 N N . PHE A 1 300 ? -4.098 6.715 11.148 1 92.38 300 PHE A N 1
ATOM 2258 C CA . PHE A 1 300 ? -3.266 6.379 12.297 1 92.38 300 PHE A CA 1
ATOM 2259 C C . PHE A 1 300 ? -1.938 7.125 12.242 1 92.38 300 PHE A C 1
ATOM 2261 O O . PHE A 1 300 ? -1.526 7.746 13.219 1 92.38 300 PHE A O 1
ATOM 2268 N N . VAL A 1 301 ? -1.327 7.164 11.164 1 86.06 301 VAL A N 1
ATOM 2269 C CA . VAL A 1 301 ? 0.042 7.664 11.086 1 86.06 301 VAL A CA 1
ATOM 2270 C C . VAL A 1 301 ? 0.03 9.164 10.82 1 86.06 301 VAL A C 1
ATOM 2272 O O . VAL A 1 301 ? 0.791 9.922 11.43 1 86.06 301 VAL A O 1
ATOM 2275 N N . PHE A 1 302 ? -0.844 9.57 9.977 1 81.25 302 PHE A N 1
ATOM 2276 C CA . PHE A 1 302 ? -0.832 10.977 9.586 1 81.25 302 PHE A CA 1
ATOM 2277 C C . PHE A 1 302 ? -1.9 11.758 10.336 1 81.25 302 PHE A C 1
ATOM 2279 O O . PHE A 1 302 ? -2.133 12.93 10.055 1 81.25 302 PHE A O 1
ATOM 2286 N N . ASN A 1 303 ? -2.551 11.047 11.203 1 81.81 303 ASN A N 1
ATOM 2287 C CA . ASN A 1 303 ? -3.477 11.688 12.117 1 81.81 303 ASN A CA 1
ATOM 2288 C C . ASN A 1 303 ? -2.811 12.008 13.453 1 81.81 303 ASN A C 1
ATOM 2290 O O . ASN A 1 303 ? -2.658 11.125 14.305 1 81.81 303 ASN A O 1
ATOM 2294 N N . GLU A 1 304 ? -2.51 13.273 13.609 1 79 304 GLU A N 1
ATOM 2295 C CA . GLU A 1 304 ? -1.777 13.695 14.797 1 79 304 GLU A CA 1
ATOM 2296 C C . GLU A 1 304 ? -2.586 13.438 16.062 1 79 304 GLU A C 1
ATOM 2298 O O . GLU A 1 304 ? -2.029 13.055 17.094 1 79 304 GLU A O 1
ATOM 2303 N N . ARG A 1 305 ? -3.834 13.672 15.977 1 72.25 305 ARG A N 1
ATOM 2304 C CA . ARG A 1 305 ? -4.707 13.453 17.125 1 72.25 305 ARG A CA 1
ATOM 2305 C C . ARG A 1 305 ? -4.684 12 17.562 1 72.25 305 ARG A C 1
ATOM 2307 O O . ARG A 1 305 ? -4.574 11.703 18.75 1 72.25 305 ARG A O 1
ATOM 2314 N N . MET A 1 306 ? -4.758 11.156 16.688 1 78.62 306 MET A N 1
ATOM 2315 C CA . MET A 1 306 ? -4.746 9.727 16.984 1 78.62 306 MET A CA 1
ATOM 2316 C C . MET A 1 306 ? -3.357 9.266 17.406 1 78.62 306 MET A C 1
ATOM 2318 O O . MET A 1 306 ? -3.219 8.516 18.375 1 78.62 306 MET A O 1
ATOM 2322 N N . LEU A 1 307 ? -2.408 9.773 16.766 1 76.94 307 LEU A N 1
ATOM 2323 C CA . LEU A 1 307 ? -1.043 9.289 16.953 1 76.94 307 LEU A CA 1
ATOM 2324 C C . LEU A 1 307 ? -0.453 9.805 18.25 1 76.94 307 LEU A C 1
ATOM 2326 O O . LEU A 1 307 ? 0.154 9.039 19.016 1 76.94 307 LEU A O 1
ATOM 2330 N N . LEU A 1 308 ? -0.783 11.078 18.5 1 73.25 308 LEU A N 1
ATOM 2331 C CA . LEU A 1 308 ? -0.03 11.695 19.594 1 73.25 308 LEU A CA 1
ATOM 2332 C C . LEU A 1 308 ? -0.949 12.047 20.75 1 73.25 308 LEU A C 1
ATOM 2334 O O . LEU A 1 308 ? -0.501 12.133 21.906 1 73.25 308 LEU A O 1
ATOM 2338 N N . LYS A 1 309 ? -2.219 12.25 20.5 1 78.31 309 LYS A N 1
ATOM 2339 C CA . LYS A 1 309 ? -3.076 12.805 21.547 1 78.31 309 LYS A CA 1
ATOM 2340 C C . LYS A 1 309 ? -4.023 11.742 22.094 1 78.31 309 LYS A C 1
ATOM 2342 O O . LYS A 1 309 ? -4.535 11.875 23.219 1 78.31 309 LYS A O 1
ATOM 2347 N N . SER A 1 310 ? -4.219 10.734 21.391 1 85.88 310 SER A N 1
ATOM 2348 C CA . SER A 1 310 ? -5.141 9.695 21.828 1 85.88 310 SER A CA 1
ATOM 2349 C C . SER A 1 310 ? -4.508 8.82 22.906 1 85.88 310 SER A C 1
ATOM 2351 O O . SER A 1 310 ? -3.283 8.711 22.984 1 85.88 310 SER A O 1
ATOM 2353 N N . SER A 1 311 ? -5.375 8.312 23.797 1 90.19 311 SER A N 1
ATOM 2354 C CA . SER A 1 311 ? -4.918 7.379 24.828 1 90.19 311 SER A CA 1
ATOM 2355 C C . SER A 1 311 ? -4.445 6.07 24.203 1 90.19 311 SER A C 1
ATOM 2357 O O . SER A 1 311 ? -4.867 5.711 23.094 1 90.19 311 SER A O 1
ATOM 2359 N N . ASN A 1 312 ? -3.549 5.359 24.859 1 91.06 312 ASN A N 1
ATOM 2360 C CA . ASN A 1 312 ? -3.055 4.07 24.391 1 91.06 312 ASN A CA 1
ATOM 2361 C C . ASN A 1 312 ? -4.188 3.057 24.234 1 91.06 312 ASN A C 1
ATOM 2363 O O . ASN A 1 312 ? -4.16 2.215 23.344 1 91.06 312 ASN A O 1
ATOM 2367 N N . GLY A 1 313 ? -5.145 3.16 25.125 1 92.62 313 GLY A N 1
ATOM 2368 C CA . GLY A 1 313 ? -6.285 2.266 25.047 1 92.62 313 GLY A CA 1
ATOM 2369 C C . GLY A 1 313 ? -7.125 2.48 23.797 1 92.62 313 GLY A C 1
ATOM 2370 O O . GLY A 1 313 ? -7.527 1.518 23.141 1 92.62 313 GLY A O 1
ATOM 2371 N N . LYS A 1 314 ? -7.379 3.713 23.484 1 93.38 314 LYS A N 1
ATOM 2372 C CA . LYS A 1 314 ? -8.156 4.035 22.297 1 93.38 314 LYS A CA 1
ATOM 2373 C C . LYS A 1 314 ? -7.414 3.625 21.031 1 93.38 314 LYS A C 1
ATOM 2375 O O . LYS A 1 314 ? -8.016 3.082 20.094 1 93.38 314 LYS A O 1
ATOM 2380 N N . LEU A 1 315 ? -6.141 3.916 21 1 94.38 315 LEU A N 1
ATOM 2381 C CA . LEU A 1 315 ? -5.32 3.527 19.859 1 94.38 315 LEU A CA 1
ATOM 2382 C C . LEU A 1 315 ? -5.316 2.014 19.688 1 94.38 315 LEU A C 1
ATOM 2384 O O . LEU A 1 315 ? -5.461 1.516 18.562 1 94.38 315 LEU A O 1
ATOM 2388 N N . ALA A 1 316 ? -5.164 1.281 20.781 1 94.75 316 ALA A N 1
ATOM 2389 C CA . ALA A 1 316 ? -5.16 -0.179 20.75 1 94.75 316 ALA A CA 1
ATOM 2390 C C . ALA A 1 316 ? -6.516 -0.719 20.297 1 94.75 316 ALA A C 1
ATOM 2392 O O . ALA A 1 316 ? -6.582 -1.691 19.531 1 94.75 316 ALA A O 1
ATOM 2393 N N . PHE A 1 317 ? -7.523 -0.078 20.734 1 96 317 PHE A N 1
ATOM 2394 C CA . PHE A 1 317 ? -8.867 -0.496 20.344 1 96 317 PHE A CA 1
ATOM 2395 C C . PHE A 1 317 ? -9.086 -0.29 18.859 1 96 317 PHE A C 1
ATOM 2397 O O . PHE A 1 317 ? -9.578 -1.187 18.172 1 96 317 PHE A O 1
ATOM 2404 N N . ASN A 1 318 ? -8.773 0.897 18.391 1 96.38 318 ASN A N 1
ATOM 2405 C CA . ASN A 1 318 ? -8.992 1.212 16.984 1 96.38 318 ASN A CA 1
ATOM 2406 C C . ASN A 1 318 ? -8.125 0.342 16.078 1 96.38 318 ASN A C 1
ATOM 2408 O O . ASN A 1 318 ? -8.617 -0.223 15.094 1 96.38 318 ASN A O 1
ATOM 2412 N N . PHE A 1 319 ? -6.879 0.192 16.391 1 97.25 319 PHE A N 1
ATOM 2413 C CA . PHE A 1 319 ? -6.004 -0.636 15.562 1 97.25 319 PHE A CA 1
ATOM 2414 C C . PHE A 1 319 ? -6.363 -2.111 15.703 1 97.25 319 PHE A C 1
ATOM 2416 O O . PHE A 1 319 ? -6.262 -2.875 14.742 1 97.25 319 PHE A O 1
ATOM 2423 N N . GLY A 1 320 ? -6.703 -2.484 16.938 1 97.81 320 GLY A N 1
ATOM 2424 C CA . GLY A 1 320 ? -7.199 -3.836 17.125 1 97.81 320 GLY A CA 1
ATOM 2425 C C . GLY A 1 320 ? -8.414 -4.156 16.281 1 97.81 320 GLY A C 1
ATOM 2426 O O . GLY A 1 320 ? -8.555 -5.281 15.789 1 97.81 320 GLY A O 1
ATOM 2427 N N . SER A 1 321 ? -9.297 -3.201 16.109 1 97.75 321 SER A N 1
ATOM 2428 C CA . SER A 1 321 ? -10.461 -3.375 15.25 1 97.75 321 SER A CA 1
ATOM 2429 C C . SER A 1 321 ? -10.055 -3.594 13.797 1 97.75 321 SER A C 1
ATOM 2431 O O . SER A 1 321 ? -10.656 -4.41 13.094 1 97.75 321 SER A O 1
ATOM 2433 N N . VAL A 1 322 ? -9.023 -2.854 13.312 1 98.06 322 VAL A N 1
ATOM 2434 C CA . VAL A 1 322 ? -8.508 -3.047 11.961 1 98.06 322 VAL A CA 1
ATOM 2435 C C . VAL A 1 322 ? -8.008 -4.48 11.797 1 98.06 322 VAL A C 1
ATOM 2437 O O . VAL A 1 322 ? -8.344 -5.156 10.828 1 98.06 322 VAL A O 1
ATOM 2440 N N . LEU A 1 323 ? -7.258 -4.949 12.828 1 98.31 323 LEU A N 1
ATOM 2441 C CA . LEU A 1 323 ? -6.68 -6.289 12.781 1 98.31 323 LEU A CA 1
ATOM 2442 C C . LEU A 1 323 ? -7.773 -7.352 12.812 1 98.31 323 LEU A C 1
ATOM 2444 O O . LEU A 1 323 ? -7.68 -8.367 12.117 1 98.31 323 LEU A O 1
ATOM 2448 N N . CYS A 1 324 ? -8.766 -7.121 13.578 1 97.75 324 CYS A N 1
ATOM 2449 C CA . CYS A 1 324 ? -9.875 -8.062 13.672 1 97.75 324 CYS A CA 1
ATOM 2450 C C . CYS A 1 324 ? -10.578 -8.211 12.328 1 97.75 324 CYS A C 1
ATOM 2452 O O . CYS A 1 324 ? -10.875 -9.32 11.891 1 97.75 324 CYS A O 1
ATOM 2454 N N . GLY A 1 325 ? -10.875 -7.094 11.695 1 97.12 325 GLY A N 1
ATOM 2455 C CA . GLY A 1 325 ? -11.477 -7.141 10.375 1 97.12 325 GLY A CA 1
ATOM 2456 C C . GLY A 1 325 ? -10.602 -7.848 9.352 1 97.12 325 GLY A C 1
ATOM 2457 O O . GLY A 1 325 ? -11.094 -8.656 8.562 1 97.12 325 GLY A O 1
ATOM 2458 N N . ALA A 1 326 ? -9.297 -7.547 9.391 1 97.56 326 ALA A N 1
ATOM 2459 C CA . ALA A 1 326 ? -8.359 -8.148 8.445 1 97.56 326 ALA A CA 1
ATOM 2460 C C . ALA A 1 326 ? -8.258 -9.656 8.664 1 97.56 326 ALA A C 1
ATOM 2462 O O . ALA A 1 326 ? -8.266 -10.43 7.707 1 97.56 326 ALA A O 1
ATOM 2463 N N . VAL A 1 327 ? -8.188 -10.086 9.922 1 96.44 327 VAL A N 1
ATOM 2464 C CA . VAL A 1 327 ? -8.031 -11.5 10.258 1 96.44 327 VAL A CA 1
ATOM 2465 C C . VAL A 1 327 ? -9.289 -12.266 9.844 1 96.44 327 VAL A C 1
ATOM 2467 O O . VAL A 1 327 ? -9.195 -13.344 9.25 1 96.44 327 VAL A O 1
ATOM 2470 N N . LEU A 1 328 ? -10.391 -11.711 10.102 1 93.94 328 LEU A N 1
ATOM 2471 C CA . LEU A 1 328 ? -11.641 -12.375 9.75 1 93.94 328 LEU A CA 1
ATOM 2472 C C . LEU A 1 328 ? -11.742 -12.562 8.234 1 93.94 328 LEU A C 1
ATOM 2474 O O . LEU A 1 328 ? -12.062 -13.656 7.766 1 93.94 328 LEU A O 1
ATOM 2478 N N . MET A 1 329 ? -11.453 -11.508 7.512 1 93.19 329 MET A N 1
ATOM 2479 C CA . MET A 1 329 ? -11.523 -11.586 6.059 1 93.19 329 MET A CA 1
ATOM 2480 C C . MET A 1 329 ? -10.461 -12.531 5.508 1 93.19 329 MET A C 1
ATOM 2482 O O . MET A 1 329 ? -10.695 -13.227 4.52 1 93.19 329 MET A O 1
ATOM 2486 N N . ALA A 1 330 ? -9.297 -12.531 6.156 1 94.25 330 ALA A N 1
ATOM 2487 C CA . ALA A 1 330 ? -8.211 -13.406 5.723 1 94.25 330 ALA A CA 1
ATOM 2488 C C . ALA A 1 330 ? -8.578 -14.875 5.922 1 94.25 330 ALA A C 1
ATOM 2490 O O . ALA A 1 330 ? -8.258 -15.719 5.078 1 94.25 330 ALA A O 1
ATOM 2491 N N . ILE A 1 331 ? -9.273 -15.18 6.977 1 91.75 331 ILE A N 1
ATOM 2492 C CA . ILE A 1 331 ? -9.68 -16.547 7.258 1 91.75 331 ILE A CA 1
ATOM 2493 C C . ILE A 1 331 ? -10.695 -17.016 6.211 1 91.75 331 ILE A C 1
ATOM 2495 O O . ILE A 1 331 ? -10.656 -18.156 5.766 1 91.75 331 ILE A O 1
ATOM 2499 N N . LEU A 1 332 ? -11.484 -16.141 5.727 1 87.38 332 LEU A N 1
ATOM 2500 C CA . LEU A 1 332 ? -12.492 -16.469 4.723 1 87.38 332 LEU A CA 1
ATOM 2501 C C . LEU A 1 332 ? -11.836 -16.75 3.373 1 87.38 332 LEU A C 1
ATOM 2503 O O . LEU A 1 332 ? -12.461 -17.344 2.486 1 87.38 332 LEU A O 1
ATOM 2507 N N . GLY A 1 333 ? -10.57 -16.391 3.244 1 83.81 333 GLY A N 1
ATOM 2508 C CA . GLY A 1 333 ? -9.828 -16.641 2.018 1 83.81 333 GLY A CA 1
ATOM 2509 C C . GLY A 1 333 ? -9.602 -18.109 1.746 1 83.81 333 GLY A C 1
ATOM 2510 O O . GLY A 1 333 ? -9.336 -18.516 0.609 1 83.81 333 GLY A O 1
ATOM 2511 N N . ARG A 1 334 ? -9.773 -18.922 2.775 1 80.69 334 ARG A N 1
ATOM 2512 C CA . ARG A 1 334 ? -9.617 -20.375 2.615 1 80.69 334 ARG A CA 1
ATOM 2513 C C . ARG A 1 334 ? -10.734 -20.953 1.765 1 80.69 334 ARG A C 1
ATOM 2515 O O . ARG A 1 334 ? -10.547 -21.953 1.076 1 80.69 334 ARG A O 1
ATOM 2522 N N . TRP A 1 335 ? -11.859 -20.25 1.816 1 71.44 335 TRP A N 1
ATOM 2523 C CA . TRP A 1 335 ? -13.023 -20.781 1.12 1 71.44 335 TRP A CA 1
ATOM 2524 C C . TRP A 1 335 ? -13.32 -19.984 -0.138 1 71.44 335 TRP A C 1
ATOM 2526 O O . TRP A 1 335 ? -14.375 -20.156 -0.759 1 71.44 335 TRP A O 1
ATOM 2536 N N . SER A 1 336 ? -12.406 -19.047 -0.439 1 64.5 336 SER A N 1
ATOM 2537 C CA . SER A 1 336 ? -12.648 -18.266 -1.649 1 64.5 336 SER A CA 1
ATOM 2538 C C . SER A 1 336 ? -11.758 -18.734 -2.795 1 64.5 336 SER A C 1
ATOM 2540 O O . SER A 1 336 ? -10.703 -19.328 -2.564 1 64.5 336 SER A O 1
ATOM 2542 N N . MET B 1 1 ? 34.5 -20.5 -2.434 1 61.88 1 MET B N 1
ATOM 2543 C CA . MET B 1 1 ? 34.094 -19.281 -3.133 1 61.88 1 MET B CA 1
ATOM 2544 C C . MET B 1 1 ? 35 -19.016 -4.328 1 61.88 1 MET B C 1
ATOM 2546 O O . MET B 1 1 ? 36.219 -18.938 -4.184 1 61.88 1 MET B O 1
ATOM 2550 N N . ASP B 1 2 ? 34.406 -19.125 -5.527 1 77.88 2 ASP B N 1
ATOM 2551 C CA . ASP B 1 2 ? 35.125 -18.875 -6.754 1 77.88 2 ASP B CA 1
ATOM 2552 C C . ASP B 1 2 ? 35.406 -17.391 -6.945 1 77.88 2 ASP B C 1
ATOM 2554 O O . ASP B 1 2 ? 34.812 -16.562 -6.25 1 77.88 2 ASP B O 1
ATOM 2558 N N . GLN B 1 3 ? 36.375 -17.016 -7.641 1 76.06 3 GLN B N 1
ATOM 2559 C CA . GLN B 1 3 ? 36.812 -15.648 -7.914 1 76.06 3 GLN B CA 1
ATOM 2560 C C . GLN B 1 3 ? 35.625 -14.781 -8.352 1 76.06 3 GLN B C 1
ATOM 2562 O O . GLN B 1 3 ? 35.531 -13.617 -7.965 1 76.06 3 GLN B O 1
ATOM 2567 N N . GLU B 1 4 ? 34.719 -15.273 -9.062 1 83.25 4 GLU B N 1
ATOM 2568 C CA . GLU B 1 4 ? 33.562 -14.531 -9.547 1 83.25 4 GLU B CA 1
ATOM 2569 C C . GLU B 1 4 ? 32.625 -14.148 -8.398 1 83.25 4 GLU B C 1
ATOM 2571 O O . GLU B 1 4 ? 32.062 -13.047 -8.383 1 83.25 4 GLU B O 1
ATOM 2576 N N . GLU B 1 5 ? 32.656 -15.039 -7.453 1 87.19 5 GLU B N 1
ATOM 2577 C CA . GLU B 1 5 ? 31.766 -14.812 -6.32 1 87.19 5 GLU B CA 1
ATOM 2578 C C . GLU B 1 5 ? 32.312 -13.734 -5.391 1 87.19 5 GLU B C 1
ATOM 2580 O O . GLU B 1 5 ? 31.578 -12.891 -4.898 1 87.19 5 GLU B O 1
ATOM 2585 N N . CYS B 1 6 ? 33.531 -13.789 -5.246 1 87.5 6 CYS B N 1
ATOM 2586 C CA . CYS B 1 6 ? 34.156 -12.758 -4.441 1 87.5 6 CYS B CA 1
ATOM 2587 C C . CYS B 1 6 ? 34.062 -11.391 -5.105 1 87.5 6 CYS B C 1
ATOM 2589 O O . CYS B 1 6 ? 33.812 -10.391 -4.434 1 87.5 6 CYS B O 1
ATOM 2591 N N . SER B 1 7 ? 34.219 -11.398 -6.352 1 92.31 7 SER B N 1
ATOM 2592 C CA . SER B 1 7 ? 34.094 -10.148 -7.094 1 92.31 7 SER B CA 1
ATOM 2593 C C . SER B 1 7 ? 32.656 -9.602 -7.012 1 92.31 7 SER B C 1
ATOM 2595 O O . SER B 1 7 ? 32.469 -8.391 -6.957 1 92.31 7 SER B O 1
ATOM 2597 N N . ALA B 1 8 ? 31.75 -10.484 -7.004 1 93.94 8 ALA B N 1
ATOM 2598 C CA . ALA B 1 8 ? 30.344 -10.062 -6.934 1 93.94 8 ALA B CA 1
ATOM 2599 C C . ALA B 1 8 ? 30.062 -9.359 -5.613 1 93.94 8 ALA B C 1
ATOM 2601 O O . ALA B 1 8 ? 29.344 -8.352 -5.582 1 93.94 8 ALA B O 1
ATOM 2602 N N . ILE B 1 9 ? 30.609 -9.867 -4.539 1 95.25 9 ILE B N 1
ATOM 2603 C CA . ILE B 1 9 ? 30.422 -9.266 -3.221 1 95.25 9 ILE B CA 1
ATOM 2604 C C . ILE B 1 9 ? 30.984 -7.844 -3.217 1 95.25 9 ILE B C 1
ATOM 2606 O O . ILE B 1 9 ? 30.312 -6.914 -2.746 1 95.25 9 ILE B O 1
ATOM 2610 N N . PHE B 1 10 ? 32.062 -7.664 -3.801 1 95.81 10 PHE B N 1
ATOM 2611 C CA . PHE B 1 10 ? 32.719 -6.367 -3.824 1 95.81 10 PHE B CA 1
ATOM 2612 C C . PHE B 1 10 ? 31.984 -5.391 -4.727 1 95.81 10 PHE B C 1
ATOM 2614 O O . PHE B 1 10 ? 31.828 -4.219 -4.387 1 95.81 10 PHE B O 1
ATOM 2621 N N . VAL B 1 11 ? 31.578 -5.895 -5.82 1 95.88 11 VAL B N 1
ATOM 2622 C CA . VAL B 1 11 ? 30.875 -5.039 -6.77 1 95.88 11 VAL B CA 1
ATOM 2623 C C . VAL B 1 11 ? 29.578 -4.551 -6.148 1 95.88 11 VAL B C 1
ATOM 2625 O O . VAL B 1 11 ? 29.234 -3.369 -6.246 1 95.88 11 VAL B O 1
ATOM 2628 N N . ILE B 1 12 ? 28.859 -5.418 -5.492 1 96.19 12 ILE B N 1
ATOM 2629 C CA . ILE B 1 12 ? 27.594 -5.047 -4.852 1 96.19 12 ILE B CA 1
ATOM 2630 C C . ILE B 1 12 ? 27.859 -4.039 -3.734 1 96.19 12 ILE B C 1
ATOM 2632 O O . ILE B 1 12 ? 27.125 -3.068 -3.578 1 96.19 12 ILE B O 1
ATOM 2636 N N . PHE B 1 13 ? 28.953 -4.309 -3.035 1 97.12 13 PHE B N 1
ATOM 2637 C CA . PHE B 1 13 ? 29.312 -3.393 -1.96 1 97.12 13 PHE B CA 1
ATOM 2638 C C . PHE B 1 13 ? 29.625 -2.006 -2.512 1 97.12 13 PHE B C 1
ATOM 2640 O O . PHE B 1 13 ? 29.094 -1.005 -2.018 1 97.12 13 PHE B O 1
ATOM 2647 N N . LEU B 1 14 ? 30.375 -1.925 -3.535 1 96.88 14 LEU B N 1
ATOM 2648 C CA . LEU B 1 14 ? 30.812 -0.649 -4.094 1 96.88 14 LEU B CA 1
ATOM 2649 C C . LEU B 1 14 ? 29.641 0.103 -4.715 1 96.88 14 LEU B C 1
ATOM 2651 O O . LEU B 1 14 ? 29.516 1.315 -4.531 1 96.88 14 LEU B O 1
ATOM 2655 N N . THR B 1 15 ? 28.828 -0.558 -5.398 1 96.12 15 THR B N 1
ATOM 2656 C CA . THR B 1 15 ? 27.703 0.086 -6.07 1 96.12 15 THR B CA 1
ATOM 2657 C C . THR B 1 15 ? 26.672 0.56 -5.055 1 96.12 15 THR B C 1
ATOM 2659 O O . THR B 1 15 ? 26.109 1.651 -5.191 1 96.12 15 THR B O 1
ATOM 2662 N N . SER B 1 16 ? 26.422 -0.286 -4.02 1 96.62 16 SER B N 1
ATOM 2663 C CA . SER B 1 16 ? 25.484 0.115 -2.971 1 96.62 16 SER B CA 1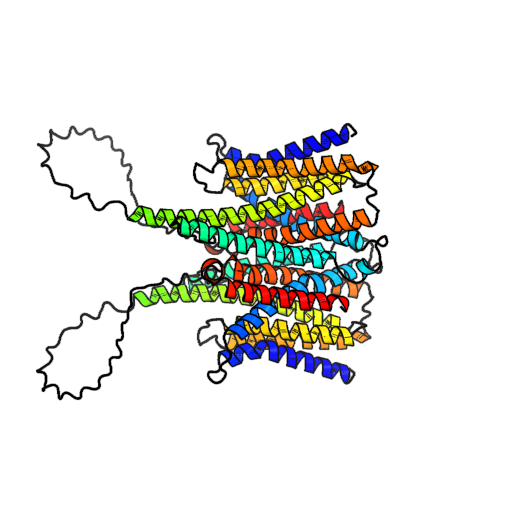
ATOM 2664 C C . SER B 1 16 ? 26.031 1.284 -2.16 1 96.62 16 SER B C 1
ATOM 2666 O O . SER B 1 16 ? 25.297 2.203 -1.806 1 96.62 16 SER B O 1
ATOM 2668 N N . ALA B 1 17 ? 27.344 1.225 -1.923 1 97.38 17 ALA B N 1
ATOM 2669 C CA . ALA B 1 17 ? 27.984 2.307 -1.18 1 97.38 17 ALA B CA 1
ATOM 2670 C C . ALA B 1 17 ? 27.969 3.609 -1.973 1 97.38 17 ALA B C 1
ATOM 2672 O O . ALA B 1 17 ? 27.656 4.672 -1.425 1 97.38 17 ALA B O 1
ATOM 2673 N N . PHE B 1 18 ? 28.281 3.486 -3.182 1 96.75 18 PHE B N 1
ATOM 2674 C CA . PHE B 1 18 ? 28.234 4.656 -4.051 1 96.75 18 PHE B CA 1
ATOM 2675 C C . PHE B 1 18 ? 26.812 5.23 -4.102 1 96.75 18 PHE B C 1
ATOM 2677 O O . PHE B 1 18 ? 26.625 6.441 -3.977 1 96.75 18 PHE B O 1
ATOM 2684 N N . GLY B 1 19 ? 25.875 4.422 -4.277 1 95.88 19 GLY B N 1
ATOM 2685 C CA . GLY B 1 19 ? 24.484 4.875 -4.355 1 95.88 19 GLY B CA 1
ATOM 2686 C C . GLY B 1 19 ? 24.016 5.582 -3.1 1 95.88 19 GLY B C 1
ATOM 2687 O O . GLY B 1 19 ? 23.469 6.68 -3.17 1 95.88 19 GLY B O 1
ATOM 2688 N N . ALA B 1 20 ? 24.281 5.027 -1.995 1 96.25 20 ALA B N 1
ATOM 2689 C CA . ALA B 1 20 ? 23.75 5.539 -0.735 1 96.25 20 ALA B CA 1
ATOM 2690 C C . ALA B 1 20 ? 24.562 6.723 -0.23 1 96.25 20 ALA B C 1
ATOM 2692 O O . ALA B 1 20 ? 24.016 7.719 0.237 1 96.25 20 ALA B O 1
ATOM 2693 N N . LEU B 1 21 ? 25.922 6.719 -0.376 1 96.38 21 LEU B N 1
ATOM 2694 C CA . LEU B 1 21 ? 26.766 7.715 0.256 1 96.38 21 LEU B CA 1
ATOM 2695 C C . LEU B 1 21 ? 27 8.906 -0.67 1 96.38 21 LEU B C 1
ATOM 2697 O O . LEU B 1 21 ? 27.281 10.016 -0.208 1 96.38 21 LEU B O 1
ATOM 2701 N N . PHE B 1 22 ? 26.859 8.688 -1.935 1 95.12 22 PHE B N 1
ATOM 2702 C CA . PHE B 1 22 ? 27.125 9.758 -2.891 1 95.12 22 PHE B CA 1
ATOM 2703 C C . PHE B 1 22 ? 26.25 10.969 -2.602 1 95.12 22 PHE B C 1
ATOM 2705 O O . PHE B 1 22 ? 26.75 12.078 -2.408 1 95.12 22 PHE B O 1
ATOM 2712 N N . PRO B 1 23 ? 24.938 10.852 -2.514 1 94.75 23 PRO B N 1
ATOM 2713 C CA . PRO B 1 23 ? 24.094 12.016 -2.223 1 94.75 23 PRO B CA 1
ATOM 2714 C C . PRO B 1 23 ? 24.344 12.594 -0.831 1 94.75 23 PRO B C 1
ATOM 2716 O O . PRO B 1 23 ? 24.266 13.805 -0.638 1 94.75 23 PRO B O 1
ATOM 2719 N N . ILE B 1 24 ? 24.641 11.75 0.11 1 93.12 24 ILE B N 1
ATOM 2720 C CA . ILE B 1 24 ? 24.859 12.195 1.483 1 93.12 24 ILE B CA 1
ATOM 2721 C C . ILE B 1 24 ? 26.109 13.062 1.556 1 93.12 24 ILE B C 1
ATOM 2723 O O . ILE B 1 24 ? 26.094 14.148 2.15 1 93.12 24 ILE B O 1
ATOM 2727 N N . LEU B 1 25 ? 27.188 12.68 0.895 1 92.69 25 LEU B N 1
ATOM 2728 C CA . LEU B 1 25 ? 28.469 13.367 0.977 1 92.69 25 LEU B CA 1
ATOM 2729 C C . LEU B 1 25 ? 28.484 14.594 0.079 1 92.69 25 LEU B C 1
ATOM 2731 O O . LEU B 1 25 ? 29.094 15.617 0.427 1 92.69 25 LEU B O 1
ATOM 2735 N N . THR B 1 26 ? 27.859 14.539 -1.016 1 92.12 26 THR B N 1
ATOM 2736 C CA . THR B 1 26 ? 27.906 15.648 -1.962 1 92.12 26 THR B CA 1
ATOM 2737 C C . THR B 1 26 ? 27.016 16.797 -1.486 1 92.12 26 THR B C 1
ATOM 2739 O O . THR B 1 26 ? 27.297 17.953 -1.763 1 92.12 26 THR B O 1
ATOM 2742 N N . ARG B 1 27 ? 25.953 16.438 -0.84 1 88.5 27 ARG B N 1
ATOM 2743 C CA . ARG B 1 27 ? 25.094 17.5 -0.346 1 88.5 27 ARG B CA 1
ATOM 2744 C C . ARG B 1 27 ? 25.766 18.266 0.792 1 88.5 27 ARG B C 1
ATOM 2746 O O . ARG B 1 27 ? 25.516 19.453 0.971 1 88.5 27 ARG B O 1
ATOM 2753 N N . LYS B 1 28 ? 26.547 17.641 1.498 1 82.88 28 LYS B N 1
ATOM 2754 C CA . LYS B 1 28 ? 27.25 18.266 2.609 1 82.88 28 LYS B CA 1
ATOM 2755 C C . LYS B 1 28 ? 28.5 19 2.117 1 82.88 28 LYS B C 1
ATOM 2757 O O . LYS B 1 28 ? 28.984 19.906 2.793 1 82.88 28 LYS B O 1
ATOM 2762 N N . SER B 1 29 ? 28.875 18.562 0.998 1 85 29 SER B N 1
ATOM 2763 C CA . SER B 1 29 ? 30.109 19.141 0.489 1 85 29 SER B CA 1
ATOM 2764 C C . SER B 1 29 ? 29.844 20.469 -0.238 1 85 29 SER B C 1
ATOM 2766 O O . SER B 1 29 ? 28.922 20.547 -1.059 1 85 29 SER B O 1
ATOM 2768 N N . LYS B 1 30 ? 30.422 21.531 0.124 1 77.81 30 LYS B N 1
ATOM 2769 C CA . LYS B 1 30 ? 30.328 22.844 -0.521 1 77.81 30 LYS B CA 1
ATOM 2770 C C . LYS B 1 30 ? 31 22.828 -1.893 1 77.81 30 LYS B C 1
ATOM 2772 O O . LYS B 1 30 ? 30.75 23.688 -2.727 1 77.81 30 LYS B O 1
ATOM 2777 N N . LYS B 1 31 ? 31.797 21.844 -2.205 1 84.81 31 LYS B N 1
ATOM 2778 C CA . LYS B 1 31 ? 32.562 21.781 -3.447 1 84.81 31 LYS B CA 1
ATOM 2779 C C . LYS B 1 31 ? 31.719 21.188 -4.578 1 84.81 31 LYS B C 1
ATOM 2781 O O . LYS B 1 31 ? 32.031 21.406 -5.754 1 84.81 31 LYS B O 1
ATOM 2786 N N . CYS B 1 32 ? 30.781 20.391 -4.223 1 80.94 32 CYS B N 1
ATOM 2787 C CA . CYS B 1 32 ? 29.969 19.75 -5.242 1 80.94 32 CYS B CA 1
ATOM 2788 C C . CYS B 1 32 ? 28.688 20.531 -5.488 1 80.94 32 CYS B C 1
ATOM 2790 O O . CYS B 1 32 ? 27.922 20.797 -4.559 1 80.94 32 CYS B O 1
ATOM 2792 N N . ASN B 1 33 ? 28.547 21.141 -6.672 1 85.75 33 ASN B N 1
ATOM 2793 C CA . ASN B 1 33 ? 27.359 21.922 -7.004 1 85.75 33 ASN B CA 1
ATOM 2794 C C . ASN B 1 33 ? 26.375 21.094 -7.828 1 85.75 33 ASN B C 1
ATOM 2796 O O . ASN B 1 33 ? 26.172 21.375 -9.008 1 85.75 33 ASN B O 1
ATOM 2800 N N . ILE B 1 34 ? 25.859 20.094 -7.246 1 88.69 34 ILE B N 1
ATOM 2801 C CA . ILE B 1 34 ? 24.844 19.281 -7.918 1 88.69 34 ILE B CA 1
ATOM 2802 C C . ILE B 1 34 ? 23.484 19.969 -7.785 1 88.69 34 ILE B C 1
ATOM 2804 O O . ILE B 1 34 ? 23.078 20.344 -6.684 1 88.69 34 ILE B O 1
ATOM 2808 N N . PRO B 1 35 ? 22.906 20.156 -8.977 1 90.06 35 PRO B N 1
ATOM 2809 C CA . PRO B 1 35 ? 21.594 20.797 -8.938 1 90.06 35 PRO B CA 1
ATOM 2810 C C . PRO B 1 35 ? 20.578 20.016 -8.102 1 90.06 35 PRO B C 1
ATOM 2812 O O . PRO B 1 35 ? 20.641 18.781 -8.055 1 90.06 35 PRO B O 1
ATOM 2815 N N . ALA B 1 36 ? 19.641 20.656 -7.512 1 88.75 36 ALA B N 1
ATOM 2816 C CA . ALA B 1 36 ? 18.625 20.078 -6.645 1 88.75 36 ALA B CA 1
ATOM 2817 C C . ALA B 1 36 ? 17.766 19.078 -7.41 1 88.75 36 ALA B C 1
ATOM 2819 O O . ALA B 1 36 ? 17.297 18.094 -6.844 1 88.75 36 ALA B O 1
ATOM 2820 N N . GLY B 1 37 ? 17.609 19.297 -8.719 1 92 37 GLY B N 1
ATOM 2821 C CA . GLY B 1 37 ? 16.812 18.422 -9.555 1 92 37 GLY B CA 1
ATOM 2822 C C . GLY B 1 37 ? 17.359 17.016 -9.648 1 92 37 GLY B C 1
ATOM 2823 O O . GLY B 1 37 ? 16.609 16.047 -9.797 1 92 37 GLY B O 1
ATOM 2824 N N . MET B 1 38 ? 18.625 16.953 -9.562 1 91.94 38 MET B N 1
ATOM 2825 C CA . MET B 1 38 ? 19.25 15.633 -9.641 1 91.94 38 MET B CA 1
ATOM 2826 C C . MET B 1 38 ? 19.016 14.836 -8.359 1 91.94 38 MET B C 1
ATOM 2828 O O . MET B 1 38 ? 18.844 13.617 -8.406 1 91.94 38 MET B O 1
ATOM 2832 N N . TYR B 1 39 ? 19 15.516 -7.25 1 92.25 39 TYR B N 1
ATOM 2833 C CA . TYR B 1 39 ? 18.688 14.852 -5.988 1 92.25 39 TYR B CA 1
ATOM 2834 C C . TYR B 1 39 ? 17.234 14.398 -5.965 1 92.25 39 TYR B C 1
ATOM 2836 O O . TYR B 1 39 ? 16.922 13.289 -5.523 1 92.25 39 TYR B O 1
ATOM 2844 N N . ASP B 1 40 ? 16.391 15.25 -6.523 1 94.12 40 ASP B N 1
ATOM 2845 C CA . ASP B 1 40 ? 14.977 14.906 -6.59 1 94.12 40 ASP B CA 1
ATOM 2846 C C . ASP B 1 40 ? 14.75 13.711 -7.52 1 94.12 40 ASP B C 1
ATOM 2848 O O . ASP B 1 40 ? 13.969 12.812 -7.203 1 94.12 40 ASP B O 1
ATOM 2852 N N . PHE B 1 41 ? 15.43 13.766 -8.594 1 95.81 41 PHE B N 1
ATOM 2853 C CA . PHE B 1 41 ? 15.289 12.648 -9.531 1 95.81 41 PHE B CA 1
ATOM 2854 C C . PHE B 1 41 ? 15.711 11.344 -8.875 1 95.81 41 PHE B C 1
ATOM 2856 O O . PHE B 1 41 ? 15 10.336 -8.961 1 95.81 41 PHE B O 1
ATOM 2863 N N . ALA B 1 42 ? 16.828 11.367 -8.234 1 94.56 42 ALA B N 1
ATOM 2864 C CA . ALA B 1 42 ? 17.344 10.164 -7.578 1 94.56 42 ALA B CA 1
ATOM 2865 C C . ALA B 1 42 ? 16.406 9.695 -6.473 1 94.56 42 ALA B C 1
ATOM 2867 O O . ALA B 1 42 ? 16.125 8.5 -6.348 1 94.56 42 ALA B O 1
ATOM 2868 N N . LYS B 1 43 ? 15.906 10.594 -5.742 1 94.81 43 LYS B N 1
ATOM 2869 C CA . LYS B 1 43 ? 15 10.305 -4.633 1 94.81 43 LYS B CA 1
ATOM 2870 C C . LYS B 1 43 ? 13.727 9.625 -5.121 1 94.81 43 LYS B C 1
ATOM 2872 O O . LYS B 1 43 ? 13.375 8.539 -4.656 1 94.81 43 LYS B O 1
ATOM 2877 N N . TYR B 1 44 ? 13.117 10.219 -6.117 1 97.31 44 TYR B N 1
ATOM 2878 C CA . TYR B 1 44 ? 11.82 9.742 -6.574 1 97.31 44 TYR B CA 1
ATOM 2879 C C . TYR B 1 44 ? 11.977 8.539 -7.496 1 97.31 44 TYR B C 1
ATOM 2881 O O . TYR B 1 44 ? 11.133 7.641 -7.5 1 97.31 44 TYR B O 1
ATOM 2889 N N . PHE B 1 45 ? 13.062 8.508 -8.281 1 97.31 45 PHE B N 1
ATOM 2890 C CA . PHE B 1 45 ? 13.383 7.309 -9.055 1 97.31 45 PHE B CA 1
ATOM 2891 C C . PHE B 1 45 ? 13.57 6.109 -8.133 1 97.31 45 PHE B C 1
ATOM 2893 O O . PHE B 1 45 ? 13.055 5.023 -8.406 1 97.31 45 PHE B O 1
ATOM 2900 N N . GLY B 1 46 ? 14.266 6.355 -7.051 1 95.06 46 GLY B N 1
ATOM 2901 C CA . GLY B 1 46 ? 14.445 5.316 -6.047 1 95.06 46 GLY B CA 1
ATOM 2902 C C . GLY B 1 46 ? 13.141 4.844 -5.441 1 95.06 46 GLY B C 1
ATOM 2903 O O . GLY B 1 46 ? 12.969 3.65 -5.184 1 95.06 46 GLY B O 1
ATOM 2904 N N . SER B 1 47 ? 12.195 5.758 -5.191 1 96 47 SER B N 1
ATOM 2905 C CA . SER B 1 47 ? 10.883 5.387 -4.652 1 96 47 SER B CA 1
ATOM 2906 C C . SER B 1 47 ? 10.148 4.441 -5.598 1 96 47 SER B C 1
ATOM 2908 O O . SER B 1 47 ? 9.539 3.465 -5.156 1 96 47 SER B O 1
ATOM 2910 N N . GLY B 1 48 ? 10.242 4.73 -6.918 1 97.56 48 GLY B N 1
ATOM 2911 C CA . GLY B 1 48 ? 9.648 3.844 -7.906 1 97.56 48 GLY B CA 1
ATOM 2912 C C . GLY B 1 48 ? 10.266 2.459 -7.914 1 97.56 48 GLY B C 1
ATOM 2913 O O . GLY B 1 48 ? 9.547 1.457 -8 1 97.56 48 GLY B O 1
ATOM 2914 N N . VAL B 1 49 ? 11.555 2.432 -7.758 1 95.62 49 VAL B N 1
ATOM 2915 C CA . VAL B 1 49 ? 12.281 1.168 -7.738 1 95.62 49 VAL B CA 1
ATOM 2916 C C . VAL B 1 49 ? 11.844 0.341 -6.527 1 95.62 49 VAL B C 1
ATOM 2918 O O . VAL B 1 49 ? 11.602 -0.861 -6.648 1 95.62 49 VAL B O 1
ATOM 2921 N N . ILE B 1 50 ? 11.695 0.942 -5.426 1 94.5 50 ILE B N 1
ATOM 2922 C CA . ILE B 1 50 ? 11.328 0.268 -4.188 1 94.5 50 ILE B CA 1
ATOM 2923 C C . ILE B 1 50 ? 9.922 -0.321 -4.316 1 94.5 50 ILE B C 1
ATOM 2925 O O . ILE B 1 50 ? 9.695 -1.48 -3.963 1 94.5 50 ILE B O 1
ATOM 2929 N N . ILE B 1 51 ? 9.016 0.425 -4.852 1 96.81 51 ILE B N 1
ATOM 2930 C CA . ILE B 1 51 ? 7.633 -0.024 -4.984 1 96.81 51 ILE B CA 1
ATOM 2931 C C . ILE B 1 51 ? 7.562 -1.201 -5.953 1 96.81 51 ILE B C 1
ATOM 2933 O O . ILE B 1 51 ? 6.918 -2.211 -5.668 1 96.81 51 ILE B O 1
ATOM 2937 N N . ALA B 1 52 ? 8.25 -1.085 -7.062 1 96.75 52 ALA B N 1
ATOM 2938 C CA . ALA B 1 52 ? 8.25 -2.168 -8.039 1 96.75 52 ALA B CA 1
ATOM 2939 C C . ALA B 1 52 ? 8.914 -3.42 -7.477 1 96.75 52 ALA B C 1
ATOM 2941 O O . ALA B 1 52 ? 8.5 -4.543 -7.777 1 96.75 52 ALA B O 1
ATOM 2942 N N . THR B 1 53 ? 9.93 -3.211 -6.734 1 93.19 53 THR B N 1
ATOM 2943 C CA . THR B 1 53 ? 10.602 -4.34 -6.102 1 93.19 53 THR B CA 1
ATOM 2944 C C . THR B 1 53 ? 9.641 -5.098 -5.188 1 93.19 53 THR B C 1
ATOM 2946 O O . THR B 1 53 ? 9.617 -6.332 -5.188 1 93.19 53 THR B O 1
ATOM 2949 N N . ALA B 1 54 ? 8.828 -4.391 -4.465 1 95.5 54 ALA B N 1
ATOM 2950 C CA . ALA B 1 54 ? 7.883 -5.02 -3.547 1 95.5 54 ALA B CA 1
ATOM 2951 C C . ALA B 1 54 ? 6.895 -5.906 -4.301 1 95.5 54 ALA B C 1
ATOM 2953 O O . ALA B 1 54 ? 6.664 -7.055 -3.92 1 95.5 54 ALA B O 1
ATOM 2954 N N . PHE B 1 55 ? 6.367 -5.41 -5.395 1 96.94 55 PHE B N 1
ATOM 2955 C CA . PHE B 1 55 ? 5.32 -6.105 -6.129 1 96.94 55 PHE B CA 1
ATOM 2956 C C . PHE B 1 55 ? 5.91 -7.227 -6.98 1 96.94 55 PHE B C 1
ATOM 2958 O O . PHE B 1 55 ? 5.391 -8.344 -6.988 1 96.94 55 PHE B O 1
ATOM 2965 N N . ILE B 1 56 ? 7 -6.926 -7.633 1 94.44 56 ILE B N 1
ATOM 2966 C CA . ILE B 1 56 ? 7.434 -7.793 -8.727 1 94.44 56 ILE B CA 1
ATOM 2967 C C . ILE B 1 56 ? 8.594 -8.672 -8.258 1 94.44 56 ILE B C 1
ATOM 2969 O O . ILE B 1 56 ? 8.617 -9.875 -8.516 1 94.44 56 ILE B O 1
ATOM 2973 N N . HIS B 1 57 ? 9.508 -8.125 -7.535 1 91 57 HIS B N 1
ATOM 2974 C CA . HIS B 1 57 ? 10.742 -8.852 -7.273 1 91 57 HIS B CA 1
ATOM 2975 C C . HIS B 1 57 ? 10.703 -9.539 -5.914 1 91 57 HIS B C 1
ATOM 2977 O O . HIS B 1 57 ? 11.602 -10.312 -5.582 1 91 57 HIS B O 1
ATOM 2983 N N . LEU B 1 58 ? 9.695 -9.273 -5.16 1 93.06 58 LEU B N 1
ATOM 2984 C CA . LEU B 1 58 ? 9.625 -9.93 -3.859 1 93.06 58 LEU B CA 1
ATOM 2985 C C . LEU B 1 58 ? 8.352 -10.766 -3.744 1 93.06 58 LEU B C 1
ATOM 2987 O O . LEU B 1 58 ? 8.406 -11.961 -3.451 1 93.06 58 LEU B O 1
ATOM 2991 N N . LEU B 1 59 ? 7.262 -10.18 -4.078 1 95.81 59 LEU B N 1
ATOM 2992 C CA . LEU B 1 59 ? 5.996 -10.875 -3.885 1 95.81 59 LEU B CA 1
ATOM 2993 C C . LEU B 1 59 ? 5.863 -12.039 -4.859 1 95.81 59 LEU B C 1
ATOM 2995 O O . LEU B 1 59 ? 5.395 -13.117 -4.484 1 95.81 59 LEU B O 1
ATOM 2999 N N . VAL B 1 60 ? 6.293 -11.836 -6.094 1 94.44 60 VAL B N 1
ATOM 3000 C CA . VAL B 1 60 ? 6.137 -12.852 -7.129 1 94.44 60 VAL B CA 1
ATOM 3001 C C . VAL B 1 60 ? 6.977 -14.078 -6.777 1 94.44 60 VAL B C 1
ATOM 3003 O O . VAL B 1 60 ? 6.457 -15.195 -6.699 1 94.44 60 VAL B O 1
ATOM 3006 N N . PRO B 1 61 ? 8.281 -13.922 -6.508 1 91.62 61 PRO B N 1
ATOM 3007 C CA . PRO B 1 61 ? 9.039 -15.109 -6.117 1 91.62 61 PRO B CA 1
ATOM 3008 C C . PRO B 1 61 ? 8.531 -15.734 -4.82 1 91.62 61 PRO B C 1
ATOM 3010 O O . PRO B 1 61 ? 8.617 -16.953 -4.641 1 91.62 61 PRO B O 1
ATOM 3013 N N . ALA B 1 62 ? 8.008 -14.93 -3.922 1 93.88 62 ALA B N 1
ATOM 3014 C CA . ALA B 1 62 ? 7.418 -15.484 -2.705 1 93.88 62 ALA B CA 1
ATOM 3015 C C . ALA B 1 62 ? 6.258 -16.422 -3.033 1 93.88 62 ALA B C 1
ATOM 3017 O O . ALA B 1 62 ? 6.152 -17.516 -2.475 1 93.88 62 ALA B O 1
ATOM 3018 N N . HIS B 1 63 ? 5.453 -15.969 -3.918 1 94.06 63 HIS B N 1
ATOM 3019 C CA . HIS B 1 63 ? 4.324 -16.781 -4.352 1 94.06 63 HIS B CA 1
ATOM 3020 C C . HIS B 1 63 ? 4.797 -18.078 -5.012 1 94.06 63 HIS B C 1
ATOM 3022 O O . HIS B 1 63 ? 4.238 -19.141 -4.762 1 94.06 63 HIS B O 1
ATOM 3028 N N . GLU B 1 64 ? 5.762 -18 -5.82 1 90.94 64 GLU B N 1
ATOM 3029 C CA . GLU B 1 64 ? 6.289 -19.172 -6.523 1 90.94 64 GLU B CA 1
ATOM 3030 C C . GLU B 1 64 ? 6.895 -20.172 -5.547 1 90.94 64 GLU B C 1
ATOM 3032 O O . GLU B 1 64 ? 6.672 -21.375 -5.672 1 90.94 64 GLU B O 1
ATOM 3037 N N . SER B 1 65 ? 7.605 -19.656 -4.578 1 92.19 65 SER B N 1
ATOM 3038 C CA . SER B 1 65 ? 8.258 -20.531 -3.604 1 92.19 65 SER B CA 1
ATOM 3039 C C . SER B 1 65 ? 7.23 -21.219 -2.703 1 92.19 65 SER B C 1
ATOM 3041 O O . SER B 1 65 ? 7.324 -22.406 -2.443 1 92.19 65 SER B O 1
ATOM 3043 N N . LEU B 1 66 ? 6.23 -20.516 -2.342 1 94.81 66 LEU B N 1
ATOM 3044 C CA . LEU B 1 66 ? 5.297 -21.047 -1.35 1 94.81 66 LEU B CA 1
ATOM 3045 C C . LEU B 1 66 ? 4.18 -21.844 -2.02 1 94.81 66 LEU B C 1
ATOM 3047 O O . LEU B 1 66 ? 3.393 -22.5 -1.34 1 94.81 66 LEU B O 1
ATOM 3051 N N . SER B 1 67 ? 4.152 -21.75 -3.328 1 91.69 67 SER B N 1
ATOM 3052 C CA . SER B 1 67 ? 3.184 -22.547 -4.074 1 91.69 67 SER B CA 1
ATOM 3053 C C . SER B 1 67 ? 3.855 -23.719 -4.781 1 91.69 67 SER B C 1
ATOM 3055 O O . SER B 1 67 ? 3.24 -24.375 -5.617 1 91.69 67 SER B O 1
ATOM 3057 N N . SER B 1 68 ? 5.039 -24 -4.473 1 92.06 68 SER B N 1
ATOM 3058 C CA . SER B 1 68 ? 5.785 -25.078 -5.117 1 92.06 68 SER B CA 1
ATOM 3059 C C . SER B 1 68 ? 5.168 -26.438 -4.805 1 92.06 68 SER B C 1
ATOM 3061 O O . SER B 1 68 ? 4.742 -26.688 -3.676 1 92.06 68 SER B O 1
ATOM 3063 N N . PRO B 1 69 ? 5.18 -27.297 -5.746 1 90.5 69 PRO B N 1
ATOM 3064 C CA . PRO B 1 69 ? 4.637 -28.641 -5.527 1 90.5 69 PRO B CA 1
ATOM 3065 C C . PRO B 1 69 ? 5.465 -29.453 -4.543 1 90.5 69 PRO B C 1
ATOM 3067 O O . PRO B 1 69 ? 4.996 -30.484 -4.035 1 90.5 69 PRO B O 1
ATOM 3070 N N . CYS B 1 70 ? 6.648 -29 -4.262 1 90.06 70 CYS B N 1
ATOM 3071 C CA . CYS B 1 70 ? 7.535 -29.703 -3.348 1 90.06 70 CYS B CA 1
ATOM 3072 C C . CYS B 1 70 ? 7.094 -29.516 -1.901 1 90.06 70 CYS B C 1
ATOM 3074 O O . CYS B 1 70 ? 7.586 -30.203 -1.002 1 90.06 70 CYS B O 1
ATOM 3076 N N . LEU B 1 71 ? 6.145 -28.609 -1.744 1 93.12 71 LEU B N 1
ATOM 3077 C CA . LEU B 1 71 ? 5.703 -28.312 -0.383 1 93.12 71 LEU B CA 1
ATOM 3078 C C . LEU B 1 71 ? 4.516 -29.203 -0.003 1 93.12 71 LEU B C 1
ATOM 3080 O O . LEU B 1 71 ? 3.824 -29.719 -0.877 1 93.12 71 LEU B O 1
ATOM 3084 N N . SER B 1 72 ? 4.328 -29.359 1.291 1 91.12 72 SER B N 1
ATOM 3085 C CA . SER B 1 72 ? 3.213 -30.156 1.797 1 91.12 72 SER B CA 1
ATOM 3086 C C . SER B 1 72 ? 1.874 -29.516 1.459 1 91.12 72 SER B C 1
ATOM 3088 O O . SER B 1 72 ? 1.821 -28.328 1.088 1 91.12 72 SER B O 1
ATOM 3090 N N . GLU B 1 73 ? 0.852 -30.219 1.594 1 88.19 73 GLU B N 1
ATOM 3091 C CA . GLU B 1 73 ? -0.496 -29.828 1.194 1 88.19 73 GLU B CA 1
ATOM 3092 C C . GLU B 1 73 ? -0.955 -28.594 1.953 1 88.19 73 GLU B C 1
ATOM 3094 O O . GLU B 1 73 ? -1.692 -27.766 1.413 1 88.19 73 GLU B O 1
ATOM 3099 N N . GLY B 1 74 ? -0.553 -28.406 3.16 1 86 74 GLY B N 1
ATOM 3100 C CA . GLY B 1 74 ? -0.942 -27.281 3.99 1 86 74 GLY B CA 1
ATOM 3101 C C . GLY B 1 74 ? -0.539 -25.938 3.402 1 86 74 GLY B C 1
ATOM 3102 O O . GLY B 1 74 ? -1.215 -24.938 3.621 1 86 74 GLY B O 1
ATOM 3103 N N . TRP B 1 75 ? 0.443 -25.953 2.553 1 88.44 75 TRP B N 1
ATOM 3104 C CA . TRP B 1 75 ? 0.952 -24.703 1.97 1 88.44 75 TRP B CA 1
ATOM 3105 C C . TRP B 1 75 ? 0.165 -24.328 0.719 1 88.44 75 TRP B C 1
ATOM 3107 O O . TRP B 1 75 ? 0.264 -23.203 0.232 1 88.44 75 TRP B O 1
ATOM 3117 N N . HIS B 1 76 ? -0.688 -25.281 0.217 1 86.25 76 HIS B N 1
ATOM 3118 C CA . HIS B 1 76 ? -1.418 -25.031 -1.02 1 86.25 76 HIS B CA 1
ATOM 3119 C C . HIS B 1 76 ? -2.877 -24.688 -0.737 1 86.25 76 HIS B C 1
ATOM 3121 O O . HIS B 1 76 ? -3.604 -24.266 -1.64 1 86.25 76 HIS B O 1
ATOM 3127 N N . THR B 1 77 ? -3.316 -24.812 0.475 1 85.38 77 THR B N 1
ATOM 3128 C CA . THR B 1 77 ? -4.719 -24.625 0.824 1 85.38 77 THR B CA 1
ATOM 3129 C C . THR B 1 77 ? -5.016 -23.156 1.126 1 85.38 77 THR B C 1
ATOM 3131 O O . THR B 1 77 ? -6.18 -22.766 1.255 1 85.38 77 THR B O 1
ATOM 3134 N N . TYR B 1 78 ? -4.004 -22.375 1.213 1 90.19 78 TYR B N 1
ATOM 3135 C CA . TYR B 1 78 ? -4.141 -20.969 1.598 1 90.19 78 TYR B CA 1
ATOM 3136 C C . TYR B 1 78 ? -3.059 -20.125 0.949 1 90.19 78 TYR B C 1
ATOM 3138 O O . TYR B 1 78 ? -1.94 -20.594 0.723 1 90.19 78 TYR B O 1
ATOM 3146 N N . PRO B 1 79 ? -3.467 -18.953 0.558 1 92.94 79 PRO B N 1
ATOM 3147 C CA . PRO B 1 79 ? -2.463 -18.062 -0.043 1 92.94 79 PRO B CA 1
ATOM 3148 C C . PRO B 1 79 ? -1.517 -17.453 0.991 1 92.94 79 PRO B C 1
ATOM 3150 O O . PRO B 1 79 ? -1.641 -16.281 1.328 1 92.94 79 PRO B O 1
ATOM 3153 N N . TRP B 1 80 ? -0.506 -18.141 1.342 1 94.5 80 TRP B N 1
ATOM 3154 C CA . TRP B 1 80 ? 0.394 -17.766 2.428 1 94.5 80 TRP B CA 1
ATOM 3155 C C . TRP B 1 80 ? 1.252 -16.578 2.031 1 94.5 80 TRP B C 1
ATOM 3157 O O . TRP B 1 80 ? 1.575 -15.727 2.871 1 94.5 80 TRP B O 1
ATOM 3167 N N . ALA B 1 81 ? 1.666 -16.531 0.747 1 96.12 81 ALA B N 1
ATOM 3168 C CA . ALA B 1 81 ? 2.516 -15.422 0.307 1 96.12 81 ALA B CA 1
ATOM 3169 C C . ALA B 1 81 ? 1.842 -14.078 0.56 1 96.12 81 ALA B C 1
ATOM 3171 O O . ALA B 1 81 ? 2.428 -13.188 1.188 1 96.12 81 ALA B O 1
ATOM 3172 N N . GLU B 1 82 ? 0.591 -13.945 0.13 1 96.94 82 GLU B N 1
ATOM 3173 C CA . GLU B 1 82 ? -0.155 -12.695 0.294 1 96.94 82 GLU B CA 1
ATOM 3174 C C . GLU B 1 82 ? -0.534 -12.469 1.754 1 96.94 82 GLU B C 1
ATOM 3176 O O . GLU B 1 82 ? -0.562 -11.328 2.225 1 96.94 82 GLU B O 1
ATOM 3181 N N . ALA B 1 83 ? -0.817 -13.539 2.469 1 96.88 83 ALA B N 1
ATOM 3182 C CA . ALA B 1 83 ? -1.182 -13.43 3.879 1 96.88 83 ALA B CA 1
ATOM 3183 C C . ALA B 1 83 ? -0.008 -12.914 4.707 1 96.88 83 ALA B C 1
ATOM 3185 O O . ALA B 1 83 ? -0.18 -12.047 5.57 1 96.88 83 ALA B O 1
ATOM 3186 N N . ILE B 1 84 ? 1.152 -13.43 4.434 1 97.19 84 ILE B N 1
ATOM 3187 C CA . ILE B 1 84 ? 2.346 -13.016 5.164 1 97.19 84 ILE B CA 1
ATOM 3188 C C . ILE B 1 84 ? 2.697 -11.57 4.801 1 97.19 84 ILE B C 1
ATOM 3190 O O . ILE B 1 84 ? 3.049 -10.773 5.672 1 97.19 84 ILE B O 1
ATOM 3194 N N . ALA B 1 85 ? 2.605 -11.266 3.525 1 97.75 85 ALA B N 1
ATOM 3195 C CA . ALA B 1 85 ? 2.861 -9.891 3.105 1 97.75 85 ALA B CA 1
ATOM 3196 C C . ALA B 1 85 ? 1.913 -8.922 3.803 1 97.75 85 ALA B C 1
ATOM 3198 O O . ALA B 1 85 ? 2.344 -7.891 4.324 1 97.75 85 ALA B O 1
ATOM 3199 N N . MET B 1 86 ? 0.643 -9.25 3.863 1 97.81 86 MET B N 1
ATOM 3200 C CA . MET B 1 86 ? -0.349 -8.414 4.535 1 97.81 86 MET B CA 1
ATOM 3201 C C . MET B 1 86 ? -0.033 -8.281 6.02 1 97.81 86 MET B C 1
ATOM 3203 O O . MET B 1 86 ? -0.082 -7.184 6.574 1 97.81 86 MET B O 1
ATOM 3207 N N . SER B 1 87 ? 0.319 -9.383 6.652 1 97.88 87 SER B N 1
ATOM 3208 C CA . SER B 1 87 ? 0.646 -9.367 8.078 1 97.88 87 SER B CA 1
ATOM 3209 C C . SER B 1 87 ? 1.847 -8.477 8.359 1 97.88 87 SER B C 1
ATOM 3211 O O . SER B 1 87 ? 1.883 -7.777 9.375 1 97.88 87 SER B O 1
ATOM 3213 N N . SER B 1 88 ? 2.777 -8.531 7.441 1 97.12 88 SER B N 1
ATOM 3214 C CA . SER B 1 88 ? 3.971 -7.715 7.648 1 97.12 88 SER B CA 1
ATOM 3215 C C . SER B 1 88 ? 3.662 -6.23 7.488 1 97.12 88 SER B C 1
ATOM 3217 O O . SER B 1 88 ? 4.27 -5.391 8.156 1 97.12 88 SER B O 1
ATOM 3219 N N . VAL B 1 89 ? 2.717 -5.875 6.641 1 97.44 89 VAL B N 1
ATOM 3220 C CA . VAL B 1 89 ? 2.254 -4.5 6.523 1 97.44 89 VAL B CA 1
ATOM 3221 C C . VAL B 1 89 ? 1.728 -4.012 7.871 1 97.44 89 VAL B C 1
ATOM 3223 O O . VAL B 1 89 ? 2.102 -2.932 8.336 1 97.44 89 VAL B O 1
ATOM 3226 N N . PHE B 1 90 ? 0.936 -4.809 8.5 1 97.94 90 PHE B N 1
ATOM 3227 C CA . PHE B 1 90 ? 0.377 -4.434 9.797 1 97.94 90 PHE B CA 1
ATOM 3228 C C . PHE B 1 90 ? 1.465 -4.387 10.859 1 97.94 90 PHE B C 1
ATOM 3230 O O . PHE B 1 90 ? 1.457 -3.508 11.727 1 97.94 90 PHE B O 1
ATOM 3237 N N . ALA B 1 91 ? 2.375 -5.297 10.766 1 96.62 91 ALA B N 1
ATOM 3238 C CA . ALA B 1 91 ? 3.451 -5.344 11.75 1 96.62 91 ALA B CA 1
ATOM 3239 C C . ALA B 1 91 ? 4.309 -4.082 11.695 1 96.62 91 ALA B C 1
ATOM 3241 O O . ALA B 1 91 ? 4.609 -3.475 12.727 1 96.62 91 ALA B O 1
ATOM 3242 N N . ILE B 1 92 ? 4.652 -3.701 10.492 1 94.94 92 ILE B N 1
ATOM 3243 C CA . ILE B 1 92 ? 5.512 -2.525 10.367 1 94.94 92 ILE B CA 1
ATOM 3244 C C . ILE B 1 92 ? 4.727 -1.271 10.742 1 94.94 92 ILE B C 1
ATOM 3246 O O . ILE B 1 92 ? 5.289 -0.324 11.297 1 94.94 92 ILE B O 1
ATOM 3250 N N . CYS B 1 93 ? 3.484 -1.231 10.445 1 95.19 93 CYS B N 1
ATOM 3251 C CA . CYS B 1 93 ? 2.656 -0.11 10.875 1 95.19 93 CYS B CA 1
ATOM 3252 C C . CYS B 1 93 ? 2.613 -0.01 12.398 1 95.19 93 CYS B C 1
ATOM 3254 O O . CYS B 1 93 ? 2.721 1.083 12.953 1 95.19 93 CYS B O 1
ATOM 3256 N N . ILE B 1 94 ? 2.473 -1.144 13.062 1 95.5 94 ILE B N 1
ATOM 3257 C CA . ILE B 1 94 ? 2.443 -1.172 14.523 1 95.5 94 ILE B CA 1
ATOM 3258 C C . ILE B 1 94 ? 3.779 -0.683 15.078 1 95.5 94 ILE B C 1
ATOM 3260 O O . ILE B 1 94 ? 3.814 0.128 16 1 95.5 94 ILE B O 1
ATOM 3264 N N . ILE B 1 95 ? 4.828 -1.116 14.469 1 93.31 95 ILE B N 1
ATOM 3265 C CA . ILE B 1 95 ? 6.16 -0.703 14.898 1 93.31 95 ILE B CA 1
ATOM 3266 C C . ILE B 1 95 ? 6.301 0.811 14.75 1 93.31 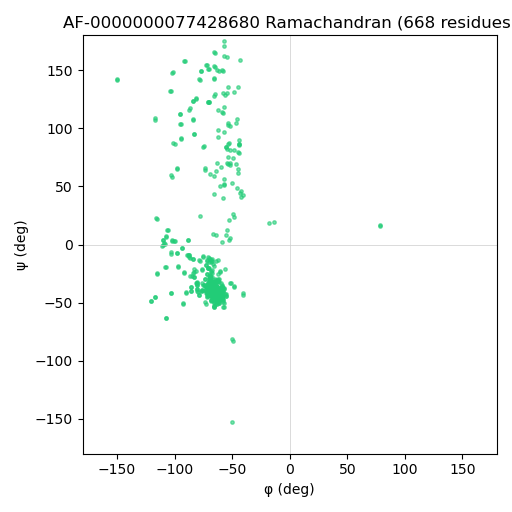95 ILE B C 1
ATOM 3268 O O . ILE B 1 95 ? 6.844 1.476 15.641 1 93.31 95 ILE B O 1
ATOM 3272 N N . GLU B 1 96 ? 5.812 1.279 13.703 1 92.56 96 GLU B N 1
ATOM 3273 C CA . GLU B 1 96 ? 5.879 2.717 13.453 1 92.56 96 GLU B CA 1
ATOM 3274 C C . GLU B 1 96 ? 5.051 3.492 14.477 1 92.56 96 GLU B C 1
ATOM 3276 O O . GLU B 1 96 ? 5.508 4.504 15.008 1 92.56 96 GLU B O 1
ATOM 3281 N N . LEU B 1 97 ? 3.885 3.043 14.812 1 92.38 97 LEU B N 1
ATOM 3282 C CA . LEU B 1 97 ? 3.01 3.701 15.781 1 92.38 97 LEU B CA 1
ATOM 3283 C C . LEU B 1 97 ? 3.641 3.707 17.172 1 92.38 97 LEU B C 1
ATOM 3285 O O . LEU B 1 97 ? 3.633 4.734 17.859 1 92.38 97 LEU B O 1
ATOM 3289 N N . VAL B 1 98 ? 4.184 2.594 17.531 1 90.81 98 VAL B N 1
ATOM 3290 C CA . VAL B 1 98 ? 4.82 2.471 18.828 1 90.81 98 VAL B CA 1
ATOM 3291 C C . VAL B 1 98 ? 6.055 3.367 18.891 1 90.81 98 VAL B C 1
ATOM 3293 O O . VAL B 1 98 ? 6.309 4.012 19.922 1 90.81 98 VAL B O 1
ATOM 3296 N N . ALA B 1 99 ? 6.777 3.428 17.828 1 87.88 99 ALA B N 1
ATOM 3297 C CA . ALA B 1 99 ? 7.969 4.27 17.766 1 87.88 99 ALA B CA 1
ATOM 3298 C C . ALA B 1 99 ? 7.609 5.746 17.906 1 87.88 99 ALA B C 1
ATOM 3300 O O . ALA B 1 99 ? 8.281 6.492 18.609 1 87.88 99 ALA B O 1
ATOM 3301 N N . TYR B 1 100 ? 6.562 6.148 17.203 1 86.06 100 TYR B N 1
ATOM 3302 C CA . TYR B 1 100 ? 6.121 7.535 17.297 1 86.06 100 TYR B CA 1
ATOM 3303 C C . TYR B 1 100 ? 5.66 7.867 18.703 1 86.06 100 TYR B C 1
ATOM 3305 O O . TYR B 1 100 ? 5.992 8.93 19.234 1 86.06 10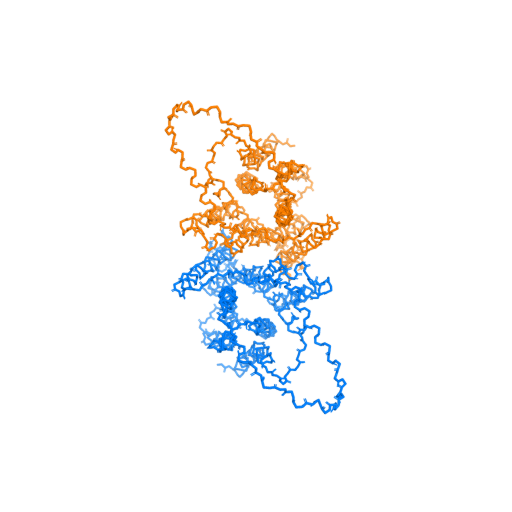0 TYR B O 1
ATOM 3313 N N . ARG B 1 101 ? 4.98 7.008 19.328 1 85.94 101 ARG B N 1
ATOM 3314 C CA . ARG B 1 101 ? 4.469 7.242 20.672 1 85.94 101 ARG B CA 1
ATOM 3315 C C . ARG B 1 101 ? 5.602 7.234 21.703 1 85.94 101 ARG B C 1
ATOM 3317 O O . ARG B 1 101 ? 5.602 8.031 22.641 1 85.94 101 ARG B O 1
ATOM 3324 N N . ALA B 1 102 ? 6.461 6.316 21.578 1 83.56 102 ALA B N 1
ATOM 3325 C CA . ALA B 1 102 ? 7.617 6.254 22.469 1 83.56 102 ALA B CA 1
ATOM 3326 C C . ALA B 1 102 ? 8.508 7.477 22.297 1 83.56 102 ALA B C 1
ATOM 3328 O O . ALA B 1 102 ? 9.078 7.98 23.266 1 83.56 102 ALA B O 1
ATOM 3329 N N . GLY B 1 103 ? 8.711 7.914 21.047 1 76.81 103 GLY B N 1
ATOM 3330 C CA . GLY B 1 103 ? 9.477 9.125 20.781 1 76.81 103 GLY B CA 1
ATOM 3331 C C . GLY B 1 103 ? 8.859 10.367 21.406 1 76.81 103 GLY B C 1
ATOM 3332 O O . GLY B 1 103 ? 9.57 11.195 21.969 1 76.81 103 GLY B O 1
ATOM 3333 N N . LYS B 1 104 ? 7.613 10.5 21.281 1 74.06 104 LYS B N 1
ATOM 3334 C CA . LYS B 1 104 ? 6.91 11.625 21.891 1 74.06 104 LYS B CA 1
ATOM 3335 C C . LYS B 1 104 ? 7.086 11.625 23.406 1 74.06 104 LYS B C 1
ATOM 3337 O O . LYS B 1 104 ? 7.324 12.68 24.016 1 74.06 104 LYS B O 1
ATOM 3342 N N . ALA B 1 105 ? 6.945 10.484 23.969 1 71.94 105 ALA B N 1
ATOM 3343 C CA . ALA B 1 105 ? 7.086 10.375 25.422 1 71.94 105 ALA B CA 1
ATOM 3344 C C . ALA B 1 105 ? 8.477 10.812 25.859 1 71.94 105 ALA B C 1
ATOM 3346 O O . ALA B 1 105 ? 8.617 11.492 26.891 1 71.94 105 ALA B O 1
ATOM 3347 N N . ARG B 1 106 ? 9.383 10.438 25.062 1 68 106 ARG B N 1
ATOM 3348 C CA . ARG B 1 106 ? 10.758 10.789 25.391 1 68 106 ARG B CA 1
ATOM 3349 C C . ARG B 1 106 ? 11 12.281 25.203 1 68 106 ARG B C 1
ATOM 3351 O O . ARG B 1 106 ? 11.641 12.922 26.031 1 68 106 ARG B O 1
ATOM 3358 N N . PHE B 1 107 ? 10.422 12.75 24.094 1 65.88 107 PHE B N 1
ATOM 3359 C CA . PHE B 1 107 ? 10.609 14.172 23.812 1 65.88 107 PHE B CA 1
ATOM 3360 C C . PHE B 1 107 ? 9.852 15.023 24.812 1 65.88 107 PHE B C 1
ATOM 3362 O O . PHE B 1 107 ? 10.344 16.078 25.234 1 65.88 107 PHE B O 1
ATOM 3369 N N . THR B 1 108 ? 8.68 14.594 25.188 1 60.69 108 THR B N 1
ATOM 3370 C CA . THR B 1 108 ? 7.914 15.305 26.203 1 60.69 108 THR B CA 1
ATOM 3371 C C . THR B 1 108 ? 8.648 15.297 27.547 1 60.69 108 THR B C 1
ATOM 3373 O O . THR B 1 108 ? 8.641 16.297 28.266 1 60.69 108 THR B O 1
ATOM 3376 N N . LYS B 1 109 ? 9.211 14.219 27.766 1 62.56 109 LYS B N 1
ATOM 3377 C CA . LYS B 1 109 ? 9.992 14.141 29 1 62.56 109 LYS B CA 1
ATOM 3378 C C . LYS B 1 109 ? 11.188 15.094 28.953 1 62.56 109 LYS B C 1
ATOM 3380 O O . LYS B 1 109 ? 11.609 15.617 29.984 1 62.56 109 LYS B O 1
ATOM 3385 N N . LEU B 1 110 ? 11.539 15.211 27.766 1 55.88 110 LEU B N 1
ATOM 3386 C CA . LEU B 1 110 ? 12.68 16.109 27.609 1 55.88 110 LEU B CA 1
ATOM 3387 C C . LEU B 1 110 ? 12.219 17.547 27.438 1 55.88 110 LEU B C 1
ATOM 3389 O O . LEU B 1 110 ? 13.039 18.453 27.266 1 55.88 110 LEU B O 1
ATOM 3393 N N . GLY B 1 111 ? 10.906 17.734 27.547 1 48.81 111 GLY B N 1
ATOM 3394 C CA . GLY B 1 111 ? 10.336 19.078 27.469 1 48.81 111 GLY B CA 1
ATOM 3395 C C . GLY B 1 111 ? 10.234 19.594 26.047 1 48.81 111 GLY B C 1
ATOM 3396 O O . GLY B 1 111 ? 10.148 20.812 25.844 1 48.81 111 GLY B O 1
ATOM 3397 N N . MET B 1 112 ? 10.344 18.656 25.062 1 50.34 112 MET B N 1
ATOM 3398 C CA . MET B 1 112 ? 10.344 19.078 23.672 1 50.34 112 MET B CA 1
ATOM 3399 C C . MET B 1 112 ? 9 18.797 23.016 1 50.34 112 MET B C 1
ATOM 3401 O O . MET B 1 112 ? 8.273 17.891 23.438 1 50.34 112 MET B O 1
ATOM 3405 N N . LYS B 1 113 ? 8.344 19.734 22.281 1 49.41 113 LYS B N 1
ATOM 3406 C CA . LYS B 1 113 ? 7.09 19.531 21.578 1 49.41 113 LYS B CA 1
ATOM 3407 C C . LYS B 1 113 ? 7.289 18.609 20.375 1 49.41 113 LYS B C 1
ATOM 3409 O O . LYS B 1 113 ? 8.273 18.734 19.641 1 49.41 113 LYS B O 1
ATOM 3414 N N . TYR B 1 114 ? 6.633 17.547 20.25 1 43.03 114 TYR B N 1
ATOM 3415 C CA . TYR B 1 114 ? 6.676 16.5 19.25 1 43.03 114 TYR B CA 1
ATOM 3416 C C . TYR B 1 114 ? 5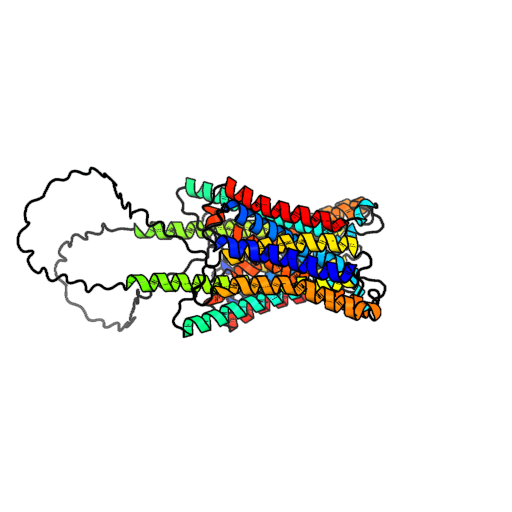.645 16.734 18.141 1 43.03 114 TYR B C 1
ATOM 3418 O O . TYR B 1 114 ? 4.449 16.828 18.422 1 43.03 114 TYR B O 1
ATOM 3426 N N . ASN B 1 115 ? 5.953 17.469 16.969 1 44.06 115 ASN B N 1
ATOM 3427 C CA . ASN B 1 115 ? 4.996 17.516 15.867 1 44.06 115 ASN B CA 1
ATOM 3428 C C . ASN B 1 115 ? 5.184 16.328 14.922 1 44.06 115 ASN B C 1
ATOM 3430 O O . ASN B 1 115 ? 6.312 15.938 14.617 1 44.06 115 ASN B O 1
ATOM 3434 N N . SER B 1 116 ? 4.395 15.633 14.812 1 43.78 116 SER B N 1
ATOM 3435 C CA . SER B 1 116 ? 4.422 14.336 14.141 1 43.78 116 SER B CA 1
ATOM 3436 C C . SER B 1 116 ? 5.02 14.445 12.742 1 43.78 116 SER B C 1
ATOM 3438 O O . SER B 1 116 ? 5.891 13.656 12.367 1 43.78 116 SER B O 1
ATOM 3440 N N . HIS B 1 117 ? 4.316 14.859 11.688 1 45.81 117 HIS B N 1
ATOM 3441 C CA . HIS B 1 117 ? 4.758 14.758 10.305 1 45.81 117 HIS B CA 1
ATOM 3442 C C . HIS B 1 117 ? 5.277 16.094 9.789 1 45.81 117 HIS B C 1
ATOM 3444 O O . HIS B 1 117 ? 4.664 17.141 10.023 1 45.81 117 HIS B O 1
ATOM 3450 N N . GLY B 1 118 ? 6.59 16.422 9.977 1 38.38 118 GLY B N 1
ATOM 3451 C CA . GLY B 1 118 ? 7.457 17.531 9.609 1 38.38 118 GLY B CA 1
ATOM 3452 C C . GLY B 1 118 ? 6.895 18.375 8.477 1 38.38 118 GLY B C 1
ATOM 3453 O O . GLY B 1 118 ? 7.652 18.938 7.684 1 38.38 118 GLY B O 1
ATOM 3454 N N . ILE B 1 119 ? 5.625 18.312 8.195 1 35.94 119 ILE B N 1
ATOM 3455 C CA . ILE B 1 119 ? 5.207 19.172 7.098 1 35.94 119 ILE B CA 1
ATOM 3456 C C . ILE B 1 119 ? 5.195 20.625 7.559 1 35.94 119 ILE B C 1
ATOM 3458 O O . ILE B 1 119 ? 4.336 21.031 8.344 1 35.94 119 ILE B O 1
ATOM 3462 N N . GLU B 1 120 ? 6.281 21.281 7.934 1 34.84 120 GLU B N 1
ATOM 3463 C CA . GLU B 1 120 ? 6.379 22.703 8.25 1 34.84 120 GLU B CA 1
ATOM 3464 C C . GLU B 1 120 ? 5.664 23.547 7.207 1 34.84 120 GLU B C 1
ATOM 3466 O O . GLU B 1 120 ? 5.906 23.406 6.008 1 34.84 120 GLU B O 1
ATOM 3471 N N . ALA B 1 121 ? 4.496 24.156 7.52 1 32.25 121 ALA B N 1
ATOM 3472 C CA . ALA B 1 121 ? 4.023 25.359 6.863 1 32.25 121 ALA B CA 1
ATOM 3473 C C . ALA B 1 121 ? 5.066 26.469 6.949 1 32.25 121 ALA B C 1
ATOM 3475 O O . ALA B 1 121 ? 5.363 26.969 8.039 1 32.25 121 ALA B O 1
ATOM 3476 N N . ALA B 1 122 ? 6.086 26.578 6.098 1 32.03 122 ALA B N 1
ATOM 3477 C CA . ALA B 1 122 ? 6.883 27.797 6.023 1 32.03 122 ALA B CA 1
ATOM 3478 C C . ALA B 1 122 ? 5.988 29.031 6.027 1 32.03 122 ALA B C 1
ATOM 3480 O O . ALA B 1 122 ? 5.164 29.219 5.129 1 32.03 122 ALA B O 1
ATOM 3481 N N . SER B 1 123 ? 5.551 29.609 7.086 1 28.5 123 SER B N 1
ATOM 3482 C CA . SER B 1 123 ? 4.992 30.953 7.168 1 28.5 123 SER B CA 1
ATOM 3483 C C . SER B 1 123 ? 5.824 31.953 6.367 1 28.5 123 SER B C 1
ATOM 3485 O O . SER B 1 123 ? 7.004 32.156 6.656 1 28.5 123 SER B O 1
ATOM 3487 N N . ASP B 1 124 ? 5.582 32.125 5.078 1 27.94 124 ASP B N 1
ATOM 3488 C CA . ASP B 1 124 ? 6.062 33.312 4.348 1 27.94 124 ASP B CA 1
ATOM 3489 C C . ASP B 1 124 ? 5.82 34.594 5.137 1 27.94 124 ASP B C 1
ATOM 3491 O O . ASP B 1 124 ? 4.676 35 5.312 1 27.94 124 ASP B O 1
ATOM 3495 N N . ASP B 1 125 ? 6.434 34.781 6.266 1 26.56 125 ASP B N 1
ATOM 3496 C CA . ASP B 1 125 ? 6.426 36.188 6.637 1 26.56 125 ASP B CA 1
ATOM 3497 C C . ASP B 1 125 ? 6.867 37.094 5.469 1 26.56 125 ASP B C 1
ATOM 3499 O O . ASP B 1 125 ? 8.023 37.031 5.043 1 26.56 125 ASP B O 1
ATOM 3503 N N . PRO B 1 126 ? 5.949 37.406 4.527 1 29.66 126 PRO B N 1
ATOM 3504 C CA . PRO B 1 126 ? 6.258 38.312 3.414 1 29.66 126 PRO B CA 1
ATOM 3505 C C . PRO B 1 126 ? 7.09 39.5 3.844 1 29.66 126 PRO B C 1
ATOM 3507 O O . PRO B 1 126 ? 7.738 40.156 3.008 1 29.66 126 PRO B O 1
ATOM 3510 N N . HIS B 1 127 ? 6.664 40.125 5.094 1 27.39 127 HIS B N 1
ATOM 3511 C CA . HIS B 1 127 ? 6.98 41.562 5.137 1 27.39 127 HIS B CA 1
ATOM 3512 C C . HIS B 1 127 ? 8.484 41.781 5.223 1 27.39 127 HIS B C 1
ATOM 3514 O O . HIS B 1 127 ? 8.938 42.906 5.41 1 27.39 127 HIS B O 1
ATOM 3520 N N . LYS B 1 128 ? 9.242 40.844 5.824 1 29.72 128 LYS B N 1
ATOM 3521 C CA . LYS B 1 128 ? 10.516 41.5 6.039 1 29.72 128 LYS B CA 1
ATOM 3522 C C . LYS B 1 128 ? 11.195 41.812 4.707 1 29.72 128 LYS B C 1
ATOM 3524 O O . LYS B 1 128 ? 11.828 40.969 4.105 1 29.72 128 LYS B O 1
ATOM 3529 N N . ASP B 1 129 ? 10.508 42.625 3.805 1 23.5 129 ASP B N 1
ATOM 3530 C CA . ASP B 1 129 ? 11.125 43.344 2.688 1 23.5 129 ASP B CA 1
ATOM 3531 C C . ASP B 1 129 ? 12.43 44 3.115 1 23.5 129 ASP B C 1
ATOM 3533 O O . ASP B 1 129 ? 12.422 45.031 3.828 1 23.5 129 ASP B O 1
ATOM 3537 N N . HIS B 1 130 ? 13.328 43.312 3.875 1 23.59 130 HIS B N 1
ATOM 3538 C CA . HIS B 1 130 ? 14.57 44.062 3.994 1 23.59 130 HIS B CA 1
ATOM 3539 C C . HIS B 1 130 ? 15.031 44.594 2.635 1 23.59 130 HIS B C 1
ATOM 3541 O O . HIS B 1 130 ? 15.344 43.781 1.742 1 23.59 130 HIS B O 1
ATOM 3547 N N . GLY B 1 131 ? 14.289 45.562 2.084 1 21.36 131 GLY B N 1
ATOM 3548 C CA . GLY B 1 131 ? 14.727 46.406 0.989 1 21.36 131 GLY B CA 1
ATOM 3549 C C . GLY B 1 131 ? 16.156 46.875 1.126 1 21.36 131 GLY B C 1
ATOM 3550 O O . GLY B 1 131 ? 16.438 47.875 1.782 1 21.36 131 GLY B O 1
ATOM 3551 N N . HIS B 1 132 ? 17.094 45.938 1.584 1 22.47 132 HIS B N 1
ATOM 3552 C CA . HIS B 1 132 ? 18.438 46.5 1.568 1 22.47 132 HIS B CA 1
ATOM 3553 C C . HIS B 1 132 ? 18.781 47.094 0.203 1 22.47 132 HIS B C 1
ATOM 3555 O O . HIS B 1 132 ? 18.797 46.375 -0.801 1 22.47 132 HIS B O 1
ATOM 3561 N N . THR B 1 133 ? 18.109 48.188 -0.154 1 21.06 133 THR B N 1
ATOM 3562 C CA . THR B 1 133 ? 18.562 49.062 -1.245 1 21.06 133 THR B CA 1
ATOM 3563 C C . THR B 1 133 ? 20.062 49.312 -1.146 1 21.06 133 THR B C 1
ATOM 3565 O O . THR B 1 133 ? 20.547 49.812 -0.129 1 21.06 133 THR B O 1
ATOM 3568 N N . MET B 1 134 ? 20.875 48.312 -1.597 1 20.12 134 MET B N 1
ATOM 3569 C CA . MET B 1 134 ? 22.328 48.438 -1.693 1 20.12 134 MET B CA 1
ATOM 3570 C C . MET B 1 134 ? 22.719 49.719 -2.404 1 20.12 134 MET B C 1
ATOM 3572 O O . MET B 1 134 ? 22.969 49.719 -3.609 1 20.12 134 MET B O 1
ATOM 3576 N N . GLY B 1 135 ? 21.844 50.812 -2.375 1 20.17 135 GLY B N 1
ATOM 3577 C CA . GLY B 1 135 ? 22.391 51.938 -3.084 1 20.17 135 GLY B CA 1
ATOM 3578 C C . GLY B 1 135 ? 23.781 52.344 -2.59 1 20.17 135 GLY B C 1
ATOM 3579 O O . GLY B 1 135 ? 23.953 52.656 -1.415 1 20.17 135 GLY B O 1
ATOM 3580 N N . GLY B 1 136 ? 24.781 51.656 -3.068 1 20.34 136 GLY B N 1
ATOM 3581 C CA . GLY B 1 136 ? 26.203 51.781 -2.766 1 20.34 136 GLY B CA 1
ATOM 3582 C C . GLY B 1 136 ? 26.734 53.188 -2.914 1 20.34 136 GLY B C 1
ATOM 3583 O O . GLY B 1 136 ? 27.953 53.375 -2.953 1 20.34 136 GLY B O 1
ATOM 3584 N N . GLY B 1 137 ? 25.875 54.219 -3.195 1 19.64 137 GLY B N 1
ATOM 3585 C CA . GLY B 1 137 ? 26.719 55.344 -3.58 1 19.64 137 GLY B CA 1
ATOM 3586 C C . GLY B 1 137 ? 27.719 55.719 -2.504 1 19.64 137 GLY B C 1
ATOM 3587 O O . GLY B 1 137 ? 27.438 55.594 -1.312 1 19.64 137 GLY B O 1
ATOM 3588 N N . PHE B 1 138 ? 29.031 55.625 -2.801 1 21.92 138 PHE B N 1
ATOM 3589 C CA . PHE B 1 138 ? 30.281 55.812 -2.088 1 21.92 138 PHE B CA 1
ATOM 3590 C C . PHE B 1 138 ? 30.328 57.188 -1.45 1 21.92 138 PHE B C 1
ATOM 3592 O O . PHE B 1 138 ? 31.344 57.625 -0.911 1 21.92 138 PHE B O 1
ATOM 3599 N N . ASN B 1 139 ? 29.094 57.938 -1.401 1 20.11 139 ASN B N 1
ATOM 3600 C CA . ASN B 1 139 ? 29.5 59.312 -1.147 1 20.11 139 ASN B CA 1
ATOM 3601 C C . ASN B 1 139 ? 30.203 59.438 0.201 1 20.11 139 ASN B C 1
ATOM 3603 O O . ASN B 1 139 ? 29.719 58.938 1.213 1 20.11 139 ASN B O 1
ATOM 3607 N N . PHE B 1 140 ? 31.484 59.812 0.162 1 22.3 140 PHE B N 1
ATOM 3608 C CA . PHE B 1 140 ? 32.594 59.969 1.104 1 22.3 140 PHE B CA 1
ATOM 3609 C C . PHE B 1 140 ? 32.219 60.969 2.195 1 22.3 140 PHE B C 1
ATOM 3611 O O . PHE B 1 140 ? 33.062 61.312 3.029 1 22.3 140 PHE B O 1
ATOM 3618 N N . THR B 1 141 ? 30.906 61.5 2.139 1 23.12 141 THR B N 1
ATOM 3619 C CA . THR B 1 141 ? 31 62.781 2.83 1 23.12 141 THR B CA 1
ATOM 3620 C C . THR B 1 141 ? 31.328 62.562 4.309 1 23.12 141 THR B C 1
ATOM 3622 O O . THR B 1 141 ? 30.75 61.688 4.953 1 23.12 141 THR B O 1
ATOM 3625 N N . VAL B 1 142 ? 32.375 63.281 4.715 1 26.31 142 VAL B N 1
ATOM 3626 C CA . VAL B 1 142 ? 33.188 63.375 5.934 1 26.31 142 VAL B CA 1
ATOM 3627 C C . VAL B 1 142 ? 32.312 63.781 7.105 1 26.31 142 VAL B C 1
ATOM 3629 O O . VAL B 1 142 ? 31.828 64.938 7.168 1 26.31 142 VAL B O 1
ATOM 3632 N N . PRO B 1 143 ? 31.125 63.031 7.281 1 27.81 143 PRO B N 1
ATOM 3633 C CA . PRO B 1 143 ? 30.219 63.781 8.164 1 27.81 143 PRO B CA 1
ATOM 3634 C C . PRO B 1 143 ? 30.875 64.188 9.492 1 27.81 143 PRO B C 1
ATOM 3636 O O . PRO B 1 143 ? 31.797 63.469 9.938 1 27.81 143 PRO B O 1
ATOM 3639 N N . PRO B 1 144 ? 30.656 65.438 9.906 1 30.53 144 PRO B N 1
ATOM 3640 C CA . PRO B 1 144 ? 31.312 66.125 11.039 1 30.53 144 PRO B CA 1
ATOM 3641 C C . PRO B 1 144 ? 31.141 65.375 12.344 1 30.53 144 PRO B C 1
ATOM 3643 O O . PRO B 1 144 ? 30.25 64.5 12.453 1 30.53 144 PRO B O 1
ATOM 3646 N N . PRO B 1 145 ? 32 65.688 13.383 1 28.77 145 PRO B N 1
ATOM 3647 C CA . PRO B 1 145 ? 32.375 65.125 14.664 1 28.77 145 PRO B CA 1
ATOM 3648 C C . PRO B 1 145 ? 31.188 65 15.617 1 28.77 145 PRO B C 1
ATOM 3650 O O . PRO B 1 145 ? 30.578 66 16 1 28.77 145 PRO B O 1
ATOM 3653 N N . ALA B 1 146 ? 30.188 64.125 15.312 1 27.81 146 ALA B N 1
ATOM 3654 C CA . ALA B 1 146 ? 28.922 64.188 16.031 1 27.81 146 ALA B CA 1
ATOM 3655 C C . ALA B 1 146 ? 29.141 64.062 17.531 1 27.81 146 ALA B C 1
ATOM 3657 O O . ALA B 1 146 ? 30.094 63.406 17.984 1 27.81 146 ALA B O 1
ATOM 3658 N N . PRO B 1 147 ? 28.516 65.062 18.219 1 32.31 147 PRO B N 1
ATOM 3659 C CA . PRO B 1 147 ? 28.703 65.312 19.656 1 32.31 147 PRO B CA 1
ATOM 3660 C C . PRO B 1 147 ? 28.359 64.062 20.516 1 32.31 147 PRO B C 1
ATOM 3662 O O . PRO B 1 147 ? 27.719 63.125 20.031 1 32.31 147 PRO B O 1
ATOM 3665 N N . PRO B 1 148 ? 28.719 64.188 21.844 1 28.45 148 PRO B N 1
ATOM 3666 C CA . PRO B 1 148 ? 28.828 63.188 22.922 1 28.45 148 PRO B CA 1
ATOM 3667 C C . PRO B 1 148 ? 27.484 62.5 23.25 1 28.45 148 PRO B C 1
ATOM 3669 O O . PRO B 1 148 ? 26.469 63.188 23.375 1 28.45 148 PRO B O 1
ATOM 3672 N N . SER B 1 149 ? 27.188 61.344 22.609 1 25.67 149 SER B N 1
ATOM 3673 C CA . SER B 1 149 ? 25.984 60.531 22.625 1 25.67 149 SER B CA 1
ATOM 3674 C C . SER B 1 149 ? 25.562 60.219 24.047 1 25.67 149 SER B C 1
ATOM 3676 O O . SER B 1 149 ? 26.375 59.781 24.859 1 25.67 149 SER B O 1
ATOM 3678 N N . GLU B 1 150 ? 24.531 60.969 24.531 1 26.39 150 GLU B N 1
ATOM 3679 C CA . GLU B 1 150 ? 23.812 60.75 25.781 1 26.39 150 GLU B CA 1
ATOM 3680 C C . GLU B 1 150 ? 23.406 59.281 25.906 1 26.39 150 GLU B C 1
ATOM 3682 O O . GLU B 1 150 ? 23.109 58.625 24.906 1 26.39 150 GLU B O 1
ATOM 3687 N N . CYS B 1 151 ? 23.688 58.656 27.078 1 25.38 151 CYS B N 1
ATOM 3688 C CA . CYS B 1 151 ? 23.578 57.312 27.641 1 25.38 151 CYS B CA 1
ATOM 3689 C C . CYS B 1 151 ? 22.141 56.812 27.594 1 25.38 151 CYS B C 1
ATOM 3691 O O . CYS B 1 151 ? 21.297 57.25 28.375 1 25.38 151 CYS B O 1
ATOM 3693 N N . GLN B 1 152 ? 21.438 56.875 26.344 1 25.78 152 GLN B N 1
ATOM 3694 C CA . GLN B 1 152 ? 20.078 56.375 26.484 1 25.78 152 GLN B CA 1
ATOM 3695 C C . GLN B 1 152 ? 20.094 54.938 26.969 1 25.78 152 GLN B C 1
ATOM 3697 O O . GLN B 1 152 ? 20.875 54.094 26.5 1 25.78 152 GLN B O 1
ATOM 3702 N N . VAL B 1 153 ? 19.594 54.688 28.188 1 29.55 153 VAL B N 1
ATOM 3703 C CA . VAL B 1 153 ? 19.297 53.469 28.953 1 29.55 153 VAL B CA 1
ATOM 3704 C C . VAL B 1 153 ? 18.406 52.562 28.141 1 29.55 153 VAL B C 1
ATOM 3706 O O . VAL B 1 153 ? 17.266 52.906 27.812 1 29.55 153 VAL B O 1
ATOM 3709 N N . SER B 1 154 ? 18.953 51.969 27.031 1 27.98 154 SER B N 1
ATOM 3710 C CA . SER B 1 154 ? 18.156 51.031 26.266 1 27.98 154 SER B CA 1
ATOM 3711 C C . SER B 1 154 ? 17.656 49.875 27.125 1 27.98 154 SER B C 1
ATOM 3713 O O . SER B 1 154 ? 18.406 49.312 27.906 1 27.98 154 SER B O 1
ATOM 3715 N N . ASN B 1 155 ? 16.391 49.969 27.625 1 28.55 155 ASN B N 1
ATOM 3716 C CA . ASN B 1 155 ? 15.57 48.938 28.234 1 28.55 155 ASN B CA 1
ATOM 3717 C C . ASN B 1 155 ? 15.531 47.688 27.359 1 28.55 155 ASN B C 1
ATOM 3719 O O . ASN B 1 155 ? 14.742 47.594 26.422 1 28.55 155 ASN B O 1
ATOM 3723 N N . SER B 1 156 ? 16.656 47.156 26.984 1 31.06 156 SER B N 1
ATOM 3724 C CA . SER B 1 156 ? 16.766 46.031 26.062 1 31.06 156 SER B CA 1
ATOM 3725 C C . SER B 1 156 ? 16.188 44.75 26.688 1 31.06 156 SER B C 1
ATOM 3727 O O . SER B 1 156 ? 16.406 43.656 26.172 1 31.06 156 SER B O 1
ATOM 3729 N N . GLY B 1 157 ? 15.5 44.781 27.859 1 29.69 157 GLY B N 1
ATOM 3730 C CA . GLY B 1 157 ? 15.336 43.438 28.391 1 29.69 157 GLY B CA 1
ATOM 3731 C C . GLY B 1 157 ? 14.359 42.594 27.594 1 29.69 157 GLY B C 1
ATOM 3732 O O . GLY B 1 157 ? 13.898 41.562 28.062 1 29.69 157 GLY B O 1
ATOM 3733 N N . LYS B 1 158 ? 13.594 43.125 26.672 1 36.84 158 LYS B N 1
ATOM 3734 C CA . LYS B 1 158 ? 12.641 42.156 26.141 1 36.84 158 LYS B CA 1
ATOM 3735 C C . LYS B 1 158 ? 13.352 41.031 25.422 1 36.84 158 LYS B C 1
ATOM 3737 O O . LYS B 1 158 ? 13.75 41.156 24.266 1 36.84 158 LYS B O 1
ATOM 3742 N N . THR B 1 159 ? 14.172 40.219 26.109 1 32.81 159 THR B N 1
ATOM 3743 C CA . THR B 1 159 ? 14.828 39.031 25.594 1 32.81 159 THR B CA 1
ATOM 3744 C C . THR B 1 159 ? 13.859 38.188 24.75 1 32.81 159 THR B C 1
ATOM 3746 O O . THR B 1 159 ? 12.648 38.281 24.938 1 32.81 159 THR B O 1
ATOM 3749 N N . ARG B 1 160 ? 14.484 37.312 23.859 1 35.03 160 ARG B N 1
ATOM 3750 C CA . ARG B 1 160 ? 14.211 36.375 22.766 1 35.03 160 ARG B CA 1
ATOM 3751 C C . ARG B 1 160 ? 13.266 35.281 23.219 1 35.03 160 ARG B C 1
ATOM 3753 O O . ARG B 1 160 ? 13.719 34.188 23.625 1 35.03 160 ARG B O 1
ATOM 3760 N N . ILE B 1 161 ? 12.234 35.594 24.016 1 37.09 161 ILE B N 1
ATOM 3761 C CA . ILE B 1 161 ? 11.336 34.469 24.266 1 37.09 161 ILE B CA 1
ATOM 3762 C C . ILE B 1 161 ? 10.828 33.906 22.938 1 37.09 161 ILE B C 1
ATOM 3764 O O . ILE B 1 161 ? 10.188 32.875 22.891 1 37.09 161 ILE B O 1
ATOM 3768 N N . GLU B 1 162 ? 10.906 34.75 21.922 1 37.47 162 GLU B N 1
ATOM 3769 C CA . GLU B 1 162 ? 10.266 34.25 20.703 1 37.47 162 GLU B CA 1
ATOM 3770 C C . GLU B 1 162 ? 11.039 33.062 20.125 1 37.47 162 GLU B C 1
ATOM 3772 O O . GLU B 1 162 ? 10.516 32.312 19.281 1 37.47 162 GLU B O 1
ATOM 3777 N N . ASP B 1 163 ? 12.344 32.938 20.453 1 38.56 163 ASP B N 1
ATOM 3778 C CA . ASP B 1 163 ? 13.109 31.938 19.734 1 38.56 163 ASP B CA 1
ATOM 3779 C C . ASP B 1 163 ? 12.797 30.531 20.25 1 38.56 163 ASP B C 1
ATOM 3781 O O . ASP B 1 163 ? 13.195 29.531 19.641 1 38.56 163 ASP B O 1
ATOM 3785 N N . GLU B 1 164 ? 12.289 30.469 21.438 1 39.16 164 GLU B N 1
ATOM 3786 C CA . GLU B 1 164 ? 12.117 29.109 21.953 1 39.16 164 GLU B CA 1
ATOM 3787 C C . GLU B 1 164 ? 10.938 28.422 21.281 1 39.16 164 GLU B C 1
ATOM 3789 O O . GLU B 1 164 ? 10.922 27.188 21.156 1 39.16 164 GLU B O 1
ATOM 3794 N N . GLU B 1 165 ? 9.93 29.109 20.969 1 41.81 165 GLU B N 1
ATOM 3795 C CA . GLU B 1 165 ? 8.773 28.438 20.375 1 41.81 165 GLU B CA 1
ATOM 3796 C C . GLU B 1 165 ? 9.102 27.891 18.984 1 41.81 165 GLU B C 1
ATOM 3798 O O . GLU B 1 165 ? 8.609 26.828 18.594 1 41.81 165 GLU B O 1
ATOM 3803 N N . ASP B 1 166 ? 9.93 28.609 18.188 1 42.69 166 ASP B N 1
ATOM 3804 C CA . ASP B 1 166 ? 10.328 28.172 16.859 1 42.69 166 ASP B CA 1
ATOM 3805 C C . ASP B 1 166 ? 11.227 26.938 16.922 1 42.69 166 ASP B C 1
ATOM 3807 O O . ASP B 1 166 ? 11.188 26.078 16.047 1 42.69 166 ASP B O 1
ATOM 3811 N N . SER B 1 167 ? 12 26.859 17.969 1 45.44 167 SER B N 1
ATOM 3812 C CA . SER B 1 167 ? 12.93 25.75 18.141 1 45.44 167 SER B CA 1
ATOM 3813 C C . SER B 1 167 ? 12.195 24.438 18.391 1 45.44 167 SER B C 1
ATOM 3815 O O . SER B 1 167 ? 12.594 23.391 17.891 1 45.44 167 SER B O 1
ATOM 3817 N N . ASP B 1 168 ? 11.141 24.469 19.125 1 44.47 168 ASP B N 1
ATOM 3818 C CA . ASP B 1 168 ? 10.414 23.266 19.516 1 44.47 168 ASP B CA 1
ATOM 3819 C C . ASP B 1 168 ? 9.672 22.656 18.328 1 44.47 168 ASP B C 1
ATOM 3821 O O . ASP B 1 168 ? 9.609 21.438 18.172 1 44.47 168 ASP B O 1
ATOM 3825 N N . SER B 1 169 ? 9.062 23.547 17.562 1 47.75 169 SER B N 1
ATOM 3826 C CA . SER B 1 169 ? 8.375 23.094 16.359 1 47.75 169 SER B CA 1
ATOM 3827 C C . SER B 1 169 ? 9.352 22.469 15.367 1 47.75 169 SER B C 1
ATOM 3829 O O . SER B 1 169 ? 9.031 21.453 14.727 1 47.75 169 SER B O 1
ATOM 3831 N N . GLU B 1 170 ? 10.617 23 15.414 1 52.09 170 GLU B N 1
ATOM 3832 C CA . GLU B 1 170 ? 11.664 22.484 14.539 1 52.09 170 GLU B CA 1
ATOM 3833 C C . GLU B 1 170 ? 12.148 21.125 15 1 52.09 170 GLU B C 1
ATOM 3835 O O . GLU B 1 170 ? 12.438 20.25 14.18 1 52.09 170 GLU B O 1
ATOM 3840 N N . GLN B 1 171 ? 12.094 20.844 16.281 1 52.53 171 GLN B N 1
ATOM 3841 C CA . GLN B 1 171 ? 12.609 19.594 16.812 1 52.53 171 GLN B CA 1
ATOM 3842 C C . GLN B 1 171 ? 11.617 18.453 16.609 1 52.53 171 GLN B C 1
ATOM 3844 O O . GLN B 1 171 ? 12.016 17.328 16.312 1 52.53 171 GLN B O 1
ATOM 3849 N N . VAL B 1 172 ? 10.305 18.688 16.797 1 53 172 VAL B N 1
ATOM 3850 C CA . VAL B 1 172 ? 9.273 17.672 16.609 1 53 172 VAL B CA 1
ATOM 3851 C C . VAL B 1 172 ? 9.25 17.219 15.156 1 53 172 VAL B C 1
ATOM 3853 O O . VAL B 1 172 ? 9.148 16.016 14.883 1 53 172 VAL B O 1
ATOM 3856 N N . ASP B 1 173 ? 9.555 18.094 14.312 1 63.75 173 ASP B N 1
ATOM 3857 C CA . ASP B 1 173 ? 9.609 17.797 12.891 1 63.75 173 ASP B CA 1
ATOM 3858 C C . ASP B 1 173 ? 10.805 16.891 12.555 1 63.75 173 ASP B C 1
ATOM 3860 O O . ASP B 1 173 ? 10.664 15.93 11.797 1 63.75 173 ASP B O 1
ATOM 3864 N N . VAL B 1 174 ? 11.719 16.969 13.555 1 68.94 174 VAL B N 1
ATOM 3865 C CA . VAL B 1 174 ? 12.922 16.188 13.312 1 68.94 174 VAL B CA 1
ATOM 3866 C C . VAL B 1 174 ? 12.703 14.75 13.781 1 68.94 174 VAL B C 1
ATOM 3868 O O . VAL B 1 174 ? 13.109 13.797 13.117 1 68.94 174 VAL B O 1
ATOM 3871 N N . GLY B 1 175 ? 11.969 14.602 14.898 1 72.19 175 GLY B N 1
ATOM 3872 C CA . GLY B 1 175 ? 11.688 13.273 15.414 1 72.19 175 GLY B CA 1
ATOM 3873 C C . GLY B 1 175 ? 10.844 12.438 14.469 1 72.19 175 GLY B C 1
ATOM 3874 O O . GLY B 1 175 ? 11.156 11.266 14.227 1 72.19 175 GLY B O 1
ATOM 3875 N N . ALA B 1 176 ? 9.805 13.07 13.938 1 73.25 176 ALA B N 1
ATOM 3876 C CA . ALA B 1 176 ? 8.922 12.383 13 1 73.25 176 ALA B CA 1
ATOM 3877 C C . ALA B 1 176 ? 9.672 11.984 11.734 1 73.25 176 ALA B C 1
ATOM 3879 O O . ALA B 1 176 ? 9.484 10.891 11.203 1 73.25 176 ALA B O 1
ATOM 3880 N N . GLN B 1 177 ? 10.531 12.797 11.375 1 74.88 177 GLN B N 1
ATOM 3881 C CA . GLN B 1 177 ? 11.328 12.516 10.188 1 74.88 177 GLN B CA 1
ATOM 3882 C C . GLN B 1 177 ? 12.305 11.367 10.438 1 74.88 177 GLN B C 1
ATOM 3884 O O . GLN B 1 177 ? 12.492 10.5 9.578 1 74.88 177 GLN B O 1
ATOM 3889 N N . LEU B 1 178 ? 12.797 11.359 11.648 1 79.75 178 LEU B N 1
ATOM 3890 C CA . LEU B 1 178 ? 13.75 10.312 12 1 79.75 178 LEU B CA 1
ATOM 3891 C C . LEU B 1 178 ? 13.055 8.953 12.078 1 79.75 178 LEU B C 1
ATOM 3893 O O . LEU B 1 178 ? 13.617 7.945 11.648 1 79.75 178 LEU B O 1
ATOM 3897 N N . ILE B 1 179 ? 11.883 8.961 12.555 1 83 179 ILE B N 1
ATOM 3898 C CA . ILE B 1 179 ? 11.141 7.707 12.656 1 83 179 ILE B CA 1
ATOM 3899 C C . ILE B 1 179 ? 10.797 7.199 11.258 1 83 179 ILE B C 1
ATOM 3901 O O . ILE B 1 179 ? 10.938 6.008 10.969 1 83 179 ILE B O 1
ATOM 3905 N N . GLY B 1 180 ? 10.352 8.094 10.406 1 81.31 180 GLY B N 1
ATOM 3906 C CA . GLY B 1 180 ? 10.055 7.711 9.039 1 81.31 180 GLY B CA 1
ATOM 3907 C C . GLY B 1 180 ? 11.25 7.105 8.32 1 81.31 180 GLY B C 1
ATOM 3908 O O . GLY B 1 180 ? 11.117 6.074 7.652 1 81.31 180 GLY B O 1
ATOM 3909 N N . VAL B 1 181 ? 12.344 7.68 8.57 1 82.12 181 VAL B N 1
ATOM 3910 C CA . VAL B 1 181 ? 13.562 7.211 7.922 1 82.12 181 VAL B CA 1
ATOM 3911 C C . VAL B 1 181 ? 13.992 5.875 8.523 1 82.12 181 VAL B C 1
ATOM 3913 O O . VAL B 1 181 ? 14.477 4.992 7.812 1 82.12 181 VAL B O 1
ATOM 3916 N N . ALA B 1 182 ? 13.773 5.75 9.773 1 86.31 182 ALA B N 1
ATOM 3917 C CA . ALA B 1 182 ? 14.125 4.5 10.445 1 86.31 182 ALA B CA 1
ATOM 3918 C C . ALA B 1 182 ? 13.266 3.348 9.938 1 86.31 182 ALA B C 1
ATOM 3920 O O . ALA B 1 182 ? 13.766 2.238 9.727 1 86.31 182 ALA B O 1
ATOM 3921 N N . VAL B 1 183 ? 12.016 3.67 9.789 1 87.38 183 VAL B N 1
ATOM 3922 C CA . VAL B 1 183 ? 11.102 2.656 9.273 1 87.38 183 VAL B CA 1
ATOM 3923 C C . VAL B 1 183 ? 11.477 2.299 7.84 1 87.38 183 VAL B C 1
ATOM 3925 O O . VAL B 1 183 ? 11.477 1.123 7.465 1 87.38 183 VAL B O 1
ATOM 3928 N N . LEU B 1 184 ? 11.789 3.26 7.074 1 86 184 LEU B N 1
ATOM 3929 C CA . LEU B 1 184 ? 12.25 3.02 5.711 1 86 184 LEU B CA 1
ATOM 3930 C C . LEU B 1 184 ? 13.516 2.168 5.699 1 86 184 LEU B C 1
ATOM 3932 O O . LEU B 1 184 ? 13.602 1.195 4.949 1 86 184 LEU B O 1
ATOM 3936 N N . GLU B 1 185 ? 14.422 2.506 6.559 1 89.38 185 GLU B N 1
ATOM 3937 C CA . GLU B 1 185 ? 15.695 1.788 6.648 1 89.38 185 GLU B CA 1
ATOM 3938 C C . GLU B 1 185 ? 15.477 0.331 7.047 1 89.38 185 GLU B C 1
ATOM 3940 O O . GLU B 1 185 ? 16.125 -0.568 6.516 1 89.38 185 GLU B O 1
ATOM 3945 N N . LEU B 1 186 ? 14.57 0.125 7.895 1 87.31 186 LEU B N 1
ATOM 3946 C CA . LEU B 1 186 ? 14.289 -1.238 8.328 1 87.31 186 LEU B CA 1
ATOM 3947 C C . LEU B 1 186 ? 13.789 -2.086 7.164 1 87.31 186 LEU B C 1
ATOM 3949 O O . LEU B 1 186 ? 14.242 -3.217 6.973 1 87.31 186 LEU B O 1
ATOM 3953 N N . GLY B 1 187 ? 12.906 -1.517 6.441 1 86.56 187 GLY B N 1
ATOM 3954 C CA . GLY B 1 187 ? 12.383 -2.238 5.297 1 86.56 187 GLY B CA 1
ATOM 3955 C C . GLY B 1 187 ? 13.43 -2.543 4.246 1 86.56 187 GLY B C 1
ATOM 3956 O O . GLY B 1 187 ? 13.516 -3.668 3.748 1 86.56 187 GLY B O 1
ATOM 3957 N N . VAL B 1 188 ? 14.266 -1.631 3.973 1 89.69 188 VAL B N 1
ATOM 3958 C CA . VAL B 1 188 ? 15.266 -1.751 2.916 1 89.69 188 VAL B CA 1
ATOM 3959 C C . VAL B 1 188 ? 16.375 -2.711 3.354 1 89.69 188 VAL B C 1
ATOM 3961 O O . VAL B 1 188 ? 16.828 -3.535 2.564 1 89.69 188 VAL B O 1
ATOM 3964 N N . VAL B 1 189 ? 16.734 -2.623 4.598 1 89.06 189 VAL B N 1
ATOM 3965 C CA . VAL B 1 189 ? 17.781 -3.484 5.129 1 89.06 189 VAL B CA 1
ATOM 3966 C C . VAL B 1 189 ? 17.312 -4.934 5.145 1 89.06 189 VAL B C 1
ATOM 3968 O O . VAL B 1 189 ? 18.047 -5.844 4.766 1 89.06 189 VAL B O 1
ATOM 3971 N N . LEU B 1 190 ? 16.078 -5.109 5.516 1 86.38 190 LEU B N 1
ATOM 3972 C CA . LEU B 1 190 ? 15.539 -6.465 5.57 1 86.38 190 LEU B CA 1
ATOM 3973 C C . LEU B 1 190 ? 15.484 -7.082 4.176 1 86.38 190 LEU B C 1
ATOM 3975 O O . LEU B 1 190 ? 15.945 -8.211 3.979 1 86.38 190 LEU B O 1
ATOM 3979 N N . HIS B 1 191 ? 14.984 -6.398 3.289 1 89.75 191 HIS B N 1
ATOM 3980 C CA . HIS B 1 191 ? 14.867 -6.953 1.945 1 89.75 191 HIS B CA 1
ATOM 3981 C C . HIS B 1 191 ? 16.234 -7.16 1.313 1 89.75 191 HIS B C 1
ATOM 3983 O O . HIS B 1 191 ? 16.453 -8.125 0.573 1 89.75 191 HIS B O 1
ATOM 3989 N N . SER B 1 192 ? 17.234 -6.25 1.663 1 94.25 192 SER B N 1
ATOM 3990 C CA . SER B 1 192 ? 18.594 -6.371 1.136 1 94.25 192 SER B CA 1
ATOM 3991 C C . SER B 1 192 ? 19.266 -7.641 1.639 1 94.25 192 SER B C 1
ATOM 3993 O O . SER B 1 192 ? 19.984 -8.305 0.89 1 94.25 192 SER B O 1
ATOM 3995 N N . ALA B 1 193 ? 19 -7.949 2.84 1 90.81 193 ALA B N 1
ATOM 3996 C CA . ALA B 1 193 ? 19.547 -9.18 3.4 1 90.81 193 ALA B CA 1
ATOM 3997 C C . ALA B 1 193 ? 19.016 -10.406 2.674 1 90.81 193 ALA B C 1
ATOM 3999 O O . ALA B 1 193 ? 19.781 -11.32 2.336 1 90.81 193 ALA B O 1
ATOM 4000 N N . VAL B 1 194 ? 17.797 -10.406 2.41 1 87.25 194 VAL B N 1
ATOM 4001 C CA . VAL B 1 194 ? 17.141 -11.555 1.8 1 87.25 194 VAL B CA 1
ATOM 4002 C C . VAL B 1 194 ? 17.594 -11.703 0.35 1 87.25 194 VAL B C 1
ATOM 4004 O O . VAL B 1 194 ? 17.891 -12.812 -0.102 1 87.25 194 VAL B O 1
ATOM 4007 N N . ILE B 1 195 ? 17.656 -10.617 -0.363 1 89.75 195 ILE B N 1
ATOM 4008 C CA . ILE B 1 195 ? 18.062 -10.664 -1.766 1 89.75 195 ILE B CA 1
ATOM 4009 C C . ILE B 1 195 ? 19.5 -11.156 -1.876 1 89.75 195 ILE B C 1
ATOM 4011 O O . ILE B 1 195 ? 19.844 -11.875 -2.812 1 89.75 195 ILE B O 1
ATOM 4015 N N . GLY B 1 196 ? 20.344 -10.734 -0.975 1 92.44 196 GLY B N 1
ATOM 4016 C CA . GLY B 1 196 ? 21.703 -11.25 -0.957 1 92.44 196 GLY B CA 1
ATOM 4017 C C . GLY B 1 196 ? 21.766 -12.758 -0.793 1 92.44 196 GLY B C 1
ATOM 4018 O O . GLY B 1 196 ? 22.484 -13.438 -1.525 1 92.44 196 GLY B O 1
ATOM 4019 N N . LEU B 1 197 ? 21 -13.258 0.06 1 88.69 197 LEU B N 1
ATOM 4020 C CA . LEU B 1 197 ? 20.938 -14.688 0.326 1 88.69 197 LEU B CA 1
ATOM 4021 C C . LEU B 1 197 ? 20.406 -15.445 -0.887 1 88.69 197 LEU B C 1
ATOM 4023 O O . LEU B 1 197 ? 20.984 -16.453 -1.29 1 88.69 197 LEU B O 1
ATOM 4027 N N . THR B 1 198 ? 19.375 -14.922 -1.439 1 85.38 198 THR B N 1
ATOM 4028 C CA . THR B 1 198 ? 18.719 -15.609 -2.543 1 85.38 198 THR B CA 1
ATOM 4029 C C . THR B 1 198 ? 19.578 -15.555 -3.805 1 85.38 198 THR B C 1
ATOM 4031 O O . THR B 1 198 ? 19.578 -16.5 -4.605 1 85.38 198 THR B O 1
ATOM 4034 N N . LEU B 1 199 ? 20.266 -14.469 -3.967 1 89.19 199 LEU B N 1
ATOM 4035 C CA . LEU B 1 199 ? 21.172 -14.352 -5.105 1 89.19 199 LEU B CA 1
ATOM 4036 C C . LEU B 1 199 ? 22.234 -15.453 -5.078 1 89.19 199 LEU B C 1
ATOM 4038 O O . LEU B 1 199 ? 22.547 -16.047 -6.117 1 89.19 199 LEU B O 1
ATOM 4042 N N . ALA B 1 200 ? 22.734 -15.852 -3.963 1 89.88 200 ALA B N 1
ATOM 4043 C CA . ALA B 1 200 ? 23.828 -16.812 -3.807 1 89.88 200 ALA B CA 1
ATOM 4044 C C . ALA B 1 200 ? 23.391 -18.203 -4.207 1 89.88 200 ALA B C 1
ATOM 4046 O O . ALA B 1 200 ? 24.188 -19.016 -4.688 1 89.88 200 ALA B O 1
ATOM 4047 N N . VAL B 1 201 ? 22.141 -18.484 -4.062 1 84 201 VAL B N 1
ATOM 4048 C CA . VAL B 1 201 ? 21.688 -19.859 -4.25 1 84 201 VAL B CA 1
ATOM 4049 C C . VAL B 1 201 ? 20.891 -19.984 -5.539 1 84 201 VAL B C 1
ATOM 4051 O O . VAL B 1 201 ? 20.391 -21.047 -5.871 1 84 201 VAL B O 1
ATOM 4054 N N . ASP B 1 202 ? 20.797 -18.875 -6.191 1 83.94 202 ASP B N 1
ATOM 4055 C CA . ASP B 1 202 ? 19.984 -18.891 -7.41 1 83.94 202 ASP B CA 1
ATOM 4056 C C . ASP B 1 202 ? 20.75 -19.516 -8.57 1 83.94 202 ASP B C 1
ATOM 4058 O O . ASP B 1 202 ? 21.953 -19.266 -8.734 1 83.94 202 ASP B O 1
ATOM 4062 N N . SER B 1 203 ? 20.047 -20.297 -9.43 1 82.56 203 SER B N 1
ATOM 4063 C CA . SER B 1 203 ? 20.656 -20.969 -10.578 1 82.56 203 SER B CA 1
ATOM 4064 C C . SER B 1 203 ? 21.031 -19.969 -11.672 1 82.56 203 SER B C 1
ATOM 4066 O O . SER B 1 203 ? 21.953 -20.219 -12.461 1 82.56 203 SER B O 1
ATOM 4068 N N . GLN B 1 204 ? 20.312 -18.859 -11.664 1 84.81 204 GLN B N 1
ATOM 4069 C CA . GLN B 1 204 ? 20.609 -17.812 -12.633 1 84.81 204 GLN B CA 1
ATOM 4070 C C . GLN B 1 204 ? 21.375 -16.656 -11.992 1 84.81 204 GLN B C 1
ATOM 4072 O O . GLN B 1 204 ? 20.984 -15.5 -12.117 1 84.81 204 GLN B O 1
ATOM 4077 N N . PHE B 1 205 ? 22.469 -16.938 -11.477 1 86.5 205 PHE B N 1
ATOM 4078 C CA . PHE B 1 205 ? 23.25 -16.016 -10.672 1 86.5 205 PHE B CA 1
ATOM 4079 C C . PHE B 1 205 ? 23.672 -14.805 -11.484 1 86.5 205 PHE B C 1
ATOM 4081 O O . PHE B 1 205 ? 23.484 -13.664 -11.047 1 86.5 205 PHE B O 1
ATOM 4088 N N . LYS B 1 206 ? 24.109 -15 -12.711 1 87.06 206 LYS B N 1
ATOM 4089 C CA . LYS B 1 206 ? 24.656 -13.906 -13.508 1 87.06 206 LYS B CA 1
ATOM 4090 C C . LYS B 1 206 ? 23.562 -12.906 -13.883 1 87.06 206 LYS B C 1
ATOM 4092 O O . LYS B 1 206 ? 23.75 -11.695 -13.766 1 87.06 206 LYS B O 1
ATOM 4097 N N . THR B 1 207 ? 22.453 -13.398 -14.266 1 85.38 207 THR B N 1
ATOM 4098 C CA . THR B 1 207 ? 21.344 -12.539 -14.641 1 85.38 207 THR B CA 1
ATOM 4099 C C . THR B 1 207 ? 20.797 -11.789 -13.422 1 85.38 207 THR B C 1
ATOM 4101 O O . THR B 1 207 ? 20.578 -10.578 -13.477 1 85.38 207 THR B O 1
ATOM 4104 N N . LEU B 1 208 ? 20.641 -12.523 -12.367 1 87.44 208 LEU B N 1
ATOM 4105 C CA . LEU B 1 208 ? 20.125 -11.914 -11.148 1 87.44 208 LEU B CA 1
ATOM 4106 C C . LEU B 1 208 ? 21.125 -10.914 -10.57 1 87.44 208 LEU B C 1
ATOM 4108 O O . LEU B 1 208 ? 20.719 -9.898 -9.992 1 87.44 208 LEU B O 1
ATOM 4112 N N . PHE B 1 209 ? 22.375 -11.266 -10.812 1 91.94 209 PHE B N 1
ATOM 4113 C CA . PHE B 1 209 ? 23.438 -10.391 -10.328 1 91.94 209 PHE B CA 1
ATOM 4114 C C . PHE B 1 209 ? 23.328 -9.008 -10.961 1 91.94 209 PHE B C 1
ATOM 4116 O O . PHE B 1 209 ? 23.406 -7.992 -10.258 1 91.94 209 PHE B O 1
ATOM 4123 N N . ALA B 1 210 ? 23.094 -8.938 -12.164 1 88.88 210 ALA B N 1
ATOM 4124 C CA . ALA B 1 210 ? 22.953 -7.668 -12.875 1 88.88 210 ALA B CA 1
ATOM 4125 C C . ALA B 1 210 ? 21.734 -6.891 -12.375 1 88.88 210 ALA B C 1
ATOM 4127 O O . ALA B 1 210 ? 21.797 -5.676 -12.195 1 88.88 210 ALA B O 1
ATOM 4128 N N . VAL B 1 211 ? 20.688 -7.555 -12.156 1 88.5 211 VAL B N 1
ATOM 4129 C CA . VAL B 1 211 ? 19.453 -6.926 -11.688 1 88.5 211 VAL B CA 1
ATOM 4130 C C . VAL B 1 211 ? 19.656 -6.355 -10.281 1 88.5 211 VAL B C 1
ATOM 4132 O O . VAL B 1 211 ? 19.234 -5.234 -9.992 1 88.5 211 VAL B O 1
ATOM 4135 N N . VAL B 1 212 ? 20.359 -7.09 -9.484 1 91.81 212 VAL B N 1
ATOM 4136 C CA . VAL B 1 212 ? 20.578 -6.695 -8.094 1 91.81 212 VAL B CA 1
ATOM 4137 C C . VAL B 1 212 ? 21.484 -5.465 -8.047 1 91.81 212 VAL B C 1
ATOM 4139 O O . VAL B 1 212 ? 21.25 -4.547 -7.254 1 91.81 212 VAL B O 1
ATOM 4142 N N . ILE B 1 213 ? 22.469 -5.453 -8.914 1 92.81 213 ILE B N 1
ATOM 4143 C CA . ILE B 1 213 ? 23.375 -4.309 -8.953 1 92.81 213 ILE B CA 1
ATOM 4144 C C . ILE B 1 213 ? 22.594 -3.049 -9.32 1 92.81 213 ILE B C 1
ATOM 4146 O O . ILE B 1 213 ? 22.75 -2 -8.695 1 92.81 213 ILE B O 1
ATOM 4150 N N . PHE B 1 214 ? 21.797 -3.131 -10.281 1 90.19 214 PHE B N 1
ATOM 4151 C CA . PHE B 1 214 ? 20.984 -2 -10.734 1 90.19 214 PHE B CA 1
ATOM 4152 C C . PHE B 1 214 ? 20.031 -1.546 -9.641 1 90.19 214 PHE B C 1
ATOM 4154 O O . PHE B 1 214 ? 19.969 -0.358 -9.312 1 90.19 214 PHE B O 1
ATOM 4161 N N . HIS B 1 215 ? 19.375 -2.416 -9.109 1 91.19 215 HIS B N 1
ATOM 4162 C CA . HIS B 1 215 ? 18.391 -2.129 -8.07 1 91.19 215 HIS B CA 1
ATOM 4163 C C . HIS B 1 215 ? 19.062 -1.535 -6.836 1 91.19 215 HIS B C 1
ATOM 4165 O O . HIS B 1 215 ? 18.594 -0.53 -6.297 1 91.19 215 HIS B O 1
ATOM 4171 N N . GLN B 1 216 ? 20.188 -2.125 -6.418 1 93.56 216 GLN B N 1
ATOM 4172 C CA . GLN B 1 216 ? 20.906 -1.664 -5.234 1 93.56 216 GLN B CA 1
ATOM 4173 C C . GLN B 1 216 ? 21.438 -0.247 -5.434 1 93.56 216 GLN B C 1
ATOM 4175 O O . GLN B 1 216 ? 21.422 0.562 -4.504 1 93.56 216 GLN B O 1
ATOM 4180 N N . THR B 1 217 ? 21.844 0.008 -6.602 1 94.81 217 THR B N 1
ATOM 4181 C CA . THR B 1 217 ? 22.391 1.328 -6.887 1 94.81 217 THR B CA 1
ATOM 4182 C C . THR B 1 217 ? 21.312 2.396 -6.805 1 94.81 217 THR B C 1
ATOM 4184 O O . THR B 1 217 ? 21.469 3.4 -6.109 1 94.81 217 THR B O 1
ATOM 4187 N N . PHE B 1 218 ? 20.219 2.156 -7.418 1 93.88 218 PHE B N 1
ATOM 4188 C CA . PHE B 1 218 ? 19.188 3.188 -7.504 1 93.88 218 PHE B CA 1
ATOM 4189 C C . PHE B 1 218 ? 18.375 3.244 -6.215 1 93.88 218 PHE B C 1
ATOM 4191 O O . PHE B 1 218 ? 17.891 4.312 -5.824 1 93.88 218 PHE B O 1
ATOM 4198 N N . GLU B 1 219 ? 18.203 2.156 -5.602 1 93.88 219 GLU B N 1
ATOM 4199 C CA . GLU B 1 219 ? 17.625 2.174 -4.262 1 93.88 219 GLU B CA 1
ATOM 4200 C C . GLU B 1 219 ? 18.5 2.955 -3.289 1 93.88 219 GLU B C 1
ATOM 4202 O O . GLU B 1 219 ? 18 3.746 -2.486 1 93.88 219 GLU B O 1
ATOM 4207 N N . GLY B 1 220 ? 19.828 2.699 -3.396 1 95.31 220 GLY B N 1
ATOM 4208 C CA . GLY B 1 220 ? 20.766 3.459 -2.592 1 95.31 220 GLY B CA 1
ATOM 4209 C C . GLY B 1 220 ? 20.734 4.949 -2.867 1 95.31 220 GLY B C 1
ATOM 4210 O O . GLY B 1 220 ? 20.766 5.758 -1.939 1 95.31 220 GLY B O 1
ATOM 4211 N N . LEU B 1 221 ? 20.641 5.289 -4.121 1 95.06 221 LEU B N 1
ATOM 4212 C CA . LEU B 1 221 ? 20.547 6.691 -4.5 1 95.06 221 LEU B CA 1
ATOM 4213 C C . LEU B 1 221 ? 19.297 7.332 -3.9 1 95.06 221 LEU B C 1
ATOM 4215 O O . LEU B 1 221 ? 19.344 8.469 -3.424 1 95.06 221 LEU B O 1
ATOM 4219 N N . GLY B 1 222 ? 18.234 6.578 -3.967 1 93.69 222 GLY B N 1
ATOM 4220 C CA . GLY B 1 222 ? 17.016 7.066 -3.361 1 93.69 222 GLY B CA 1
ATOM 4221 C C . GLY B 1 222 ? 17.125 7.258 -1.859 1 93.69 222 GLY B C 1
ATOM 4222 O O . GLY B 1 222 ? 16.766 8.312 -1.334 1 93.69 222 GLY B O 1
ATOM 4223 N N . LEU B 1 223 ? 17.609 6.309 -1.209 1 93.56 223 LEU B N 1
ATOM 4224 C CA . LEU B 1 223 ? 17.797 6.355 0.237 1 93.56 223 LEU B CA 1
ATOM 4225 C C . LEU B 1 223 ? 18.766 7.473 0.621 1 93.56 223 LEU B C 1
ATOM 4227 O O . LEU B 1 223 ? 18.484 8.266 1.518 1 93.56 223 LEU B O 1
ATOM 4231 N N . GLY B 1 224 ? 19.875 7.523 -0.059 1 94.38 224 GLY B N 1
ATOM 4232 C CA . GLY B 1 224 ? 20.875 8.547 0.214 1 94.38 224 GLY B CA 1
ATOM 4233 C C . GLY B 1 224 ? 20.344 9.953 0.02 1 94.38 224 GLY B C 1
ATOM 4234 O O . GLY B 1 224 ? 20.672 10.852 0.806 1 94.38 224 GLY B O 1
ATOM 4235 N N . SER B 1 225 ? 19.609 10.109 -1.01 1 93.38 225 SER B N 1
ATOM 4236 C CA . SER B 1 225 ? 19.031 11.43 -1.275 1 93.38 225 SER B CA 1
ATOM 4237 C C . SER B 1 225 ? 18.078 11.852 -0.163 1 93.38 225 SER B C 1
ATOM 4239 O O . SER B 1 225 ? 18.062 13.016 0.231 1 93.38 225 SER B O 1
ATOM 4241 N N . ARG B 1 226 ? 17.375 10.961 0.365 1 89.81 226 ARG B N 1
ATOM 4242 C CA . ARG B 1 226 ? 16.469 11.258 1.468 1 89.81 226 ARG B CA 1
ATOM 4243 C C . ARG B 1 226 ? 17.234 11.555 2.748 1 89.81 226 ARG B C 1
ATOM 4245 O O . ARG B 1 226 ? 16.891 12.484 3.482 1 89.81 226 ARG B O 1
ATOM 4252 N N . LEU B 1 227 ? 18.219 10.781 2.969 1 90.44 227 LEU B N 1
ATOM 4253 C CA . LEU B 1 227 ? 19.031 10.953 4.172 1 90.44 227 LEU B CA 1
ATOM 4254 C C . LEU B 1 227 ? 19.781 12.281 4.141 1 90.44 227 LEU B C 1
ATOM 4256 O O . LEU B 1 227 ? 19.984 12.898 5.184 1 90.44 227 LEU B O 1
ATOM 4260 N N . SER B 1 228 ? 20.125 12.688 2.975 1 90.06 228 SER B N 1
ATOM 4261 C CA . SER B 1 228 ? 20.891 13.922 2.818 1 90.06 228 SER B CA 1
ATOM 4262 C C . SER B 1 228 ? 20.031 15.148 3.121 1 90.06 228 SER B C 1
ATOM 4264 O O . SER B 1 228 ? 20.562 16.219 3.391 1 90.06 228 SER B O 1
ATOM 4266 N N . GLN B 1 229 ? 18.734 14.984 3.061 1 84.5 229 GLN B N 1
ATOM 4267 C CA . GLN B 1 229 ? 17.828 16.109 3.254 1 84.5 229 GLN B CA 1
ATOM 4268 C C . GLN B 1 229 ? 17.375 16.219 4.711 1 84.5 229 GLN B C 1
ATOM 4270 O O . GLN B 1 229 ? 16.672 17.156 5.082 1 84.5 229 GLN B O 1
ATOM 4275 N N . LEU B 1 230 ? 17.797 15.305 5.523 1 81.38 230 LEU B N 1
ATOM 4276 C CA . LEU B 1 230 ? 17.453 15.352 6.938 1 81.38 230 LEU B CA 1
ATOM 4277 C C . LEU B 1 230 ? 18.188 16.484 7.648 1 81.38 230 LEU B C 1
ATOM 4279 O O . LEU B 1 230 ? 19.391 16.641 7.461 1 81.38 230 LEU B O 1
ATOM 4283 N N . LYS B 1 231 ? 17.359 17.328 8.242 1 76.69 231 LYS B N 1
ATOM 4284 C CA . LYS B 1 231 ? 17.953 18.375 9.062 1 76.69 231 LYS B CA 1
ATOM 4285 C C . LYS B 1 231 ? 18.281 17.859 10.461 1 76.69 231 LYS B C 1
ATOM 4287 O O . LYS B 1 231 ? 17.375 17.672 11.281 1 76.69 231 LYS B O 1
ATOM 4292 N N . MET B 1 232 ? 19.469 17.469 10.617 1 74.31 232 MET B N 1
ATOM 4293 C CA . MET B 1 232 ? 19.891 16.906 11.891 1 74.31 232 MET B CA 1
ATOM 4294 C C . MET B 1 232 ? 20.688 17.906 12.711 1 74.31 232 MET B C 1
ATOM 4296 O O . MET B 1 232 ? 21.25 18.844 12.148 1 74.31 232 MET B O 1
ATOM 4300 N N . ILE B 1 233 ? 20.547 17.812 13.992 1 73.19 233 ILE B N 1
ATOM 4301 C CA . ILE B 1 233 ? 21.438 18.547 14.875 1 73.19 233 ILE B CA 1
ATOM 4302 C C . ILE B 1 233 ? 22.875 18.094 14.664 1 73.19 233 ILE B C 1
ATOM 4304 O O . ILE B 1 233 ? 23.109 16.938 14.273 1 73.19 233 ILE B O 1
ATOM 4308 N N . LYS B 1 234 ? 23.766 19.016 14.867 1 76.25 234 LYS B N 1
ATOM 4309 C CA . LYS B 1 234 ? 25.172 18.781 14.602 1 76.25 234 LYS B CA 1
ATOM 4310 C C . LYS B 1 234 ? 25.656 17.5 15.281 1 76.25 234 LYS B C 1
ATOM 4312 O O . LYS B 1 234 ? 26.438 16.734 14.711 1 76.25 234 LYS B O 1
ATOM 4317 N N . LYS B 1 235 ? 25.109 17.172 16.438 1 79.12 235 LYS B N 1
ATOM 4318 C CA . LYS B 1 235 ? 25.531 16.016 17.219 1 79.12 235 LYS B CA 1
ATOM 4319 C C . LYS B 1 235 ? 25.172 14.719 16.516 1 79.12 235 LYS B C 1
ATOM 4321 O O . LYS B 1 235 ? 25.859 13.703 16.672 1 79.12 235 LYS B O 1
ATOM 4326 N N . TYR B 1 236 ? 24.219 14.742 15.68 1 81.12 236 TYR B N 1
ATOM 4327 C CA . TYR B 1 236 ? 23.719 13.523 15.062 1 81.12 236 TYR B CA 1
ATOM 4328 C C . TYR B 1 236 ? 23.953 13.539 13.562 1 81.12 236 TYR B C 1
ATOM 4330 O O . TYR B 1 236 ? 23.328 12.766 12.82 1 81.12 236 TYR B O 1
ATOM 4338 N N . ASN B 1 237 ? 24.891 14.312 13.117 1 83.75 237 ASN B N 1
ATOM 4339 C CA . ASN B 1 237 ? 25.188 14.43 11.695 1 83.75 237 ASN B CA 1
ATOM 4340 C C . ASN B 1 237 ? 25.828 13.156 11.148 1 83.75 237 ASN B C 1
ATOM 4342 O O . ASN B 1 237 ? 25.891 12.969 9.93 1 83.75 237 ASN B O 1
ATOM 4346 N N . TRP B 1 238 ? 26.234 12.266 11.992 1 88.38 238 TRP B N 1
ATOM 4347 C CA . TRP B 1 238 ? 26.859 11.016 11.562 1 88.38 238 TRP B CA 1
ATOM 4348 C C . TRP B 1 238 ? 25.812 9.969 11.227 1 88.38 238 TRP B C 1
ATOM 4350 O O . TRP B 1 238 ? 26.125 8.961 10.586 1 88.38 238 TRP B O 1
ATOM 4360 N N . LEU B 1 239 ? 24.594 10.18 11.578 1 88 239 LEU B N 1
ATOM 4361 C CA . LEU B 1 239 ? 23.531 9.18 11.461 1 88 239 LEU B CA 1
ATOM 4362 C C . LEU B 1 239 ? 23.25 8.852 10 1 88 239 LEU B C 1
ATOM 4364 O O . LEU B 1 239 ? 23.172 7.684 9.617 1 88 239 LEU B O 1
ATOM 4368 N N . PRO B 1 240 ? 23.156 9.875 9.141 1 91.44 240 PRO B N 1
ATOM 4369 C CA . PRO B 1 240 ? 22.906 9.547 7.73 1 91.44 240 PRO B CA 1
ATOM 4370 C C . PRO B 1 240 ? 24.031 8.742 7.098 1 91.44 240 PRO B C 1
ATOM 4372 O O . PRO B 1 240 ? 23.781 7.832 6.305 1 91.44 240 PRO B O 1
ATOM 4375 N N . VAL B 1 241 ? 25.25 9.039 7.465 1 93.31 241 VAL B N 1
ATOM 4376 C CA . VAL B 1 241 ? 26.406 8.328 6.926 1 93.31 241 VAL B CA 1
ATOM 4377 C C . VAL B 1 241 ? 26.422 6.891 7.438 1 93.31 241 VAL B C 1
ATOM 4379 O O . VAL B 1 241 ? 26.656 5.953 6.672 1 93.31 241 VAL B O 1
ATOM 4382 N N . SER B 1 242 ? 26.141 6.727 8.672 1 93.94 242 SER B N 1
ATOM 4383 C CA . SER B 1 242 ? 26.094 5.387 9.25 1 93.94 242 SER B CA 1
ATOM 4384 C C . SER B 1 242 ? 24.984 4.559 8.617 1 93.94 242 SER B C 1
ATOM 4386 O O . SER B 1 242 ? 25.141 3.355 8.391 1 93.94 242 SER B O 1
ATOM 4388 N N . ALA B 1 243 ? 23.844 5.191 8.391 1 93.25 243 ALA B N 1
ATOM 4389 C CA . ALA B 1 243 ? 22.734 4.5 7.75 1 93.25 243 ALA B CA 1
ATOM 4390 C C . ALA B 1 243 ? 23.109 4.059 6.336 1 93.25 243 ALA B C 1
ATOM 4392 O O . ALA B 1 243 ? 22.766 2.949 5.918 1 93.25 243 ALA B O 1
ATOM 4393 N N . GLY B 1 244 ? 23.812 4.949 5.633 1 95 244 GLY B N 1
ATOM 4394 C CA . GLY B 1 244 ? 24.281 4.605 4.301 1 95 244 GLY B CA 1
ATOM 4395 C C . GLY B 1 244 ? 25.266 3.449 4.289 1 95 244 GLY B C 1
ATOM 4396 O O . GLY B 1 244 ? 25.188 2.568 3.432 1 95 244 GLY B O 1
ATOM 4397 N N . ILE B 1 245 ? 26.109 3.41 5.25 1 96.31 245 ILE B N 1
ATOM 4398 C CA . ILE B 1 245 ? 27.094 2.344 5.359 1 96.31 245 ILE B CA 1
ATOM 4399 C C . ILE B 1 245 ? 26.406 1.025 5.691 1 96.31 245 ILE B C 1
ATOM 4401 O O . ILE B 1 245 ? 26.719 -0.015 5.113 1 96.31 245 ILE B O 1
ATOM 4405 N N . THR B 1 246 ? 25.5 1.079 6.582 1 95.19 246 THR B N 1
ATOM 4406 C CA . THR B 1 246 ? 24.75 -0.119 6.949 1 95.19 246 THR B CA 1
ATOM 4407 C C . THR B 1 246 ? 24.047 -0.706 5.734 1 95.19 246 THR B C 1
ATOM 4409 O O . THR B 1 246 ? 24.125 -1.909 5.48 1 95.19 246 THR B O 1
ATOM 4412 N N . TYR B 1 247 ? 23.391 0.139 5 1 95.62 247 TYR B N 1
ATOM 4413 C CA . TYR B 1 247 ? 22.719 -0.298 3.781 1 95.62 247 TYR B CA 1
ATOM 4414 C C . TYR B 1 247 ? 23.688 -0.996 2.842 1 95.62 247 TYR B C 1
ATOM 4416 O O . TYR B 1 247 ? 23.375 -2.043 2.273 1 95.62 247 TYR B O 1
ATOM 4424 N N . SER B 1 248 ? 24.844 -0.456 2.699 1 96.75 248 SER B N 1
ATOM 4425 C CA . SER B 1 248 ? 25.812 -0.935 1.719 1 96.75 248 SER B CA 1
ATOM 4426 C C . SER B 1 248 ? 26.422 -2.27 2.145 1 96.75 248 SER B C 1
ATOM 4428 O O . SER B 1 248 ? 26.891 -3.041 1.307 1 96.75 248 SER B O 1
ATOM 4430 N N . LEU B 1 249 ? 26.312 -2.6 3.369 1 96.94 249 LEU B N 1
ATOM 4431 C CA . LEU B 1 249 ? 26.969 -3.797 3.883 1 96.94 249 LEU B CA 1
ATOM 4432 C C . LEU B 1 249 ? 26 -4.969 3.932 1 96.94 249 LEU B C 1
ATOM 4434 O O . LEU B 1 249 ? 26.422 -6.129 3.914 1 96.94 249 LEU B O 1
ATOM 4438 N N . VAL B 1 250 ? 24.797 -4.746 3.908 1 96 250 VAL B N 1
ATOM 4439 C CA . VAL B 1 250 ? 23.797 -5.766 4.23 1 96 250 VAL B CA 1
ATOM 4440 C C . VAL B 1 250 ? 23.719 -6.785 3.094 1 96 250 VAL B C 1
ATOM 4442 O O . VAL B 1 250 ? 23.781 -7.992 3.33 1 96 250 VAL B O 1
ATOM 4445 N N . THR B 1 251 ? 23.562 -6.273 1.883 1 95.62 251 THR B N 1
ATOM 4446 C CA . THR B 1 251 ? 23.406 -7.188 0.758 1 95.62 251 THR B CA 1
ATOM 4447 C C . THR B 1 251 ? 24.672 -8.031 0.565 1 95.62 251 THR B C 1
ATOM 4449 O O . THR B 1 251 ? 24.594 -9.25 0.396 1 95.62 251 THR B O 1
ATOM 4452 N N . PRO B 1 252 ? 25.875 -7.43 0.597 1 95.94 252 PRO B N 1
ATOM 4453 C CA . PRO B 1 252 ? 27.094 -8.234 0.514 1 95.94 252 PRO B CA 1
ATOM 4454 C C . PRO B 1 252 ? 27.203 -9.258 1.643 1 95.94 252 PRO B C 1
ATOM 4456 O O . PRO B 1 252 ? 27.703 -10.367 1.429 1 95.94 252 PRO B O 1
ATOM 4459 N N . MET B 1 253 ? 26.797 -8.922 2.76 1 96.06 253 MET B N 1
ATOM 4460 C CA . MET B 1 253 ? 26.812 -9.875 3.871 1 96.06 253 MET B CA 1
ATOM 4461 C C . MET B 1 253 ? 25.844 -11.023 3.615 1 96.06 253 MET B C 1
ATOM 4463 O O . MET B 1 253 ? 26.172 -12.188 3.863 1 96.06 253 MET B O 1
ATOM 4467 N N . GLY B 1 254 ? 24.734 -10.68 3.164 1 94 254 GLY B N 1
ATOM 4468 C CA . GLY B 1 254 ? 23.797 -11.727 2.787 1 94 254 GLY B CA 1
ATOM 4469 C C . GLY B 1 254 ? 24.328 -12.656 1.714 1 94 254 GLY B C 1
ATOM 4470 O O . GLY B 1 254 ? 24.156 -13.875 1.799 1 94 254 GLY B O 1
ATOM 4471 N N . LEU B 1 255 ? 24.922 -12.039 0.712 1 94.94 255 LEU B N 1
ATOM 4472 C CA . LEU B 1 255 ? 25.531 -12.82 -0.362 1 94.94 255 LEU B CA 1
ATOM 4473 C C . LEU B 1 255 ? 26.625 -13.734 0.181 1 94.94 255 LEU B C 1
ATOM 4475 O O . LEU B 1 255 ? 26.703 -14.906 -0.186 1 94.94 255 LEU B O 1
ATOM 4479 N N . ALA B 1 256 ? 27.406 -13.281 1.066 1 94.5 256 ALA B N 1
ATOM 4480 C CA . ALA B 1 256 ? 28.484 -14.062 1.667 1 94.5 256 ALA B CA 1
ATOM 4481 C C . ALA B 1 256 ? 27.922 -15.242 2.457 1 94.5 256 ALA B C 1
ATOM 4483 O O . ALA B 1 256 ? 28.422 -16.359 2.338 1 94.5 256 ALA B O 1
ATOM 4484 N N . VAL B 1 257 ? 26.938 -15.016 3.205 1 91.94 257 VAL B N 1
ATOM 4485 C CA . VAL B 1 257 ? 26.297 -16.078 3.984 1 91.94 257 VAL B CA 1
ATOM 4486 C C . VAL B 1 257 ? 25.688 -17.109 3.045 1 91.94 257 VAL B C 1
ATOM 4488 O O . VAL B 1 257 ? 25.844 -18.312 3.258 1 91.94 257 VAL B O 1
ATOM 4491 N N . GLY B 1 258 ? 25.031 -16.625 2.035 1 89.94 258 GLY B N 1
ATOM 4492 C CA . GLY B 1 258 ? 24.438 -17.531 1.058 1 89.94 258 GLY B CA 1
ATOM 4493 C C . GLY B 1 258 ? 25.469 -18.406 0.365 1 89.94 258 GLY B C 1
ATOM 4494 O O . GLY B 1 258 ? 25.266 -19.609 0.198 1 89.94 258 GLY B O 1
ATOM 4495 N N . LEU B 1 259 ? 26.578 -17.844 0.011 1 90.31 259 LEU B N 1
ATOM 4496 C CA . LEU B 1 259 ? 27.656 -18.578 -0.654 1 90.31 259 LEU B CA 1
ATOM 4497 C C . LEU B 1 259 ? 28.281 -19.594 0.289 1 90.31 259 LEU B C 1
ATOM 4499 O O . LEU B 1 259 ? 28.672 -20.688 -0.138 1 90.31 259 LEU B O 1
ATOM 4503 N N . ALA B 1 260 ? 28.312 -19.25 1.518 1 89.12 260 ALA B N 1
ATOM 4504 C CA . ALA B 1 260 ? 28.906 -20.141 2.523 1 89.12 260 ALA B CA 1
ATOM 4505 C C . ALA B 1 260 ? 28.047 -21.375 2.729 1 89.12 260 ALA B C 1
ATOM 4507 O O . ALA B 1 260 ? 28.562 -22.469 3.004 1 89.12 260 ALA B O 1
ATOM 4508 N N . ILE B 1 261 ? 26.812 -21.281 2.48 1 85.62 261 ILE B N 1
ATOM 4509 C CA . ILE B 1 261 ? 25.938 -22.406 2.787 1 85.62 261 ILE B CA 1
ATOM 4510 C C . ILE B 1 261 ? 25.438 -23.047 1.49 1 85.62 261 ILE B C 1
ATOM 4512 O O . ILE B 1 261 ? 24.641 -23.984 1.518 1 85.62 261 ILE B O 1
ATOM 4516 N N . ARG B 1 262 ? 25.781 -22.578 0.423 1 83.81 262 ARG B N 1
ATOM 4517 C CA . ARG B 1 262 ? 25.25 -22.984 -0.874 1 83.81 262 ARG B CA 1
ATOM 4518 C C . ARG B 1 262 ? 25.469 -24.484 -1.11 1 83.81 262 ARG B C 1
ATOM 4520 O O . ARG B 1 262 ? 24.625 -25.156 -1.716 1 83.81 262 ARG B O 1
ATOM 4527 N N . ASN B 1 263 ? 26.594 -24.984 -0.666 1 81.5 263 ASN B N 1
ATOM 4528 C CA . ASN B 1 263 ? 26.891 -26.391 -0.918 1 81.5 263 ASN B CA 1
ATOM 4529 C C . ASN B 1 263 ? 26.125 -27.312 0.031 1 81.5 263 ASN B C 1
ATOM 4531 O O . ASN B 1 263 ? 26.016 -28.516 -0.216 1 81.5 263 ASN B O 1
ATOM 4535 N N . THR B 1 264 ? 25.578 -26.766 1.053 1 79.62 264 THR B N 1
ATOM 4536 C CA . THR B 1 264 ? 24.797 -27.562 1.997 1 79.62 264 THR B CA 1
ATOM 4537 C C . THR B 1 264 ? 23.312 -27.219 1.885 1 79.62 264 THR B C 1
ATOM 4539 O O . THR B 1 264 ? 22.484 -27.812 2.58 1 79.62 264 THR B O 1
ATOM 4542 N N . TYR B 1 265 ? 23.141 -26.359 0.918 1 73.75 265 TYR B N 1
ATOM 4543 C CA . TYR B 1 265 ? 21.797 -25.797 0.797 1 73.75 265 TYR B CA 1
ATOM 4544 C C . TYR B 1 265 ? 21.156 -26.172 -0.533 1 73.75 265 TYR B C 1
ATOM 4546 O O . TYR B 1 265 ? 21.734 -25.922 -1.598 1 73.75 265 TYR B O 1
ATOM 4554 N N . ASN B 1 266 ? 20.125 -27.094 -0.463 1 78.81 266 ASN B N 1
ATOM 4555 C CA . ASN B 1 266 ? 19.328 -27.344 -1.657 1 78.81 266 ASN B CA 1
ATOM 4556 C C . ASN B 1 266 ? 18.203 -26.312 -1.802 1 78.81 266 ASN B C 1
ATOM 4558 O O . ASN B 1 266 ? 17.219 -26.344 -1.053 1 78.81 266 ASN B O 1
ATOM 4562 N N . PRO B 1 267 ? 18.344 -25.406 -2.768 1 78.06 267 PRO B N 1
ATOM 4563 C CA . PRO B 1 267 ? 17.359 -24.328 -2.928 1 78.06 267 PRO B CA 1
ATOM 4564 C C . PRO B 1 267 ? 15.977 -24.859 -3.295 1 78.06 267 PRO B C 1
ATOM 4566 O O . PRO B 1 267 ? 14.984 -24.141 -3.145 1 78.06 267 PRO B O 1
ATOM 4569 N N . ASN B 1 268 ? 15.938 -26.109 -3.684 1 81.81 268 ASN B N 1
ATOM 4570 C CA . ASN B 1 268 ? 14.656 -26.672 -4.086 1 81.81 268 ASN B CA 1
ATOM 4571 C C . ASN B 1 268 ? 14.062 -27.547 -2.984 1 81.81 268 ASN B C 1
ATOM 4573 O O . ASN B 1 268 ? 12.992 -28.141 -3.158 1 81.81 268 ASN B O 1
ATOM 4577 N N . SER B 1 269 ? 14.797 -27.547 -1.863 1 87.69 269 SER B N 1
ATOM 4578 C CA . SER B 1 269 ? 14.234 -28.281 -0.733 1 87.69 269 SER B CA 1
ATOM 4579 C C . SER B 1 269 ? 13.023 -27.562 -0.153 1 87.69 269 SER B C 1
ATOM 4581 O O . SER B 1 269 ? 12.914 -26.344 -0.262 1 87.69 269 SER B O 1
ATOM 4583 N N . ALA B 1 270 ? 12.148 -28.359 0.406 1 90.94 270 ALA B N 1
ATOM 4584 C CA . ALA B 1 270 ? 10.93 -27.812 0.999 1 90.94 270 ALA B CA 1
ATOM 4585 C C . ALA B 1 270 ? 11.266 -26.75 2.045 1 90.94 270 ALA B C 1
ATOM 4587 O O . ALA B 1 270 ? 10.641 -25.688 2.078 1 90.94 270 ALA B O 1
ATOM 4588 N N . LYS B 1 271 ? 12.227 -27.031 2.873 1 89.62 271 LYS B N 1
ATOM 4589 C CA . LYS B 1 271 ? 12.625 -26.109 3.924 1 89.62 271 LYS B CA 1
ATOM 4590 C C . LYS B 1 271 ? 13.172 -24.812 3.33 1 89.62 271 LYS B C 1
ATOM 4592 O O . LYS B 1 271 ? 12.828 -23.719 3.793 1 89.62 271 LYS B O 1
ATOM 4597 N N . ALA B 1 272 ? 13.961 -24.922 2.365 1 86.5 272 ALA B N 1
ATOM 4598 C CA . ALA B 1 272 ? 14.547 -23.75 1.722 1 86.5 272 ALA B CA 1
ATOM 4599 C C . ALA B 1 272 ? 13.477 -22.891 1.061 1 86.5 272 ALA B C 1
ATOM 4601 O O . ALA B 1 272 ? 13.508 -21.672 1.159 1 86.5 272 ALA B O 1
ATOM 4602 N N . LEU B 1 273 ? 12.547 -23.516 0.447 1 91.25 273 LEU B N 1
ATOM 4603 C CA . LEU B 1 273 ? 11.461 -22.812 -0.228 1 91.25 273 LEU B CA 1
ATOM 4604 C C . LEU B 1 273 ? 10.57 -22.094 0.778 1 91.25 273 LEU B C 1
ATOM 4606 O O . LEU B 1 273 ? 10.156 -20.953 0.541 1 91.25 273 LEU B O 1
ATOM 4610 N N . ILE B 1 274 ? 10.383 -22.734 1.866 1 93.31 274 ILE B N 1
ATOM 4611 C CA . ILE B 1 274 ? 9.539 -22.141 2.904 1 93.31 274 ILE B CA 1
ATOM 4612 C C . ILE B 1 274 ? 10.242 -20.922 3.504 1 93.31 274 ILE B C 1
ATOM 4614 O O . ILE B 1 274 ? 9.633 -19.859 3.654 1 93.31 274 ILE B O 1
ATOM 4618 N N . VAL B 1 275 ? 11.508 -21.078 3.75 1 89.38 275 VAL B N 1
ATOM 4619 C CA . VAL B 1 275 ? 12.25 -20 4.383 1 89.38 275 VAL B CA 1
ATOM 4620 C C . VAL B 1 275 ? 12.367 -18.812 3.418 1 89.38 275 VAL B C 1
ATOM 4622 O O . VAL B 1 275 ? 12.086 -17.672 3.783 1 89.38 275 VAL B O 1
ATOM 4625 N N . SER B 1 276 ? 12.75 -19.078 2.227 1 88.81 276 SER B N 1
ATOM 4626 C CA . SER B 1 276 ? 12.914 -18.016 1.237 1 88.81 276 SER B CA 1
ATOM 4627 C C . SER B 1 276 ? 11.578 -17.344 0.92 1 88.81 276 SER B C 1
ATOM 4629 O O . SER B 1 276 ? 11.492 -16.125 0.841 1 88.81 276 SER B O 1
ATOM 4631 N N . GLY B 1 277 ? 10.555 -18.172 0.765 1 93.12 277 GLY B N 1
ATOM 4632 C CA . GLY B 1 277 ? 9.234 -17.641 0.476 1 93.12 277 GLY B CA 1
ATOM 4633 C C . GLY B 1 277 ? 8.688 -16.766 1.588 1 93.12 277 GLY B C 1
ATOM 4634 O O . GLY B 1 277 ? 8.141 -15.695 1.328 1 93.12 277 GLY B O 1
ATOM 4635 N N . CYS B 1 278 ? 8.883 -17.188 2.785 1 94.31 278 CYS B N 1
ATOM 4636 C CA . CYS B 1 278 ? 8.398 -16.438 3.936 1 94.31 278 CYS B CA 1
ATOM 4637 C C . CYS B 1 278 ? 9.148 -15.125 4.09 1 94.31 278 CYS B C 1
ATOM 4639 O O . CYS B 1 278 ? 8.539 -14.086 4.359 1 94.31 278 CYS B O 1
ATOM 4641 N N . LEU B 1 279 ? 10.398 -15.188 3.875 1 91.69 279 LEU B N 1
ATOM 4642 C CA . LEU B 1 279 ? 11.203 -13.977 4.016 1 91.69 279 LEU B CA 1
ATOM 4643 C C . LEU B 1 279 ? 10.898 -12.992 2.891 1 91.69 279 LEU B C 1
ATOM 4645 O O . LEU B 1 279 ? 10.781 -11.789 3.131 1 91.69 279 LEU B O 1
ATOM 4649 N N . ASP B 1 280 ? 10.758 -13.516 1.7 1 93.25 280 ASP B N 1
ATOM 4650 C CA . ASP B 1 280 ? 10.398 -12.672 0.564 1 93.25 280 ASP B CA 1
ATOM 4651 C C . ASP B 1 280 ? 9.039 -12.023 0.771 1 93.25 280 ASP B C 1
ATOM 4653 O O . ASP B 1 280 ? 8.867 -10.828 0.517 1 93.25 280 ASP B O 1
ATOM 4657 N N . SER B 1 281 ? 8.125 -12.828 1.241 1 96.62 281 SER B N 1
ATOM 4658 C CA . SER B 1 281 ? 6.777 -12.32 1.479 1 96.62 281 SER B CA 1
ATOM 4659 C C . SER B 1 281 ? 6.777 -11.25 2.564 1 96.62 281 SER B C 1
ATOM 4661 O O . SER B 1 281 ? 6.125 -10.211 2.42 1 96.62 281 SER B O 1
ATOM 4663 N N . PHE B 1 282 ? 7.48 -11.539 3.602 1 95.25 282 PHE B N 1
ATOM 4664 C CA . PHE B 1 282 ? 7.582 -10.586 4.699 1 95.25 282 PHE B CA 1
ATOM 4665 C C . PHE B 1 282 ? 8.211 -9.273 4.227 1 95.25 282 PHE B C 1
ATOM 4667 O O . PHE B 1 282 ? 7.703 -8.195 4.523 1 95.25 282 PHE B O 1
ATOM 4674 N N . SER B 1 283 ? 9.258 -9.375 3.453 1 93.75 283 SER B N 1
ATOM 4675 C CA . SER B 1 283 ? 9.953 -8.203 2.926 1 93.75 283 SER B CA 1
ATOM 4676 C C . SER B 1 283 ? 9.062 -7.438 1.946 1 93.75 283 SER B C 1
ATOM 4678 O O . SER B 1 283 ? 9.094 -6.207 1.907 1 93.75 283 SER B O 1
ATOM 4680 N N . ALA B 1 284 ? 8.32 -8.156 1.164 1 96.12 284 ALA B N 1
ATOM 4681 C CA . ALA B 1 284 ? 7.41 -7.523 0.211 1 96.12 284 ALA B CA 1
ATOM 4682 C C . ALA B 1 284 ? 6.398 -6.633 0.926 1 96.12 284 ALA B C 1
ATOM 4684 O O . ALA B 1 284 ? 6.172 -5.492 0.518 1 96.12 284 ALA B O 1
ATOM 4685 N N . GLY B 1 285 ? 5.836 -7.133 1.996 1 96.81 285 GLY B N 1
ATOM 4686 C CA . GLY B 1 285 ? 4.871 -6.355 2.756 1 96.81 285 GLY B CA 1
ATOM 4687 C C . GLY B 1 285 ? 5.473 -5.105 3.377 1 96.81 285 GLY B C 1
ATOM 4688 O O . GLY B 1 285 ? 4.879 -4.027 3.305 1 96.81 285 GLY B O 1
ATOM 4689 N N . VAL B 1 286 ? 6.602 -5.234 3.945 1 95 286 VAL B N 1
ATOM 4690 C CA . VAL B 1 286 ? 7.277 -4.102 4.574 1 95 286 VAL B CA 1
ATOM 4691 C C . VAL B 1 286 ? 7.59 -3.037 3.521 1 95 286 VAL B C 1
ATOM 4693 O O . VAL B 1 286 ? 7.34 -1.85 3.74 1 95 286 VAL B O 1
ATOM 4696 N N . LEU B 1 287 ? 8.086 -3.504 2.406 1 95 287 LEU B N 1
ATOM 4697 C CA . LEU B 1 287 ? 8.461 -2.566 1.352 1 95 287 LEU B CA 1
ATOM 4698 C C . LEU B 1 287 ? 7.223 -1.946 0.712 1 95 287 LEU B C 1
ATOM 4700 O O . LEU B 1 287 ? 7.25 -0.788 0.289 1 95 287 LEU B O 1
ATOM 4704 N N . MET B 1 288 ? 6.172 -2.707 0.649 1 96.94 288 MET B N 1
ATOM 4705 C CA . MET B 1 288 ? 4.926 -2.152 0.132 1 96.94 288 MET B CA 1
ATOM 4706 C C . MET B 1 288 ? 4.426 -1.017 1.019 1 96.94 288 MET B C 1
ATOM 4708 O O . MET B 1 288 ? 4.035 0.04 0.519 1 96.94 288 MET B O 1
ATOM 4712 N N . TYR B 1 289 ? 4.484 -1.238 2.281 1 96.62 289 TYR B N 1
ATOM 4713 C CA . TYR B 1 289 ? 4.066 -0.209 3.227 1 96.62 289 TYR B CA 1
ATOM 4714 C C . TYR B 1 289 ? 4.965 1.018 3.129 1 96.62 289 TYR B C 1
ATOM 4716 O O . TYR B 1 289 ? 4.48 2.145 3.014 1 96.62 289 TYR B O 1
ATOM 4724 N N . THR B 1 290 ? 6.215 0.816 3.189 1 93.56 290 THR B N 1
ATOM 4725 C CA . THR B 1 290 ? 7.16 1.925 3.152 1 93.56 290 THR B CA 1
ATOM 4726 C C . THR B 1 290 ? 7.086 2.656 1.815 1 93.56 290 THR B C 1
ATOM 4728 O O . THR B 1 290 ? 7.164 3.885 1.77 1 93.56 290 THR B O 1
ATOM 4731 N N . GLY B 1 291 ? 6.977 1.885 0.766 1 95.31 291 GLY B N 1
ATOM 4732 C CA . GLY B 1 291 ? 6.891 2.482 -0.557 1 95.31 291 GLY B CA 1
ATOM 4733 C C . GLY B 1 291 ? 5.633 3.307 -0.76 1 95.31 291 GLY B C 1
ATOM 4734 O O . GLY B 1 291 ? 5.695 4.434 -1.258 1 95.31 291 GLY B O 1
ATOM 4735 N N . LEU B 1 292 ? 4.531 2.805 -0.316 1 96.75 292 LEU B N 1
ATOM 4736 C CA . LEU B 1 292 ? 3.26 3.463 -0.589 1 96.75 292 LEU B CA 1
ATOM 4737 C C . LEU B 1 292 ? 2.975 4.547 0.445 1 96.75 292 LEU B C 1
ATOM 4739 O O . LEU B 1 292 ? 2.527 5.641 0.095 1 96.75 292 LEU B O 1
ATOM 4743 N N . VAL B 1 293 ? 3.295 4.27 1.692 1 93.88 293 VAL B N 1
ATOM 4744 C CA . VAL B 1 293 ? 2.914 5.184 2.766 1 93.88 293 VAL B CA 1
ATOM 4745 C C . VAL B 1 293 ? 4.047 6.172 3.033 1 93.88 293 VAL B C 1
ATOM 4747 O O . VAL B 1 293 ? 3.855 7.387 2.934 1 93.88 293 VAL B O 1
ATOM 4750 N N . GLU B 1 294 ? 5.203 5.711 3.213 1 91 294 GLU B N 1
ATOM 4751 C CA . GLU B 1 294 ? 6.297 6.562 3.674 1 91 294 GLU B CA 1
ATOM 4752 C C . GLU B 1 294 ? 6.938 7.316 2.512 1 91 294 GLU B C 1
ATOM 4754 O O . GLU B 1 294 ? 7.539 8.375 2.707 1 91 294 GLU B O 1
ATOM 4759 N N . LEU B 1 295 ? 6.789 6.75 1.3 1 93.44 295 LEU B N 1
ATOM 4760 C CA . LEU B 1 295 ? 7.434 7.418 0.173 1 93.44 295 LEU B CA 1
ATOM 4761 C C . LEU B 1 295 ? 6.398 8.102 -0.719 1 93.44 295 LEU B C 1
ATOM 4763 O O . LEU B 1 295 ? 6.293 9.328 -0.726 1 93.44 295 LEU B O 1
ATOM 4767 N N . LEU B 1 296 ? 5.551 7.309 -1.298 1 94.44 296 LEU B N 1
ATOM 4768 C CA . LEU B 1 296 ? 4.621 7.832 -2.293 1 94.44 296 LEU B CA 1
ATOM 4769 C C . LEU B 1 296 ? 3.625 8.797 -1.656 1 94.44 296 LEU B C 1
ATOM 4771 O O . LEU B 1 296 ? 3.535 9.953 -2.057 1 94.44 296 LEU B O 1
ATOM 4775 N N . ALA B 1 297 ? 2.953 8.383 -0.652 1 91.88 297 ALA B N 1
ATOM 4776 C CA . ALA B 1 297 ? 1.92 9.203 -0.024 1 91.88 297 ALA B CA 1
ATOM 4777 C C . ALA B 1 297 ? 2.537 10.367 0.75 1 91.88 297 ALA B C 1
ATOM 4779 O O . ALA B 1 297 ? 2.043 11.492 0.687 1 91.88 297 ALA B O 1
ATOM 4780 N N . HIS B 1 298 ? 3.527 10.094 1.46 1 89.56 298 HIS B N 1
ATOM 4781 C CA . HIS B 1 298 ? 4.191 11.109 2.262 1 89.56 298 HIS B CA 1
ATOM 4782 C C . HIS B 1 298 ? 4.738 12.234 1.382 1 89.56 298 HIS B C 1
ATOM 4784 O O . HIS B 1 298 ? 4.59 13.414 1.708 1 89.56 298 HIS B O 1
ATOM 4790 N N . ASP B 1 299 ? 5.281 11.906 0.262 1 91.44 299 ASP B N 1
ATOM 4791 C CA . ASP B 1 299 ? 5.961 12.891 -0.572 1 91.44 299 ASP B CA 1
ATOM 4792 C C . ASP B 1 299 ? 4.969 13.648 -1.448 1 91.44 299 ASP B C 1
ATOM 4794 O O . ASP B 1 299 ? 5.215 14.789 -1.828 1 91.44 299 ASP B O 1
ATOM 4798 N N . PHE B 1 300 ? 3.891 13.023 -1.771 1 92.5 300 PHE B N 1
ATOM 4799 C CA . PHE B 1 300 ? 3.047 13.648 -2.785 1 92.5 300 PHE B CA 1
ATOM 4800 C C . PHE B 1 300 ? 1.685 14.008 -2.207 1 92.5 300 PHE B C 1
ATOM 4802 O O . PHE B 1 300 ? 1.22 15.141 -2.363 1 92.5 300 PHE B O 1
ATOM 4809 N N . VAL B 1 301 ? 1.104 13.172 -1.505 1 86.19 301 VAL B N 1
ATOM 4810 C CA . VAL B 1 301 ? -0.287 13.352 -1.104 1 86.19 301 VAL B CA 1
ATOM 4811 C C . VAL B 1 301 ? -0.348 14.117 0.22 1 86.19 301 VAL B C 1
ATOM 4813 O O . VAL B 1 301 ? -1.163 15.023 0.382 1 86.19 301 VAL B O 1
ATOM 4816 N N . PHE B 1 302 ? 0.517 13.773 1.087 1 81.31 302 PHE B N 1
ATOM 4817 C CA . PHE B 1 302 ? 0.442 14.367 2.416 1 81.31 302 PHE B CA 1
ATOM 4818 C C . PHE B 1 302 ? 1.449 15.5 2.557 1 81.31 302 PHE B C 1
ATOM 4820 O O . PHE B 1 302 ? 1.635 16.047 3.65 1 81.31 302 PHE B O 1
ATOM 4827 N N . ASN B 1 303 ? 2.109 15.75 1.468 1 82.06 303 ASN B N 1
ATOM 4828 C CA . ASN B 1 303 ? 2.979 16.922 1.396 1 82.06 303 ASN B CA 1
ATOM 4829 C C . ASN B 1 303 ? 2.264 18.109 0.762 1 82.06 303 ASN B C 1
ATOM 4831 O O . ASN B 1 303 ? 2.141 18.188 -0.461 1 82.06 303 ASN B O 1
ATOM 4835 N N . GLU B 1 304 ? 1.887 19.016 1.631 1 79.25 304 GLU B N 1
ATOM 4836 C CA . GLU B 1 304 ? 1.104 20.156 1.171 1 79.25 304 GLU B CA 1
ATOM 4837 C C . GLU B 1 304 ? 1.895 21 0.177 1 79.25 304 GLU B C 1
ATOM 4839 O O . GLU B 1 304 ? 1.333 21.516 -0.791 1 79.25 304 GLU B O 1
ATOM 4844 N N . ARG B 1 305 ? 3.131 21.141 0.449 1 72.31 305 ARG B N 1
ATOM 4845 C CA . ARG B 1 305 ? 3.982 21.938 -0.43 1 72.31 305 ARG B CA 1
ATOM 4846 C C . ARG B 1 305 ? 4.031 21.344 -1.831 1 72.31 305 ARG B C 1
ATOM 4848 O O . ARG B 1 305 ? 3.912 22.062 -2.824 1 72.31 305 ARG B O 1
ATOM 4855 N N . MET B 1 306 ? 4.172 20.125 -1.898 1 78.81 306 MET B N 1
ATOM 4856 C CA . MET B 1 306 ? 4.234 19.438 -3.184 1 78.81 306 MET B CA 1
ATOM 4857 C C . MET B 1 306 ? 2.861 19.406 -3.85 1 78.81 306 MET B C 1
ATOM 4859 O O . MET B 1 306 ? 2.742 19.656 -5.047 1 78.81 306 MET B O 1
ATOM 4863 N N . LEU B 1 307 ? 1.9 19.188 -3.074 1 76.94 307 LEU B N 1
ATOM 4864 C CA . LEU B 1 307 ? 0.56 18.938 -3.598 1 76.94 307 LEU B CA 1
ATOM 4865 C C . LEU B 1 307 ? -0.088 20.25 -4.051 1 76.94 307 LEU B C 1
ATOM 4867 O O . LEU B 1 307 ? -0.672 20.312 -5.137 1 76.94 307 LEU B O 1
ATOM 4871 N N . LEU B 1 308 ? 0.166 21.266 -3.223 1 73.25 308 LEU B N 1
ATOM 4872 C CA . LEU B 1 308 ? -0.644 22.453 -3.469 1 73.25 308 LEU B CA 1
ATOM 4873 C C . LEU B 1 308 ? 0.226 23.609 -3.922 1 73.25 308 LEU B C 1
ATOM 4875 O O . LEU B 1 308 ? -0.253 24.531 -4.605 1 73.25 308 LEU B O 1
ATOM 4879 N N . LYS B 1 309 ? 1.485 23.625 -3.57 1 78.31 309 LYS B N 1
ATOM 4880 C CA . LYS B 1 309 ? 2.287 24.812 -3.793 1 78.31 309 LYS B CA 1
ATOM 4881 C C . LYS B 1 309 ? 3.279 24.609 -4.934 1 78.31 309 LYS B C 1
ATOM 4883 O O . LYS B 1 309 ? 3.756 25.578 -5.531 1 78.31 309 LYS B O 1
ATOM 4888 N N . SER B 1 310 ? 3.545 23.438 -5.246 1 86.06 310 SER B N 1
ATOM 4889 C CA . SER B 1 310 ? 4.512 23.172 -6.305 1 86.06 310 SER B CA 1
ATOM 4890 C C . SER B 1 310 ? 3.906 23.391 -7.684 1 86.06 310 SER B C 1
ATOM 4892 O O . SER B 1 310 ? 2.686 23.328 -7.852 1 86.06 310 SER B O 1
ATOM 4894 N N . SER B 1 311 ? 4.773 23.812 -8.625 1 90.31 311 SER B N 1
ATOM 4895 C CA . SER B 1 311 ? 4.344 23.969 -10.008 1 90.31 311 SER B CA 1
ATOM 4896 C C . SER B 1 311 ? 3.957 22.625 -10.625 1 90.31 311 SER B C 1
ATOM 4898 O O . SER B 1 311 ? 4.43 21.578 -10.188 1 90.31 311 SER B O 1
ATOM 4900 N N . ASN B 1 312 ? 3.076 22.625 -11.602 1 91.19 312 ASN B N 1
ATOM 4901 C CA . ASN B 1 312 ? 2.666 21.422 -12.305 1 91.19 312 ASN B CA 1
ATOM 4902 C C . ASN B 1 312 ? 3.854 20.719 -12.961 1 91.19 312 ASN B C 1
ATOM 4904 O O . ASN B 1 312 ? 3.895 19.484 -13.031 1 91.19 312 ASN B O 1
ATOM 4908 N N . GLY B 1 313 ? 4.785 21.5 -13.422 1 92.69 313 GLY B N 1
ATOM 4909 C CA . GLY B 1 313 ? 5.977 20.922 -14.031 1 92.69 313 GLY B CA 1
ATOM 4910 C C . GLY B 1 313 ? 6.836 20.156 -13.047 1 92.69 313 GLY B C 1
ATOM 4911 O O . GLY B 1 313 ? 7.305 19.062 -13.352 1 92.69 313 GLY B O 1
ATOM 4912 N N . LYS B 1 314 ? 7.031 20.719 -11.898 1 93.44 314 LYS B N 1
ATOM 4913 C CA . LYS B 1 314 ? 7.82 20.062 -10.867 1 93.44 314 LYS B CA 1
ATOM 4914 C C . LYS B 1 314 ? 7.133 18.781 -10.383 1 93.44 314 LYS B C 1
ATOM 4916 O O . LYS B 1 314 ? 7.785 17.75 -10.188 1 93.44 314 LYS B O 1
ATOM 4921 N N . LEU B 1 315 ? 5.836 18.875 -10.18 1 94.38 315 LEU B N 1
ATOM 4922 C CA . LEU B 1 315 ? 5.066 17.719 -9.773 1 94.38 315 LEU B CA 1
ATOM 4923 C C . LEU B 1 315 ? 5.152 16.609 -10.82 1 94.38 315 LEU B C 1
ATOM 4925 O O . LEU B 1 315 ? 5.352 15.438 -10.477 1 94.38 315 LEU B O 1
ATOM 4929 N N . ALA B 1 316 ? 5.016 16.984 -12.086 1 94.81 316 ALA B N 1
ATOM 4930 C CA . ALA B 1 316 ? 5.09 16.016 -13.18 1 94.81 316 ALA B CA 1
ATOM 4931 C C . ALA B 1 316 ? 6.484 15.398 -13.266 1 94.81 316 ALA B C 1
ATOM 4933 O O . ALA B 1 316 ? 6.621 14.203 -13.523 1 94.81 316 ALA B O 1
ATOM 4934 N N . PHE B 1 317 ? 7.449 16.219 -13.039 1 96 317 PHE B N 1
ATOM 4935 C CA . PHE B 1 317 ? 8.82 15.719 -13.078 1 96 317 PHE B CA 1
ATOM 4936 C C . PHE B 1 317 ? 9.07 14.719 -11.953 1 96 317 PHE B C 1
ATOM 4938 O O . PHE B 1 317 ? 9.617 13.641 -12.188 1 96 317 PHE B O 1
ATOM 4945 N N . ASN B 1 318 ? 8.695 15.094 -10.75 1 96.31 318 ASN B N 1
ATOM 4946 C CA . ASN B 1 318 ? 8.93 14.227 -9.602 1 96.31 318 ASN B CA 1
ATOM 4947 C C . ASN B 1 318 ? 8.133 12.93 -9.703 1 96.31 318 ASN B C 1
ATOM 4949 O O . ASN B 1 318 ? 8.68 11.844 -9.492 1 96.31 318 ASN B O 1
ATOM 4953 N N . PHE B 1 319 ? 6.883 13.008 -10.062 1 97.25 319 PHE B N 1
ATOM 4954 C CA . PHE B 1 319 ? 6.074 11.797 -10.188 1 97.25 319 PHE B CA 1
ATOM 4955 C C . PHE B 1 319 ? 6.512 10.984 -11.398 1 97.25 319 PHE B C 1
ATOM 4957 O O . PHE B 1 319 ? 6.48 9.75 -11.367 1 97.25 319 PHE B O 1
ATOM 4964 N N . GLY B 1 320 ? 6.852 11.703 -12.469 1 97.75 320 GLY B N 1
ATOM 4965 C CA . GLY B 1 320 ? 7.418 11.016 -13.617 1 97.75 320 GLY B CA 1
ATOM 4966 C C . GLY B 1 320 ? 8.664 10.219 -13.281 1 97.75 320 GLY B C 1
ATOM 4967 O O . GLY B 1 320 ? 8.883 9.133 -13.828 1 97.75 320 GLY B O 1
ATOM 4968 N N . SER B 1 321 ? 9.492 10.75 -12.414 1 97.69 321 SER B N 1
ATOM 4969 C CA . SER B 1 321 ? 10.688 10.047 -11.961 1 97.69 321 SER B CA 1
ATOM 4970 C C . SER B 1 321 ? 10.328 8.773 -11.211 1 97.69 321 SER B C 1
ATOM 4972 O O . SER B 1 321 ? 10.992 7.742 -11.367 1 97.69 321 SER B O 1
ATOM 4974 N N . VAL B 1 322 ? 9.266 8.828 -10.359 1 98.06 322 VAL B N 1
ATOM 4975 C CA . VAL B 1 322 ? 8.797 7.637 -9.656 1 98.06 322 VAL B CA 1
ATOM 4976 C C . VAL B 1 322 ? 8.375 6.57 -10.664 1 98.06 322 VAL B C 1
ATOM 4978 O O . VAL B 1 322 ? 8.773 5.406 -10.547 1 98.06 322 VAL B O 1
ATOM 4981 N N . LEU B 1 323 ? 7.637 7.02 -11.703 1 98.31 323 LEU B N 1
ATOM 4982 C CA . LEU B 1 323 ? 7.137 6.094 -12.711 1 98.31 323 LEU B CA 1
ATOM 4983 C C . LEU B 1 323 ? 8.281 5.5 -13.523 1 98.31 323 LEU B C 1
ATOM 4985 O O . LEU B 1 323 ? 8.266 4.312 -13.859 1 98.31 323 LEU B O 1
ATOM 4989 N N . CYS B 1 324 ? 9.25 6.285 -13.812 1 97.75 324 CYS B N 1
ATOM 4990 C CA . CYS B 1 324 ? 10.406 5.809 -14.562 1 97.75 324 CYS B CA 1
ATOM 4991 C C . CYS B 1 324 ? 11.148 4.723 -13.789 1 97.75 324 CYS B C 1
ATOM 4993 O O . CYS B 1 324 ? 11.516 3.693 -14.359 1 97.75 324 CYS B O 1
ATOM 4995 N N . GLY B 1 325 ? 11.383 4.969 -12.523 1 97.19 325 GLY B N 1
ATOM 4996 C CA . GLY B 1 325 ? 12.016 3.955 -11.695 1 97.19 325 GLY B CA 1
ATOM 4997 C C . GLY B 1 325 ? 11.211 2.674 -11.602 1 97.19 325 GLY B C 1
ATOM 4998 O O . GLY B 1 325 ? 11.766 1.577 -11.703 1 97.19 325 GLY B O 1
ATOM 4999 N N . ALA B 1 326 ? 9.898 2.82 -11.43 1 97.56 326 ALA B N 1
ATOM 5000 C CA . ALA B 1 326 ? 9.016 1.662 -11.312 1 97.56 326 ALA B CA 1
ATOM 5001 C C . ALA B 1 326 ? 8.984 0.86 -12.617 1 97.56 326 ALA B C 1
ATOM 5003 O O . ALA B 1 326 ? 9.062 -0.371 -12.594 1 97.56 326 ALA B O 1
ATOM 5004 N N . VAL B 1 327 ? 8.906 1.541 -13.758 1 96.5 327 VAL B N 1
ATOM 5005 C CA . VAL B 1 327 ? 8.82 0.889 -15.055 1 96.5 327 VAL B CA 1
ATOM 5006 C C . VAL B 1 327 ? 10.125 0.148 -15.344 1 96.5 327 VAL B C 1
ATOM 5008 O O . VAL B 1 327 ? 10.109 -1.003 -15.789 1 96.5 327 VAL B O 1
ATOM 5011 N N . LEU B 1 328 ? 11.195 0.763 -15.055 1 93.88 328 LEU B N 1
ATOM 5012 C CA . LEU B 1 328 ? 12.484 0.13 -15.297 1 93.88 328 LEU B CA 1
ATOM 5013 C C . LEU B 1 328 ? 12.633 -1.142 -14.477 1 93.88 328 LEU B C 1
ATOM 5015 O O . LEU B 1 328 ? 13.031 -2.188 -15 1 93.88 328 LEU B O 1
ATOM 5019 N N . MET B 1 329 ? 12.305 -1.029 -13.211 1 93.19 329 MET B N 1
ATOM 5020 C CA . MET B 1 329 ? 12.422 -2.193 -12.336 1 93.19 329 MET B CA 1
ATOM 5021 C C . MET B 1 329 ? 11.43 -3.275 -12.734 1 93.19 329 MET B C 1
ATOM 5023 O O . MET B 1 329 ? 11.719 -4.469 -12.625 1 93.19 329 MET B O 1
ATOM 5027 N N . ALA B 1 330 ? 10.242 -2.84 -13.164 1 94.25 330 ALA B N 1
ATOM 5028 C CA . ALA B 1 330 ? 9.219 -3.793 -13.586 1 94.25 330 ALA B CA 1
ATOM 5029 C C . ALA B 1 330 ? 9.664 -4.562 -14.828 1 94.25 330 ALA B C 1
ATOM 5031 O O . ALA B 1 330 ? 9.414 -5.766 -14.938 1 94.25 330 ALA B O 1
ATOM 5032 N N . ILE B 1 331 ? 10.344 -3.922 -15.727 1 91.75 331 ILE B N 1
ATOM 5033 C CA . ILE B 1 331 ? 10.82 -4.562 -16.938 1 91.75 331 ILE B CA 1
ATOM 5034 C C . ILE B 1 331 ? 11.883 -5.605 -16.594 1 91.75 331 ILE B C 1
ATOM 5036 O O . ILE B 1 331 ? 11.914 -6.688 -17.188 1 91.75 331 ILE B O 1
ATOM 5040 N N . LEU B 1 332 ? 12.641 -5.379 -15.602 1 87.38 332 LEU B N 1
ATOM 5041 C CA . LEU B 1 332 ? 13.688 -6.305 -15.188 1 87.38 332 LEU B CA 1
ATOM 5042 C C . LEU B 1 332 ? 13.086 -7.551 -14.547 1 87.38 332 LEU B C 1
ATOM 5044 O O . LEU B 1 332 ? 13.766 -8.57 -14.398 1 87.38 332 LEU B O 1
ATOM 5048 N N . GLY B 1 333 ? 11.805 -7.48 -14.211 1 83.81 333 GLY B N 1
ATOM 5049 C CA . GLY B 1 333 ? 11.109 -8.617 -13.633 1 83.81 333 GLY B CA 1
ATOM 5050 C C . GLY B 1 333 ? 10.969 -9.789 -14.586 1 83.81 333 GLY B C 1
ATOM 5051 O O . GLY B 1 333 ? 10.766 -10.922 -14.164 1 83.81 333 GLY B O 1
ATOM 5052 N N . ARG B 1 334 ? 11.141 -9.508 -15.867 1 80.81 334 ARG B N 1
ATOM 5053 C CA . ARG B 1 334 ? 11.07 -10.562 -16.875 1 80.81 334 ARG B CA 1
ATOM 5054 C C . ARG B 1 334 ? 12.242 -11.523 -16.734 1 80.81 334 ARG B C 1
ATOM 5056 O O . ARG B 1 334 ? 12.125 -12.711 -17.062 1 80.81 334 ARG B O 1
ATOM 5063 N N . TRP B 1 335 ? 13.328 -10.969 -16.219 1 71.38 335 TRP B N 1
ATOM 5064 C CA . TRP B 1 335 ? 14.539 -11.781 -16.156 1 71.38 335 TRP B CA 1
ATOM 5065 C C . TRP B 1 335 ? 14.836 -12.203 -14.719 1 71.38 335 TRP B C 1
ATOM 5067 O O . TRP B 1 335 ? 15.914 -12.727 -14.43 1 71.38 335 TRP B O 1
ATOM 5077 N N . SER B 1 336 ? 13.875 -11.891 -13.828 1 64.5 336 SER B N 1
ATOM 5078 C CA . SER B 1 336 ? 14.109 -12.305 -12.453 1 64.5 336 SER B CA 1
ATOM 5079 C C . SER B 1 336 ? 13.297 -13.539 -12.094 1 64.5 336 SER B C 1
ATOM 5081 O O . SER B 1 336 ? 12.273 -13.812 -12.719 1 64.5 336 SER B O 1
#

Secondary structure (DSSP, 8-state):
--HHHHHHHHHHHHHHHHHHHHHHHHHH-SS----HHHHHHHHHHHHHHHHHIIIIIIIHHHHHHHT-TTS-GGGTSS-HHHHHHHHHHHHHHHHHHHHHHHHHHHHHHTT----SS----------------------------------------S-SSHHHHHHHHHHHHHHHHHHHHHHHHHHHHHHHHHHHHHHHH-TTHHHHHHHHHHHHHHHHHHHHHHHHT----GGGTTHHHHHHHHHHHHHHHHHHHHHHHTTT--TTSHHHHHHHHHHHHHHHHHHHHIIIIIIIIIIIIS-HIIIIIS-HHHHHHHHHHHHHHHHHHHHHGGG-/--HHHHHHHHHHHHHHHHHHHHHHHHHH-SS----HHHHHHHHHHHHHHHHHIIIIIIIHHHHHHHT-TTS-GGGTSS-HHHHHHHHHHHHHHHHHHHHHHHHHHHHHHTT----SS--------------------------------------------HHHHHHHHHHHHHHHHHHHHHHHHHHHHHHHHHHHHHHHH-TTHHHHHHHHHHHHHHHHHHHHHHHHT----GGGTTHHHHHHHHHHHHHHHHHHHHHHHTTT--TTSHHHHHHHHHHHHHHHHHHHHIIIIIIIIIIIIS-HIIIIIS-HHHHHHHHHHHHHHHHHHHHHGGG-

Foldseek 3Di:
DDPVLVVLLVLLLVLLLCQQCVLQVLLPDPPRDDDPLVLLLLQLLLLLLLQLCLVQVQLVLLQVLLCDPLADPVSPVDRVLQVLLQVLLVVLVVVLVVQLVVLCVVCVVVVAAADAALLDPPPPPVPPCPVPVPPPPVPVPPPDPDDDPPPPPPPVPVDDPVVVVVVRSVVNNQSNLVSLLVLVLVLLLLVLLLLLLCLQQDPPNPLSSVLSSVSSNSNSNNSNSSLNPRDDDPVCSCVSVVSSSSSSNRNSVSNVVNNVCNVVDDCSHSVNSNVSSSSSSSSSSSSNNSSVPSRVCSVEVVNCCNPPVDDPVVNCSSNVSSVVSNVVSNVSSVSD/DDPVLVVLLVLLLVLLLCQQCVLQVLLPDPPRDDDPLVLLLLQLLLLLLLQLCLVQVQLVLLQCLLCDPLADPVSPVDRVLQVLLQVLLVVLVVVLVVQLVVLCVVCVVVVAHADAALLDPPPPPVPVCVVPVCPVPVPVPPPDDDDDDPPPPPPPPPDPPVVVVVVRSVVNNQSNLVSLLVLVLVLLLLVLLLLLLCLQQDPPNPLSSVLSSVSSNSNSNNSNSSLNPRDDDPVCSCVSVVSSSSSSNRNSVSNVVNNVCNVVDDCSHNVNSNVSSSSSSSSSSSSNNSSVPSRVCSVEVVNCCNPPVDDPVVNCSSNVSSVNSNVVSNVSSVSD